Protein AF-C6WDE1-F1 (afdb_monomer)

Foldseek 3Di:
DDDDDDDDPDDPAEFEAEALVLPPLLCVLLVHAAALLLLLLLLVLPLLQYLYAYEYALCSVVLRPRDDPLNLLVLLLCVVLRSYAHEDQDPDLVRVLVVCCVQCVVPCVSVVCSVDPVVVSSVSHDHPHHDNDDLQVQLLVQLLVCLPPDQDPDLSNLLSVLSVVLSVVPVPHGPGLVSSVVSCVVSVHDPSNSSNNSNSSSLSSLQVVCVVSVHAHAAQSPSNLQNCQVTGDDPPSRHSLLSQLLCVLLPCNVVSNDDCVVVVQLVSVCSNCRPPPLSVLSNSVSNVLRVVLLVVDDDQHHSVSSVVSSVSSSVVSNVVSVVQVVCVVPDRPSNVSSCVSCVVSCVSDPDPPPPPDDDDDDDDDDDDDDDDDDDDDDDDDDDDDDDDDDDDDDDDDDDDDDDD

Organism: Actinosynnema mirum (strain ATCC 29888 / DSM 43827 / JCM 3225 / NBRC 14064 / NCIMB 13271 / NRRL B-12336 / IMRU 3971 / 101) (NCBI:txid446462)

pLDDT: mean 78.43, std 22.94, range [23.52, 98.56]

Radius of gyration: 26.73 Å; Cα contacts (8 Å, |Δi|>4): 440; chains: 1; bounding box: 87×64×72 Å

Mean predicted aligned error: 11.78 Å

Structure (mmCIF, N/CA/C/O backbone):
data_AF-C6WDE1-F1
#
_entry.id   AF-C6WDE1-F1
#
loop_
_atom_site.group_PDB
_atom_site.id
_atom_site.type_symbol
_atom_site.label_atom_id
_atom_site.label_alt_id
_atom_site.label_comp_id
_atom_site.label_asym_id
_atom_site.label_entity_id
_atom_site.label_seq_id
_atom_site.pdbx_PDB_ins_code
_atom_site.Cartn_x
_atom_site.Cartn_y
_atom_site.Cartn_z
_atom_site.occupancy
_atom_site.B_iso_or_equiv
_atom_site.auth_seq_id
_atom_site.auth_comp_id
_atom_site.auth_asym_id
_atom_site.auth_atom_id
_atom_site.pdbx_PDB_model_num
ATOM 1 N N . MET A 1 1 ? -9.872 -22.812 -6.408 1.00 36.72 1 MET A N 1
ATOM 2 C CA . MET A 1 1 ? -8.648 -23.135 -7.173 1.00 36.72 1 MET A CA 1
ATOM 3 C C . MET A 1 1 ? -7.469 -22.922 -6.241 1.00 36.72 1 MET A C 1
ATOM 5 O O . MET A 1 1 ? -7.390 -21.851 -5.659 1.00 36.72 1 MET A O 1
ATOM 9 N N . GLY A 1 2 ? -6.649 -23.945 -5.997 1.00 30.12 2 GLY A N 1
ATOM 10 C CA . GLY A 1 2 ? -5.527 -23.850 -5.059 1.00 30.12 2 GLY A CA 1
ATOM 11 C C . GLY A 1 2 ? -4.344 -23.109 -5.678 1.00 30.12 2 GLY A C 1
ATOM 12 O O . GLY A 1 2 ? -3.950 -23.423 -6.799 1.00 30.12 2 GLY A O 1
ATOM 13 N N . LEU A 1 3 ? -3.788 -22.137 -4.955 1.00 30.38 3 LEU A N 1
ATOM 14 C CA . LEU A 1 3 ? -2.497 -21.540 -5.293 1.00 30.38 3 LEU A CA 1
ATOM 15 C C . LEU A 1 3 ? -1.385 -22.576 -5.025 1.00 30.38 3 LEU A C 1
ATOM 17 O O . LEU A 1 3 ? -1.418 -23.229 -3.977 1.00 30.38 3 LEU A O 1
ATOM 21 N N . PRO A 1 4 ? -0.424 -22.771 -5.944 1.00 34.06 4 PRO A N 1
ATOM 22 C CA . PRO A 1 4 ? 0.644 -23.748 -5.766 1.00 34.06 4 PRO A CA 1
ATOM 23 C C . PRO A 1 4 ? 1.614 -23.339 -4.644 1.00 34.06 4 PRO A C 1
ATOM 25 O O . PRO A 1 4 ? 1.956 -22.171 -4.477 1.00 34.06 4 PRO A O 1
ATOM 28 N N . SER A 1 5 ? 2.044 -24.340 -3.872 1.00 32.00 5 SER A N 1
ATOM 29 C CA . SER A 1 5 ? 2.955 -24.227 -2.729 1.00 32.00 5 SER A CA 1
ATOM 30 C C . SER A 1 5 ? 4.409 -24.013 -3.174 1.00 32.00 5 SER A C 1
ATOM 32 O O . SER A 1 5 ? 4.895 -24.699 -4.074 1.00 32.00 5 SER A O 1
ATOM 34 N N . ALA A 1 6 ? 5.100 -23.072 -2.524 1.00 36.12 6 ALA A N 1
ATOM 35 C CA . ALA A 1 6 ? 6.483 -22.698 -2.797 1.00 36.12 6 ALA A CA 1
ATOM 36 C C . ALA A 1 6 ? 7.471 -23.477 -1.911 1.00 36.12 6 ALA A C 1
ATOM 38 O O . ALA A 1 6 ? 7.561 -23.246 -0.707 1.00 36.12 6 ALA A O 1
ATOM 39 N N . ALA A 1 7 ? 8.267 -24.350 -2.528 1.00 34.44 7 ALA A N 1
ATOM 40 C CA . ALA A 1 7 ? 9.503 -24.874 -1.955 1.00 34.44 7 ALA A CA 1
ATOM 41 C C . ALA A 1 7 ? 10.567 -24.951 -3.060 1.00 34.44 7 ALA A C 1
ATOM 43 O O . ALA A 1 7 ? 10.706 -25.947 -3.763 1.00 34.44 7 ALA A O 1
ATOM 44 N N . GLY A 1 8 ? 11.281 -23.843 -3.232 1.00 33.75 8 GLY A N 1
ATOM 45 C CA . GLY A 1 8 ? 12.387 -23.684 -4.168 1.00 33.75 8 GLY A CA 1
ATOM 46 C C . GLY A 1 8 ? 12.631 -22.198 -4.377 1.00 33.75 8 GLY A C 1
ATOM 47 O O . GLY A 1 8 ? 11.740 -21.502 -4.853 1.00 33.75 8 GLY A O 1
ATOM 48 N N . ALA A 1 9 ? 13.801 -21.699 -3.980 1.00 40.91 9 ALA A N 1
ATOM 49 C CA . ALA A 1 9 ? 14.216 -20.315 -4.195 1.00 40.91 9 ALA A CA 1
ATOM 50 C C . ALA A 1 9 ? 14.471 -20.069 -5.696 1.00 40.91 9 ALA A C 1
ATOM 52 O O . ALA A 1 9 ? 15.605 -20.021 -6.161 1.00 40.91 9 ALA A O 1
ATOM 53 N N . GLY A 1 10 ? 13.380 -20.002 -6.455 1.00 39.38 10 GLY A N 1
ATOM 54 C CA . GLY A 1 10 ? 13.288 -19.397 -7.773 1.00 39.38 10 GLY A CA 1
ATOM 55 C C . GLY A 1 10 ? 12.718 -17.973 -7.671 1.00 39.38 10 GLY A C 1
ATOM 56 O O . GLY A 1 10 ? 12.512 -17.469 -6.567 1.00 39.38 10 GLY A O 1
ATOM 57 N N . PRO A 1 11 ? 12.473 -17.307 -8.810 1.00 45.22 11 PRO A N 1
ATOM 58 C CA . PRO A 1 11 ? 12.033 -15.912 -8.879 1.00 45.22 11 PRO A CA 1
ATOM 59 C C . PRO A 1 11 ? 10.829 -15.632 -8.001 1.00 45.22 11 PRO A C 1
ATOM 61 O O . PRO A 1 11 ? 9.890 -16.425 -7.968 1.00 45.22 11 PRO A O 1
ATOM 64 N N . VAL A 1 12 ? 10.837 -14.441 -7.403 1.00 53.31 12 VAL A N 1
ATOM 65 C CA . VAL A 1 12 ? 9.764 -13.758 -6.662 1.00 53.31 12 VAL A CA 1
ATOM 66 C C . VAL A 1 12 ? 8.558 -13.480 -7.577 1.00 53.31 12 VAL A C 1
ATOM 68 O O . VAL A 1 12 ? 8.155 -12.343 -7.805 1.00 53.31 12 VAL A O 1
ATOM 71 N N . SER A 1 13 ? 8.014 -14.520 -8.199 1.00 56.62 13 SER A N 1
ATOM 72 C CA . SER A 1 13 ? 6.969 -14.409 -9.206 1.00 56.62 13 SER A CA 1
ATOM 73 C C . SER A 1 13 ? 5.610 -14.697 -8.575 1.00 56.62 13 SER A C 1
ATOM 75 O O . SER A 1 13 ? 5.328 -15.801 -8.121 1.00 56.62 13 SER A O 1
ATOM 77 N N . GLY A 1 14 ? 4.765 -13.665 -8.533 1.00 71.69 14 GLY A N 1
ATOM 78 C CA . GLY A 1 14 ? 3.313 -13.819 -8.417 1.00 71.69 14 GLY A CA 1
ATOM 79 C C . GLY A 1 14 ? 2.684 -13.648 -7.034 1.00 71.69 14 GLY A C 1
ATOM 80 O O . GLY A 1 14 ? 1.458 -13.670 -6.961 1.00 71.69 14 GLY A O 1
ATOM 81 N N . ARG A 1 15 ? 3.442 -13.431 -5.947 1.00 90.06 15 ARG A N 1
ATOM 82 C CA . ARG A 1 15 ? 2.812 -13.117 -4.646 1.00 90.06 15 ARG A CA 1
ATOM 83 C C . ARG A 1 15 ? 2.112 -11.756 -4.721 1.00 90.06 15 ARG A C 1
ATOM 85 O O . ARG A 1 15 ? 2.774 -10.791 -5.105 1.00 90.06 15 ARG A O 1
ATOM 92 N N . PRO A 1 16 ? 0.823 -11.642 -4.361 1.00 96.12 16 PRO A N 1
ATOM 93 C CA . PRO A 1 16 ? 0.126 -10.364 -4.418 1.00 96.12 16 PRO A CA 1
ATOM 94 C C . PRO A 1 16 ? 0.725 -9.317 -3.473 1.00 96.12 16 PRO A C 1
ATOM 96 O O . PRO A 1 16 ? 1.131 -9.644 -2.358 1.00 96.12 16 PRO A O 1
ATOM 99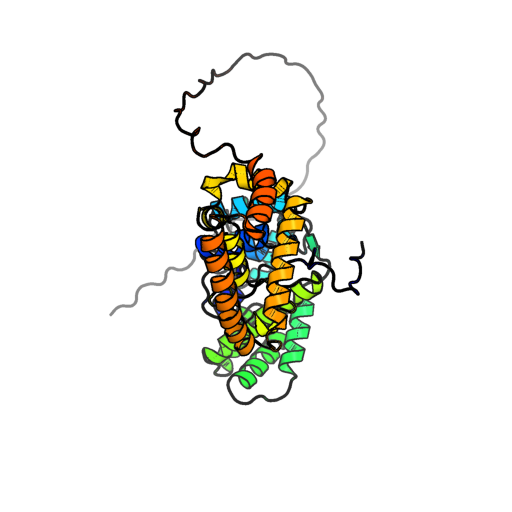 N N . LEU A 1 17 ? 0.740 -8.054 -3.901 1.00 97.75 17 LEU A N 1
ATOM 100 C CA . LEU A 1 17 ? 1.210 -6.925 -3.098 1.00 97.75 17 LEU A CA 1
ATOM 101 C C . LEU A 1 17 ? 0.035 -6.106 -2.583 1.00 97.75 17 LEU A C 1
ATOM 103 O O . LEU A 1 17 ? -0.640 -5.402 -3.336 1.00 97.75 17 LEU A O 1
ATOM 107 N N . TYR A 1 18 ? -0.188 -6.166 -1.276 1.00 98.06 18 TYR A N 1
ATOM 108 C CA . TYR A 1 18 ? -1.225 -5.400 -0.614 1.00 98.06 18 TYR A CA 1
ATOM 109 C C . TYR A 1 18 ? -0.814 -3.929 -0.472 1.00 98.06 18 TYR A C 1
ATOM 111 O O . TYR A 1 18 ? 0.121 -3.577 0.255 1.00 98.06 18 TYR A O 1
ATOM 119 N N . LEU A 1 19 ? -1.546 -3.045 -1.149 1.00 98.19 19 LEU A N 1
ATOM 120 C CA . LEU A 1 19 ? -1.327 -1.600 -1.178 1.00 98.19 19 LEU A CA 1
ATOM 121 C C . LEU A 1 19 ? -1.799 -0.934 0.123 1.00 98.19 19 LEU A C 1
ATOM 123 O O . LEU A 1 19 ? -2.734 -0.133 0.141 1.00 98.19 19 LEU A O 1
ATOM 127 N N . HIS A 1 20 ? -1.113 -1.226 1.227 1.00 97.50 20 HIS A N 1
ATOM 128 C CA . HIS A 1 20 ? -1.435 -0.686 2.550 1.00 97.50 20 HIS A CA 1
ATOM 129 C C . HIS A 1 20 ? -1.333 0.852 2.633 1.00 97.50 20 HIS A C 1
ATOM 131 O O . HIS A 1 20 ? -1.960 1.453 3.500 1.00 97.50 20 HIS A O 1
ATOM 137 N N . LEU A 1 21 ? -0.620 1.512 1.707 1.00 97.62 21 LEU A N 1
ATOM 138 C CA . LEU A 1 21 ? -0.598 2.978 1.590 1.00 97.62 21 LEU A CA 1
ATOM 139 C C . LEU A 1 21 ? -1.973 3.601 1.276 1.00 97.62 21 LEU A C 1
ATOM 141 O O . LEU A 1 21 ? -2.157 4.801 1.479 1.00 97.62 21 LEU A O 1
ATOM 145 N N . LEU A 1 22 ? -2.924 2.803 0.775 1.00 97.56 22 LEU A N 1
ATOM 146 C CA . LEU A 1 22 ? -4.302 3.231 0.533 1.00 97.56 22 LEU A CA 1
ATOM 147 C C . LEU A 1 22 ? -5.162 3.203 1.806 1.00 97.56 22 LEU A C 1
ATOM 149 O O . LEU A 1 22 ? -6.239 3.798 1.829 1.00 97.56 22 LEU A O 1
ATOM 153 N N . ASP A 1 23 ? -4.696 2.561 2.879 1.00 95.88 23 ASP A N 1
ATOM 154 C CA . ASP A 1 23 ? -5.426 2.482 4.139 1.00 95.88 23 ASP A CA 1
ATOM 155 C C . ASP A 1 23 ? -5.330 3.803 4.917 1.00 95.88 23 ASP A C 1
ATOM 157 O O . ASP A 1 23 ? -4.314 4.139 5.529 1.00 95.88 23 ASP A O 1
ATOM 161 N N . ARG A 1 24 ? -6.428 4.566 4.912 1.00 93.94 24 ARG A N 1
ATOM 162 C CA . ARG A 1 24 ? -6.517 5.859 5.602 1.00 93.94 24 ARG A CA 1
ATOM 163 C C . ARG A 1 24 ? -6.463 5.746 7.129 1.00 93.94 24 ARG A C 1
ATOM 165 O O . ARG A 1 24 ? -6.022 6.689 7.786 1.00 93.94 24 ARG A O 1
ATOM 172 N N . GLU A 1 25 ? -6.926 4.636 7.710 1.00 92.62 25 GLU A N 1
ATOM 173 C CA . GLU A 1 25 ? -6.887 4.427 9.163 1.00 92.62 25 GLU A CA 1
ATOM 174 C C . GLU A 1 25 ? -5.453 4.130 9.601 1.00 92.62 25 GLU A C 1
ATOM 176 O O . GLU A 1 25 ? -4.963 4.711 10.576 1.00 92.62 25 GLU A O 1
ATOM 181 N N . LEU A 1 26 ? -4.758 3.305 8.812 1.00 95.00 26 LEU A N 1
ATOM 182 C CA . LEU A 1 26 ? -3.329 3.055 8.944 1.00 95.00 26 LEU A CA 1
ATOM 183 C C . LEU A 1 26 ? -2.544 4.357 8.805 1.00 95.00 26 LEU A C 1
ATOM 185 O O . LEU A 1 26 ? -1.781 4.706 9.709 1.00 95.00 26 LEU A O 1
ATOM 189 N N . ALA A 1 27 ? -2.793 5.117 7.737 1.00 94.56 27 ALA A N 1
ATOM 190 C CA . ALA A 1 27 ? -2.157 6.403 7.484 1.00 94.56 27 ALA A CA 1
ATOM 191 C C . ALA A 1 27 ? -2.348 7.377 8.658 1.00 94.56 27 ALA A C 1
ATOM 193 O O . ALA A 1 27 ? -1.383 7.922 9.201 1.00 94.56 27 ALA A O 1
ATOM 194 N N . GLY A 1 28 ? -3.590 7.524 9.128 1.00 92.94 28 GLY A N 1
ATOM 195 C CA . GLY A 1 28 ? -3.942 8.382 10.257 1.00 92.94 28 GLY A CA 1
ATOM 196 C C . GLY A 1 28 ? -3.323 7.950 11.591 1.00 92.94 28 GLY A C 1
ATOM 197 O O . GLY A 1 28 ? -3.173 8.778 12.489 1.00 92.94 28 GLY A O 1
ATOM 198 N N . SER A 1 29 ? -2.929 6.682 11.738 1.00 94.12 29 SER A N 1
ATOM 199 C CA . SER A 1 29 ? -2.274 6.172 12.951 1.00 94.12 29 SER A CA 1
ATOM 200 C C . SER A 1 29 ? -0.798 6.579 13.086 1.00 94.12 29 SER A C 1
ATOM 202 O O . SER A 1 29 ? -0.243 6.523 14.189 1.00 94.12 29 SER A O 1
ATOM 204 N N . VAL A 1 30 ? -0.181 7.004 11.977 1.00 93.81 30 VAL A N 1
ATOM 205 C CA . VAL A 1 30 ? 1.224 7.447 11.888 1.00 93.81 30 VAL A CA 1
ATOM 206 C C . VAL A 1 30 ? 1.377 8.846 11.276 1.00 93.81 30 VAL A C 1
ATOM 208 O O . VAL A 1 30 ? 2.492 9.303 11.056 1.00 93.81 30 VAL A O 1
ATOM 211 N N . GLY A 1 31 ? 0.269 9.546 11.013 1.00 94.19 31 GLY A N 1
ATOM 212 C CA . GLY A 1 31 ? 0.285 10.883 10.411 1.00 94.19 31 GLY A CA 1
ATOM 213 C C . GLY A 1 31 ? 0.712 10.906 8.938 1.00 94.19 31 GLY A C 1
ATOM 214 O O . GLY A 1 31 ? 1.035 11.974 8.420 1.00 94.19 31 GLY A O 1
ATOM 215 N N . PHE A 1 32 ? 0.709 9.757 8.258 1.00 95.81 32 PHE A N 1
ATOM 216 C CA . PHE A 1 32 ? 0.978 9.677 6.826 1.00 95.81 32 PHE A CA 1
ATOM 217 C C . PHE A 1 32 ? -0.167 10.317 6.034 1.00 95.81 32 PHE A C 1
ATOM 219 O O . PHE A 1 32 ? -1.341 10.203 6.395 1.00 95.81 32 PHE A O 1
ATOM 226 N N . ARG A 1 33 ? 0.178 10.994 4.939 1.00 96.25 33 ARG A N 1
ATOM 227 C CA . ARG A 1 33 ? -0.782 11.562 3.991 1.00 96.25 33 ARG A CA 1
ATOM 228 C C . ARG A 1 33 ? -0.421 11.093 2.596 1.00 96.25 33 ARG A C 1
ATOM 230 O O . ARG A 1 33 ? 0.650 11.426 2.089 1.00 96.25 33 ARG A O 1
ATOM 237 N N . LEU A 1 34 ? -1.328 10.342 1.983 1.00 97.25 34 LEU A N 1
ATOM 238 C CA . LEU A 1 34 ? -1.173 9.951 0.594 1.00 97.25 34 LEU A CA 1
ATOM 239 C C . LEU A 1 34 ? -1.351 11.180 -0.301 1.00 97.25 34 LEU A C 1
ATOM 241 O O . LEU A 1 34 ? -2.279 11.965 -0.116 1.00 97.25 34 LEU A O 1
ATOM 245 N N . THR A 1 35 ? -0.450 11.334 -1.264 1.00 97.19 35 THR A N 1
ATOM 246 C CA . THR A 1 35 ? -0.563 12.334 -2.330 1.00 97.19 35 THR A CA 1
ATOM 247 C C . THR A 1 35 ? -0.576 11.619 -3.677 1.00 97.19 35 THR A C 1
ATOM 249 O O . THR A 1 35 ? 0.018 10.538 -3.768 1.00 97.19 35 THR A O 1
ATOM 252 N N . PRO A 1 36 ? -1.152 12.225 -4.731 1.00 96.88 36 PRO A N 1
ATOM 253 C CA . PRO A 1 36 ? -1.104 11.679 -6.088 1.00 96.88 36 PRO A CA 1
ATOM 254 C C . PRO A 1 36 ? 0.307 11.277 -6.526 1.00 96.88 36 PRO A C 1
ATOM 256 O O . PRO A 1 36 ? 0.529 10.168 -6.999 1.00 96.88 36 PRO A O 1
ATOM 259 N N . ARG A 1 37 ? 1.299 12.134 -6.249 1.00 97.00 37 ARG A N 1
ATOM 260 C CA . ARG A 1 37 ? 2.706 11.879 -6.587 1.00 97.00 37 ARG A CA 1
ATOM 261 C C . ARG A 1 37 ? 3.269 10.643 -5.884 1.00 97.00 37 ARG A C 1
ATOM 263 O O . ARG A 1 37 ? 3.953 9.847 -6.517 1.00 97.00 37 ARG A O 1
ATOM 270 N N . VAL A 1 38 ? 3.013 10.491 -4.582 1.00 97.75 38 VAL A N 1
ATOM 271 C CA . VAL A 1 38 ? 3.484 9.321 -3.818 1.00 97.75 38 VAL A CA 1
ATOM 272 C C . VAL A 1 38 ? 2.791 8.054 -4.309 1.00 97.75 38 VAL A C 1
ATOM 274 O O . VAL A 1 38 ? 3.461 7.048 -4.522 1.00 97.75 38 VAL A O 1
ATOM 277 N N . PHE A 1 39 ? 1.474 8.115 -4.514 1.00 98.38 39 PHE A N 1
ATOM 278 C CA . PHE A 1 39 ? 0.688 6.998 -5.024 1.00 98.38 39 PHE A CA 1
ATOM 279 C C . PHE A 1 39 ? 1.202 6.524 -6.389 1.00 98.38 39 PHE A C 1
ATOM 281 O O . PHE A 1 39 ? 1.578 5.360 -6.523 1.00 98.38 39 PHE A O 1
ATOM 288 N N . GLU A 1 40 ? 1.287 7.428 -7.370 1.00 98.06 40 GLU A N 1
ATOM 289 C CA . GLU A 1 40 ? 1.767 7.099 -8.712 1.00 98.06 40 GLU A CA 1
ATOM 290 C C . GLU A 1 40 ? 3.190 6.545 -8.681 1.00 98.06 40 GLU A C 1
ATOM 292 O O . GLU A 1 40 ? 3.456 5.533 -9.320 1.00 98.06 40 GLU A O 1
ATOM 297 N N . HIS A 1 41 ? 4.102 7.173 -7.932 1.00 98.38 41 HIS A N 1
ATOM 298 C CA . HIS A 1 41 ? 5.485 6.710 -7.857 1.00 98.38 41 HIS A CA 1
ATOM 299 C C . HIS A 1 41 ? 5.572 5.275 -7.329 1.00 98.38 41 HIS A C 1
ATOM 301 O O . HIS A 1 41 ? 6.208 4.429 -7.952 1.00 98.38 41 HIS A O 1
ATOM 307 N N . VAL A 1 42 ? 4.892 4.982 -6.213 1.00 98.56 42 VAL A N 1
ATOM 308 C CA . VAL A 1 42 ? 4.868 3.634 -5.632 1.00 98.56 42 VAL A CA 1
ATOM 309 C C . VAL A 1 42 ? 4.283 2.638 -6.629 1.00 98.56 42 VAL A C 1
ATOM 311 O O . VAL A 1 42 ? 4.922 1.634 -6.923 1.00 98.56 42 VAL A O 1
ATOM 314 N N . VAL A 1 43 ? 3.108 2.925 -7.195 1.00 98.56 43 VAL A N 1
ATOM 315 C CA . VAL A 1 43 ? 2.436 2.017 -8.134 1.00 98.56 43 VAL A CA 1
ATOM 316 C C . VAL A 1 43 ? 3.300 1.748 -9.365 1.00 98.56 43 VAL A C 1
ATOM 318 O O . VAL A 1 43 ? 3.501 0.588 -9.711 1.00 98.56 43 VAL A O 1
ATOM 321 N N . LYS A 1 44 ? 3.888 2.775 -9.987 1.00 98.38 44 LYS A N 1
ATOM 322 C CA . LYS A 1 44 ? 4.765 2.607 -11.158 1.00 98.38 44 LYS A CA 1
ATOM 323 C C . LYS A 1 44 ? 6.008 1.786 -10.837 1.00 98.38 44 LYS A C 1
ATOM 325 O O . LYS A 1 44 ? 6.351 0.891 -11.606 1.00 98.38 44 LYS A O 1
ATOM 330 N N . CYS A 1 45 ? 6.655 2.045 -9.698 1.00 98.19 45 CYS A N 1
ATOM 331 C CA . CYS A 1 45 ? 7.809 1.260 -9.265 1.00 98.19 45 CYS A CA 1
ATOM 332 C C . CYS A 1 45 ? 7.456 -0.218 -9.097 1.00 98.19 45 CYS A C 1
ATOM 334 O O . CYS A 1 45 ? 8.212 -1.076 -9.543 1.00 98.19 45 CYS A O 1
ATOM 336 N N . LEU A 1 46 ? 6.302 -0.529 -8.503 1.00 98.25 46 LEU A N 1
ATOM 337 C CA . LEU A 1 46 ? 5.866 -1.914 -8.331 1.00 98.25 46 LEU A CA 1
ATOM 338 C C . LEU A 1 46 ? 5.462 -2.564 -9.658 1.00 98.25 46 LEU A C 1
ATOM 340 O O . LEU A 1 46 ? 5.779 -3.729 -9.879 1.00 98.25 46 LEU A O 1
ATOM 344 N N . LEU A 1 47 ? 4.801 -1.829 -10.554 1.00 97.88 47 LEU A N 1
ATOM 345 C CA . LEU A 1 47 ? 4.377 -2.350 -11.855 1.00 97.88 47 LEU A CA 1
ATOM 346 C C . LEU A 1 47 ? 5.556 -2.713 -12.756 1.00 97.88 47 LEU A C 1
ATOM 348 O O . LEU A 1 47 ? 5.477 -3.745 -13.415 1.00 97.88 47 LEU A O 1
ATOM 352 N N . LEU A 1 48 ? 6.606 -1.883 -12.768 1.00 96.81 48 LEU A N 1
ATOM 353 C CA . LEU A 1 48 ? 7.822 -2.075 -13.571 1.00 96.81 48 LEU A CA 1
ATOM 354 C C . LEU A 1 48 ? 8.843 -3.000 -12.899 1.00 96.81 48 LEU A C 1
ATOM 356 O O . LEU A 1 48 ? 9.602 -3.690 -13.572 1.00 96.81 48 LEU A O 1
ATOM 360 N N . GLY A 1 49 ? 8.917 -2.952 -11.568 1.00 96.44 49 GLY A N 1
ATOM 361 C CA . GLY A 1 49 ? 9.908 -3.677 -10.778 1.00 96.44 49 GLY A CA 1
ATOM 362 C C . GLY A 1 49 ? 9.464 -5.071 -10.348 1.00 96.44 49 GLY A C 1
ATOM 363 O O . GLY A 1 49 ? 10.273 -5.814 -9.802 1.00 96.44 49 GLY A O 1
ATOM 364 N N . THR A 1 50 ? 8.195 -5.435 -10.563 1.00 96.50 50 THR A N 1
ATOM 365 C CA . THR A 1 50 ? 7.633 -6.718 -10.122 1.00 96.50 50 THR A CA 1
ATOM 366 C C . THR A 1 50 ? 6.596 -7.247 -11.111 1.00 96.50 50 THR A C 1
ATOM 368 O O . THR A 1 50 ? 5.892 -6.481 -11.770 1.00 96.50 50 THR A O 1
ATOM 371 N N . THR A 1 51 ? 6.406 -8.568 -11.144 1.00 95.69 51 THR A N 1
ATOM 372 C CA . THR A 1 51 ? 5.266 -9.205 -11.831 1.00 95.69 51 THR A CA 1
ATOM 373 C C . THR A 1 51 ? 4.080 -9.464 -10.896 1.00 95.69 51 THR A C 1
ATOM 375 O O . THR A 1 51 ? 3.085 -10.051 -11.312 1.00 95.69 51 THR A O 1
ATOM 378 N N . SER A 1 52 ? 4.164 -9.048 -9.632 1.00 95.88 52 SER A N 1
ATOM 379 C CA . SER A 1 52 ? 3.135 -9.293 -8.621 1.00 95.88 52 SER A CA 1
ATOM 380 C C . SER A 1 52 ? 1.847 -8.516 -8.905 1.00 95.88 52 SER A C 1
ATOM 382 O O . SER A 1 52 ? 1.927 -7.324 -9.212 1.00 95.88 52 SER A O 1
ATOM 384 N N . PRO A 1 53 ? 0.653 -9.120 -8.792 1.00 95.75 53 PRO A N 1
ATOM 385 C CA . PRO A 1 53 ? -0.584 -8.351 -8.854 1.00 95.75 53 PRO A CA 1
ATOM 386 C C . PRO A 1 53 ? -0.668 -7.419 -7.640 1.00 95.75 53 PRO A C 1
ATOM 388 O O . PRO A 1 53 ? -0.296 -7.791 -6.526 1.00 95.75 53 PRO A O 1
ATOM 391 N N . LEU A 1 54 ? -1.142 -6.195 -7.849 1.00 98.06 54 LEU A N 1
ATOM 392 C CA . LEU A 1 54 ? -1.404 -5.255 -6.764 1.00 98.06 54 LEU A CA 1
ATOM 393 C C . LEU A 1 54 ? -2.794 -5.530 -6.195 1.00 98.06 54 LEU A C 1
ATOM 395 O O . LEU A 1 54 ? -3.712 -5.834 -6.948 1.00 98.06 54 LEU A O 1
ATOM 399 N N . CYS A 1 55 ? -2.999 -5.400 -4.891 1.00 97.38 55 CYS A N 1
ATOM 400 C CA . CYS A 1 55 ? -4.300 -5.670 -4.279 1.00 97.38 55 CYS A CA 1
ATOM 401 C C . CYS A 1 55 ? -4.623 -4.673 -3.174 1.00 97.38 55 CYS A C 1
ATOM 403 O O . CYS A 1 55 ? -3.735 -4.204 -2.467 1.00 97.38 55 CYS A O 1
ATOM 405 N N . CYS A 1 56 ? -5.905 -4.396 -2.952 1.00 96.06 56 CYS A N 1
ATOM 406 C CA . CYS A 1 56 ? -6.369 -3.770 -1.715 1.00 96.06 56 CYS A CA 1
ATOM 407 C C . CYS A 1 56 ? -7.864 -4.020 -1.508 1.00 96.06 56 CYS A C 1
ATOM 409 O O . CYS A 1 56 ? -8.574 -4.384 -2.442 1.00 96.06 56 CYS A O 1
ATOM 411 N N . GLY A 1 57 ? -8.373 -3.787 -0.297 1.00 93.94 57 GLY A N 1
ATOM 412 C CA . GLY A 1 57 ? -9.821 -3.711 -0.096 1.00 93.94 57 GLY A CA 1
ATOM 413 C C . GLY A 1 57 ? -10.414 -2.573 -0.929 1.00 93.94 57 GLY A C 1
ATOM 414 O O . GLY A 1 57 ? -9.855 -1.477 -0.948 1.00 93.94 57 GLY A O 1
ATOM 415 N N . ILE A 1 58 ? -11.547 -2.802 -1.595 1.00 92.38 58 ILE A N 1
ATOM 416 C CA . ILE A 1 58 ? -12.169 -1.791 -2.464 1.00 92.38 58 ILE A CA 1
ATOM 417 C C . ILE A 1 58 ? -12.541 -0.507 -1.699 1.00 92.38 58 ILE A C 1
ATOM 419 O O . ILE A 1 58 ? -12.379 0.598 -2.212 1.00 92.38 58 ILE A O 1
ATOM 423 N N . SER A 1 59 ? -12.914 -0.632 -0.418 1.00 91.69 59 SER A N 1
ATOM 424 C CA . SER A 1 59 ? -13.135 0.514 0.475 1.00 91.69 59 SER A CA 1
ATOM 425 C C . SER A 1 59 ? -11.922 1.437 0.564 1.00 91.69 59 SER A C 1
ATOM 427 O O . SER A 1 59 ? -12.088 2.637 0.733 1.00 91.69 59 SER A O 1
ATOM 429 N N . LEU A 1 60 ? -10.702 0.901 0.460 1.00 94.62 60 LEU A N 1
ATOM 430 C CA . LEU A 1 60 ? -9.479 1.694 0.584 1.00 94.62 60 LEU A CA 1
ATOM 431 C C . LEU A 1 60 ? -9.228 2.570 -0.638 1.00 94.62 60 LEU A C 1
ATOM 433 O O . LEU A 1 60 ? -8.611 3.616 -0.504 1.00 94.62 60 LEU A O 1
ATOM 437 N N . VAL A 1 61 ? -9.717 2.169 -1.811 1.00 93.31 61 VAL A N 1
ATOM 438 C CA . VAL A 1 61 ? -9.685 3.029 -2.997 1.00 93.31 61 VAL A CA 1
ATOM 439 C C . VAL A 1 61 ? -10.641 4.194 -2.781 1.00 93.31 61 VAL A C 1
ATOM 441 O O . VAL A 1 61 ? -10.247 5.353 -2.839 1.00 93.31 61 VAL A O 1
ATOM 444 N N . TRP A 1 62 ? -11.895 3.884 -2.458 1.00 90.25 62 TRP A N 1
ATOM 445 C CA . TRP A 1 62 ? -12.956 4.884 -2.459 1.00 90.25 62 TRP A CA 1
ATOM 446 C C . TRP A 1 62 ? -12.941 5.831 -1.257 1.00 90.25 62 TRP A C 1
ATOM 448 O O . TRP A 1 62 ? -13.345 6.986 -1.365 1.00 90.25 62 TRP A O 1
ATOM 458 N N . GLU A 1 63 ? -12.488 5.368 -0.093 1.00 91.56 63 GLU A N 1
ATOM 459 C CA . GLU A 1 63 ? -12.453 6.184 1.125 1.00 91.56 63 GLU A CA 1
ATOM 460 C C . GLU A 1 63 ? -11.199 7.065 1.229 1.00 91.56 63 GLU A C 1
ATOM 462 O O . GLU A 1 63 ? -11.077 7.852 2.180 1.00 91.56 63 GLU A O 1
ATOM 467 N N . ASN A 1 64 ? -10.257 6.933 0.289 1.00 92.81 64 ASN A N 1
ATOM 468 C CA . ASN A 1 64 ? -8.986 7.640 0.318 1.00 92.81 64 ASN A CA 1
ATOM 469 C C . ASN A 1 64 ? -9.080 8.994 -0.393 1.00 92.81 64 ASN A C 1
ATOM 471 O O . ASN A 1 64 ? -8.963 9.101 -1.609 1.00 92.81 64 ASN A O 1
ATOM 475 N N . GLY A 1 65 ? -9.217 10.058 0.399 1.00 91.38 65 GLY A N 1
ATOM 476 C CA . GLY A 1 65 ? -9.268 11.433 -0.111 1.00 91.38 65 GLY A CA 1
ATOM 477 C C . GLY A 1 65 ? -7.962 11.952 -0.731 1.00 91.38 65 GLY A C 1
ATOM 478 O O . GLY A 1 65 ? -7.939 13.083 -1.204 1.00 91.38 65 GLY A O 1
ATOM 479 N N . GLY A 1 66 ? -6.875 11.171 -0.707 1.00 92.94 66 GLY A N 1
ATOM 480 C CA . GLY A 1 66 ? -5.625 11.486 -1.403 1.00 92.94 66 GLY A CA 1
ATOM 481 C C . GLY A 1 66 ? -5.632 11.105 -2.887 1.00 92.94 66 GLY A C 1
ATOM 482 O O . GLY A 1 66 ? -4.701 11.483 -3.598 1.00 92.94 66 GLY A O 1
ATOM 483 N N . LEU A 1 67 ? -6.654 10.374 -3.350 1.00 93.81 67 LEU A N 1
ATOM 484 C CA . LEU A 1 67 ? -6.830 9.985 -4.748 1.00 93.81 67 LEU A CA 1
ATOM 485 C C . LEU A 1 67 ? -7.823 10.919 -5.451 1.00 93.81 67 LEU A C 1
ATOM 487 O O . LEU A 1 67 ? -8.966 11.076 -5.020 1.00 93.81 67 LEU A O 1
ATOM 491 N N . GLY A 1 68 ? -7.398 11.516 -6.559 1.00 92.44 68 GLY A N 1
ATOM 492 C CA . GLY A 1 68 ? -8.246 12.258 -7.483 1.00 92.44 68 GLY A CA 1
ATOM 493 C C . GLY A 1 68 ? -8.740 11.385 -8.637 1.00 92.44 68 GLY A C 1
ATOM 494 O O . GLY A 1 68 ? -8.510 10.179 -8.701 1.00 92.44 68 GLY A O 1
ATOM 495 N N . GLU A 1 69 ? -9.450 11.997 -9.581 1.00 91.62 69 GLU A N 1
ATOM 496 C CA . GLU A 1 69 ? -10.036 11.292 -10.730 1.00 91.62 69 GLU A CA 1
ATOM 497 C C . GLU A 1 69 ? -8.981 10.588 -11.605 1.00 91.62 69 GLU A C 1
ATOM 499 O O . GLU A 1 69 ? -9.224 9.505 -12.133 1.00 91.62 69 GLU A O 1
ATOM 504 N N . ARG A 1 70 ? -7.790 11.183 -11.736 1.00 94.00 70 ARG A N 1
ATOM 505 C CA . ARG A 1 70 ? -6.688 10.623 -12.532 1.00 94.00 70 ARG A CA 1
ATOM 506 C C . ARG A 1 70 ? -6.146 9.339 -11.920 1.00 94.00 70 ARG A C 1
ATOM 508 O O . ARG A 1 70 ? -5.873 8.392 -12.648 1.00 94.00 70 ARG A O 1
ATOM 515 N N . GLU A 1 71 ? -6.015 9.289 -10.601 1.00 95.81 71 GLU A N 1
ATOM 516 C CA . GLU A 1 71 ? -5.529 8.101 -9.901 1.00 95.81 71 GLU A CA 1
ATOM 517 C C . GLU A 1 71 ? -6.577 6.982 -9.931 1.00 95.81 71 GLU A C 1
ATOM 519 O O . GLU A 1 71 ? -6.224 5.815 -10.086 1.00 95.81 71 GLU A O 1
ATOM 524 N N . HIS A 1 72 ? -7.869 7.328 -9.872 1.00 94.25 72 HIS A N 1
ATOM 525 C CA . HIS A 1 72 ? -8.950 6.360 -10.074 1.00 94.25 72 HIS A CA 1
ATOM 526 C C . HIS A 1 72 ? -8.951 5.786 -11.496 1.00 94.25 72 HIS A C 1
ATOM 528 O O . HIS A 1 72 ? -9.127 4.581 -11.652 1.00 94.25 72 HIS A O 1
ATOM 534 N N . ARG A 1 73 ? -8.706 6.611 -12.525 1.00 94.12 73 ARG A N 1
ATOM 535 C CA . ARG A 1 73 ? -8.541 6.136 -13.910 1.00 94.12 73 ARG A CA 1
ATOM 536 C C . ARG A 1 73 ? -7.345 5.200 -14.065 1.00 94.12 73 ARG A C 1
ATOM 538 O O . ARG A 1 73 ? -7.486 4.166 -14.707 1.00 94.12 73 ARG A O 1
ATOM 545 N N . LEU A 1 74 ? -6.215 5.511 -13.424 1.00 96.38 74 LEU A N 1
ATOM 546 C CA . LEU A 1 74 ? -5.074 4.597 -13.385 1.00 96.38 74 LEU A CA 1
ATOM 547 C C . LEU A 1 74 ? -5.477 3.255 -12.759 1.00 96.38 74 LEU A C 1
ATOM 549 O O . LEU A 1 74 ? -5.293 2.222 -13.385 1.00 96.38 74 LEU A O 1
ATOM 553 N N . LEU A 1 75 ? -6.069 3.251 -11.559 1.00 96.88 75 LEU A N 1
ATOM 554 C CA . LEU A 1 75 ? -6.507 2.013 -10.896 1.00 96.88 75 LEU A CA 1
ATOM 555 C C . LEU A 1 75 ? -7.525 1.216 -11.723 1.00 96.88 75 LEU A C 1
ATOM 557 O O . LEU A 1 75 ? -7.468 -0.010 -11.718 1.00 96.88 75 LEU A O 1
ATOM 561 N N . SER A 1 76 ? -8.424 1.904 -12.428 1.00 94.75 76 SER A N 1
ATOM 562 C CA . SER A 1 76 ? -9.387 1.296 -13.349 1.00 94.75 76 SER A CA 1
ATOM 563 C C . SER A 1 76 ? -8.672 0.558 -14.483 1.00 94.75 76 SER A C 1
ATOM 565 O O . SER A 1 76 ? -8.841 -0.651 -14.618 1.00 94.75 76 SER A O 1
ATOM 567 N N . ALA A 1 77 ? -7.756 1.232 -15.188 1.00 95.62 77 ALA A N 1
ATOM 568 C CA . ALA A 1 77 ? -6.945 0.615 -16.237 1.00 95.62 77 ALA A CA 1
ATOM 569 C C . ALA A 1 77 ? -6.104 -0.563 -15.708 1.00 95.62 77 ALA A C 1
ATOM 571 O O . ALA A 1 77 ? -5.994 -1.602 -16.352 1.00 95.62 77 ALA A O 1
ATOM 572 N N . LEU A 1 78 ? -5.533 -0.449 -14.504 1.00 96.94 78 LEU A N 1
ATOM 573 C CA . LEU A 1 78 ? -4.801 -1.560 -13.888 1.00 96.94 78 LEU A CA 1
ATOM 574 C C . LEU A 1 78 ? -5.701 -2.765 -13.593 1.00 96.94 78 LEU A C 1
ATOM 576 O O . LEU A 1 78 ? -5.234 -3.898 -13.713 1.00 96.94 78 LEU A O 1
ATOM 580 N N . ALA A 1 79 ? -6.952 -2.534 -13.194 1.00 94.88 79 ALA A N 1
ATOM 581 C CA . ALA A 1 79 ? -7.919 -3.596 -12.941 1.00 94.88 79 ALA A CA 1
ATOM 582 C C . ALA A 1 79 ? -8.400 -4.264 -14.237 1.00 94.88 79 ALA A C 1
ATOM 584 O O . ALA A 1 79 ? -8.507 -5.484 -14.274 1.00 94.88 79 ALA A O 1
ATOM 585 N N . GLU A 1 80 ? -8.618 -3.494 -15.308 1.00 94.44 80 GLU A N 1
ATOM 586 C CA . GLU A 1 80 ? -8.974 -4.014 -16.641 1.00 94.44 80 GLU A CA 1
ATOM 587 C C . GLU A 1 80 ? -7.890 -4.926 -17.242 1.00 94.44 80 GLU A C 1
ATOM 589 O O . GLU A 1 80 ? -8.192 -5.787 -18.065 1.00 94.44 80 GLU A O 1
ATOM 594 N N . HIS A 1 81 ? -6.638 -4.760 -16.807 1.00 94.94 81 HIS A N 1
ATOM 595 C CA . HIS A 1 81 ? -5.480 -5.545 -17.239 1.00 94.94 81 HIS A CA 1
ATOM 596 C C . HIS A 1 81 ? -4.942 -6.499 -16.151 1.00 94.94 81 HIS A C 1
ATOM 598 O O . HIS A 1 81 ? -3.747 -6.806 -16.141 1.00 94.94 81 HIS A O 1
ATOM 604 N N . ASP A 1 82 ? -5.776 -6.911 -15.187 1.00 93.69 82 ASP A N 1
ATOM 605 C CA . ASP A 1 82 ? -5.451 -7.880 -14.117 1.00 93.69 82 ASP A CA 1
ATOM 606 C C . ASP A 1 82 ? -4.195 -7.554 -13.278 1.00 93.69 82 ASP A C 1
ATOM 608 O O . ASP A 1 82 ? -3.661 -8.384 -12.536 1.00 93.69 82 ASP A O 1
ATOM 612 N N . SER A 1 83 ? -3.715 -6.314 -13.354 1.00 95.69 83 SER A N 1
ATOM 613 C CA . SER A 1 83 ? -2.528 -5.834 -12.643 1.00 95.69 83 SER A CA 1
ATOM 614 C C . SER A 1 83 ? -2.875 -5.257 -11.273 1.00 95.69 83 SER A C 1
ATOM 616 O O . SER A 1 83 ? -1.999 -5.134 -10.415 1.00 95.69 83 SER A O 1
ATOM 618 N N . PHE A 1 84 ? -4.151 -4.940 -11.052 1.00 96.75 84 PHE A N 1
ATOM 619 C CA . PHE A 1 84 ? -4.709 -4.537 -9.773 1.00 96.75 84 PHE A CA 1
ATOM 620 C C . PHE A 1 84 ? -5.994 -5.317 -9.477 1.00 96.75 84 PHE A C 1
ATOM 622 O O . PHE A 1 84 ? -6.878 -5.422 -10.318 1.00 96.75 84 PHE A O 1
ATOM 629 N N . GLN A 1 85 ? -6.106 -5.853 -8.265 1.00 95.31 85 GLN A N 1
ATOM 630 C CA . GLN A 1 85 ? -7.230 -6.666 -7.821 1.00 95.31 85 GLN A CA 1
ATOM 631 C C . GLN A 1 85 ? -7.895 -6.026 -6.598 1.00 95.31 85 GLN A C 1
ATOM 633 O O . GLN A 1 85 ? -7.443 -6.221 -5.461 1.00 95.31 85 GLN A O 1
ATOM 638 N N . PRO A 1 86 ? -8.961 -5.233 -6.801 1.00 93.56 86 PRO A N 1
ATOM 639 C CA . PRO A 1 86 ? -9.769 -4.726 -5.708 1.00 93.56 86 PRO A CA 1
ATOM 640 C C . PRO A 1 86 ? -10.569 -5.862 -5.067 1.00 93.56 86 PRO A C 1
ATOM 642 O O . PRO A 1 86 ? -11.262 -6.626 -5.742 1.00 93.56 86 PRO A O 1
ATOM 645 N N . ILE A 1 87 ? -10.495 -5.952 -3.744 1.00 92.56 87 ILE A N 1
ATOM 646 C CA . ILE A 1 87 ? -11.066 -7.048 -2.960 1.00 92.56 87 ILE A CA 1
ATOM 647 C C . ILE A 1 87 ? -12.376 -6.599 -2.320 1.00 92.56 87 ILE A C 1
ATOM 649 O O . ILE A 1 87 ? -12.435 -5.546 -1.674 1.00 92.56 87 ILE A O 1
ATOM 653 N N . SER A 1 88 ? -13.412 -7.428 -2.435 1.00 88.69 88 SER A N 1
ATOM 654 C CA . SER A 1 88 ? -14.701 -7.238 -1.767 1.00 88.69 88 SER A CA 1
ATOM 655 C C . SER A 1 88 ? -15.230 -8.546 -1.182 1.00 88.69 88 SER A C 1
ATOM 657 O O . SER A 1 88 ? -14.926 -9.632 -1.657 1.00 88.69 88 SER A O 1
ATOM 659 N N . TYR A 1 89 ? -16.071 -8.418 -0.160 1.00 82.44 89 TYR A N 1
ATOM 660 C CA . TYR A 1 89 ? -16.847 -9.515 0.440 1.00 82.44 89 TYR A CA 1
ATOM 661 C C . TYR A 1 89 ? -18.264 -9.596 -0.134 1.00 82.44 89 TYR A C 1
ATOM 663 O O . TYR A 1 89 ? -19.090 -10.365 0.333 1.00 82.44 89 TYR A O 1
ATOM 671 N N . GLN A 1 90 ? -18.590 -8.713 -1.074 1.00 81.69 90 GLN A N 1
ATOM 672 C CA . GLN A 1 90 ? -19.914 -8.578 -1.671 1.00 81.69 90 GLN A CA 1
ATOM 673 C C . GLN A 1 90 ? -19.778 -8.759 -3.178 1.00 81.69 90 GLN A C 1
ATOM 675 O O . GLN A 1 90 ? -18.773 -8.318 -3.750 1.00 81.69 90 GLN A O 1
ATOM 680 N N . GLY A 1 91 ? -20.750 -9.437 -3.787 1.00 74.62 91 GLY A N 1
ATOM 681 C CA . GLY A 1 91 ? -20.724 -9.787 -5.206 1.00 74.62 91 GLY A CA 1
ATOM 682 C C . GLY A 1 91 ? -21.070 -8.603 -6.103 1.00 74.62 91 GLY A C 1
ATOM 683 O O . GLY A 1 91 ? -20.585 -8.520 -7.228 1.00 74.62 91 GLY A O 1
ATOM 684 N N . THR A 1 92 ? -21.857 -7.653 -5.591 1.00 83.81 92 THR A N 1
ATOM 685 C CA . THR A 1 92 ? -22.260 -6.449 -6.330 1.00 83.81 92 THR A CA 1
ATOM 686 C C . THR A 1 92 ? -21.890 -5.153 -5.607 1.00 83.81 92 THR A C 1
ATOM 688 O O . THR A 1 92 ? -21.656 -5.115 -4.393 1.00 83.81 92 THR A O 1
ATOM 691 N N . LEU A 1 93 ? -21.850 -4.056 -6.370 1.00 84.19 93 LEU A N 1
ATOM 692 C CA . LEU A 1 93 ? -21.647 -2.714 -5.825 1.00 84.19 93 LEU A CA 1
ATOM 693 C C . LEU A 1 93 ? -22.782 -2.318 -4.864 1.00 84.19 93 LEU A C 1
ATOM 695 O O . LEU A 1 93 ? -22.513 -1.784 -3.789 1.00 84.19 93 LEU A O 1
ATOM 699 N N . ASP A 1 94 ? -24.032 -2.631 -5.207 1.00 86.00 94 ASP A N 1
ATOM 700 C CA . ASP A 1 94 ? -25.201 -2.287 -4.389 1.00 86.00 94 ASP A CA 1
ATOM 701 C C . ASP A 1 94 ? -25.202 -3.018 -3.044 1.00 86.00 94 ASP A C 1
ATOM 703 O O . ASP A 1 94 ? -25.463 -2.414 -1.997 1.00 86.00 94 ASP A O 1
ATOM 707 N N . GLU A 1 95 ? -24.846 -4.305 -3.044 1.00 87.31 95 GLU A N 1
ATOM 708 C CA . GLU A 1 95 ? -24.647 -5.085 -1.820 1.00 87.31 95 GLU A CA 1
ATOM 709 C C . GLU A 1 95 ? -23.540 -4.480 -0.955 1.00 87.31 95 GLU A C 1
ATOM 711 O O . GLU A 1 95 ? -23.704 -4.325 0.262 1.00 87.31 95 GLU A O 1
ATOM 716 N N . PHE A 1 96 ? -22.426 -4.085 -1.581 1.00 88.12 96 PHE A N 1
ATOM 717 C CA . PHE A 1 96 ? -21.328 -3.429 -0.886 1.00 88.12 96 PHE A CA 1
ATOM 718 C C . PHE A 1 96 ? -21.773 -2.125 -0.222 1.00 88.12 96 PHE A C 1
ATOM 720 O O . PHE A 1 96 ? -21.577 -1.958 0.987 1.00 88.12 96 PHE A O 1
ATOM 727 N N . VAL A 1 97 ? -22.391 -1.215 -0.978 1.00 88.69 97 VAL A N 1
ATOM 728 C CA . VAL A 1 97 ? -22.842 0.088 -0.469 1.00 88.69 97 VAL A CA 1
ATOM 729 C C . VAL A 1 97 ? -23.858 -0.109 0.649 1.00 88.69 97 VAL A C 1
ATOM 731 O O . VAL A 1 97 ? -23.692 0.455 1.732 1.00 88.69 97 VAL A O 1
ATOM 734 N N . SER A 1 98 ? -24.846 -0.982 0.445 1.00 89.69 98 SER A N 1
ATOM 735 C CA . SER A 1 98 ? -25.857 -1.312 1.454 1.00 89.69 98 SER A CA 1
ATOM 736 C C . SER A 1 98 ? -25.225 -1.852 2.738 1.00 89.69 98 SER A C 1
ATOM 738 O O . SER A 1 98 ? -25.612 -1.471 3.846 1.00 89.69 98 SER A O 1
ATOM 740 N N . SER A 1 99 ? -24.211 -2.715 2.618 1.00 88.50 99 SER A N 1
ATOM 741 C CA . SER A 1 99 ? -23.465 -3.231 3.766 1.00 88.50 99 SER A CA 1
ATOM 742 C C . SER A 1 99 ? -22.720 -2.120 4.513 1.00 88.50 99 SER A C 1
ATOM 744 O O . SER A 1 99 ? -22.804 -2.036 5.742 1.00 88.50 99 SER A O 1
ATOM 746 N N . ARG A 1 100 ? -22.027 -1.223 3.800 1.00 89.25 100 ARG A N 1
ATOM 747 C CA . ARG A 1 100 ? -21.308 -0.093 4.416 1.00 89.25 100 ARG A CA 1
ATOM 748 C C . ARG A 1 100 ? -22.261 0.891 5.085 1.00 89.25 100 ARG A C 1
ATOM 750 O O . ARG A 1 100 ? -21.986 1.321 6.203 1.00 89.25 100 ARG A O 1
ATOM 757 N N . GLN A 1 101 ? -23.408 1.179 4.475 1.00 90.50 101 GLN A N 1
ATOM 758 C CA . GLN A 1 101 ? -24.441 2.027 5.067 1.00 90.50 101 GLN A CA 1
ATOM 759 C C . GLN A 1 101 ? -24.960 1.464 6.394 1.00 90.50 101 GLN A C 1
ATOM 761 O O . GLN A 1 101 ? -25.112 2.215 7.358 1.00 90.50 101 GLN A O 1
ATOM 766 N N . ARG A 1 102 ? -25.199 0.146 6.484 1.00 90.12 102 ARG A N 1
ATOM 767 C CA . ARG A 1 102 ? -25.590 -0.501 7.750 1.00 90.12 102 ARG A CA 1
ATOM 768 C C . ARG A 1 102 ? -24.484 -0.397 8.802 1.00 90.12 102 ARG A C 1
ATOM 770 O O . ARG A 1 102 ? -24.751 0.036 9.922 1.00 90.12 102 ARG A O 1
ATOM 777 N N . LEU A 1 103 ? -23.247 -0.741 8.437 1.00 85.69 103 LEU A N 1
ATOM 778 C CA . LEU A 1 103 ? -22.099 -0.760 9.352 1.00 85.69 103 LEU A CA 1
ATOM 779 C C . LEU A 1 103 ? -21.729 0.634 9.882 1.00 85.69 103 LEU A C 1
ATOM 781 O O . LEU A 1 103 ? -21.444 0.790 11.073 1.00 85.69 103 LEU A O 1
ATOM 785 N N . TYR A 1 104 ? -21.753 1.649 9.017 1.00 88.06 104 TYR A N 1
ATOM 786 C CA . TYR A 1 104 ? -21.314 3.010 9.328 1.00 88.06 104 TYR A CA 1
ATOM 787 C C . TYR A 1 104 ? -22.449 3.966 9.682 1.00 88.06 104 TYR A C 1
ATOM 789 O O . TYR A 1 104 ? -22.186 5.142 9.910 1.00 88.06 104 TYR A O 1
ATOM 797 N N . ARG A 1 105 ? -23.699 3.496 9.805 1.00 89.25 105 ARG A N 1
ATOM 798 C CA . ARG A 1 105 ? -24.851 4.349 10.158 1.00 89.25 105 ARG A CA 1
ATOM 799 C C . ARG A 1 105 ? -24.606 5.210 11.402 1.00 89.25 105 ARG A C 1
ATOM 801 O O . ARG A 1 105 ? -25.048 6.350 11.461 1.00 89.25 105 ARG A O 1
ATOM 808 N N . HIS A 1 106 ? -23.885 4.674 12.383 1.00 84.50 106 HIS A N 1
ATOM 809 C CA . HIS A 1 106 ? -23.552 5.367 13.629 1.00 84.50 106 HIS A CA 1
ATOM 810 C C . HIS A 1 106 ? -22.501 6.487 13.473 1.00 84.50 106 HIS A C 1
ATOM 812 O O . HIS A 1 106 ? -22.304 7.258 14.406 1.00 84.50 106 HIS A O 1
ATOM 818 N N . ASP A 1 107 ? -21.820 6.560 12.326 1.00 86.62 107 ASP A N 1
ATOM 819 C CA . ASP A 1 107 ? -20.697 7.461 12.035 1.00 86.62 107 ASP A CA 1
ATOM 820 C C . ASP A 1 107 ? -20.778 7.992 10.584 1.00 86.62 107 ASP A C 1
ATOM 822 O O . ASP A 1 107 ? -19.770 8.185 9.909 1.00 86.62 107 ASP A O 1
ATOM 826 N N . ALA A 1 108 ? -21.996 8.201 10.065 1.00 88.69 108 ALA A N 1
ATOM 827 C CA . ALA A 1 108 ? -22.237 8.463 8.640 1.00 88.69 108 ALA A CA 1
ATOM 828 C C . ALA A 1 108 ? -21.494 9.701 8.101 1.00 88.69 108 ALA A C 1
ATOM 830 O O . ALA A 1 108 ? -20.993 9.685 6.979 1.00 88.69 108 ALA A O 1
ATOM 831 N N . HIS A 1 109 ? -21.354 10.747 8.922 1.00 89.19 109 HIS A N 1
ATOM 832 C CA . HIS A 1 109 ? -20.640 11.981 8.569 1.00 89.19 109 HIS A CA 1
ATOM 833 C C . HIS A 1 109 ? -19.162 11.757 8.197 1.00 89.19 109 HIS A C 1
ATOM 835 O O . HIS A 1 109 ? -18.595 12.540 7.440 1.00 89.19 109 HIS A O 1
ATOM 841 N N . ARG A 1 110 ? -18.538 10.683 8.697 1.00 86.38 110 ARG A N 1
ATOM 842 C CA . ARG A 1 110 ? -17.153 10.303 8.388 1.00 86.38 110 ARG A CA 1
ATOM 843 C C . ARG A 1 110 ? -17.017 9.523 7.072 1.00 86.38 110 ARG A C 1
ATOM 845 O O . ARG A 1 110 ? -15.912 9.385 6.540 1.00 86.38 110 ARG A O 1
ATOM 852 N N . TYR A 1 111 ? -18.124 9.005 6.544 1.00 88.56 111 TYR A N 1
ATOM 853 C CA . TYR A 1 111 ? -18.162 8.201 5.322 1.00 88.56 111 TYR A CA 1
ATOM 854 C C . TYR A 1 111 ? -19.197 8.744 4.324 1.00 88.56 111 TYR A C 1
ATOM 856 O O . TYR A 1 111 ? -20.084 8.001 3.898 1.00 88.56 111 TYR A O 1
ATOM 864 N N . PRO A 1 112 ? -19.107 10.029 3.931 1.00 87.56 112 PRO A N 1
ATOM 865 C CA . PRO A 1 112 ? -20.146 10.682 3.138 1.00 87.56 112 PRO A CA 1
ATOM 866 C C . PRO A 1 112 ? -20.409 9.987 1.796 1.00 87.56 112 PRO A C 1
ATOM 868 O O . PRO A 1 112 ? -21.550 9.996 1.337 1.00 87.56 112 PRO A O 1
ATOM 871 N N . LEU A 1 113 ? -19.411 9.313 1.205 1.00 88.06 113 LEU A N 1
ATOM 872 C CA . LEU A 1 113 ? -19.581 8.666 -0.098 1.00 88.06 113 LEU A CA 1
ATOM 873 C C . LEU A 1 113 ? -20.643 7.560 -0.111 1.00 88.06 113 LEU A C 1
ATOM 875 O O . LEU A 1 113 ? -21.238 7.304 -1.151 1.00 88.06 113 LEU A O 1
ATOM 879 N N . TYR A 1 114 ? -20.890 6.903 1.027 1.00 89.50 114 TYR A N 1
ATOM 880 C CA . TYR A 1 114 ? -21.882 5.828 1.102 1.00 89.50 114 TYR A CA 1
ATOM 881 C C . TYR A 1 114 ? -23.297 6.344 1.355 1.00 89.50 114 TYR A C 1
ATOM 883 O O . TYR A 1 114 ? -24.249 5.592 1.186 1.00 89.50 114 TYR A O 1
ATOM 891 N N . PHE A 1 115 ? -23.452 7.597 1.784 1.00 89.81 115 PHE A N 1
ATOM 892 C CA . PHE A 1 115 ? -24.745 8.179 2.161 1.00 89.81 115 PHE A CA 1
ATOM 893 C C . PHE A 1 115 ? -25.163 9.348 1.253 1.00 89.81 115 PHE A C 1
ATOM 895 O O . PHE A 1 115 ? -26.253 9.890 1.424 1.00 89.81 115 PHE A O 1
ATOM 902 N N . GLY A 1 116 ? -24.309 9.749 0.306 1.00 82.75 116 GLY A N 1
ATOM 903 C CA . GLY A 1 116 ? -24.529 10.866 -0.614 1.00 82.75 116 GLY A CA 1
ATOM 904 C C . GLY A 1 116 ? -24.747 10.449 -2.072 1.00 82.75 116 GLY A C 1
ATOM 905 O O . GLY 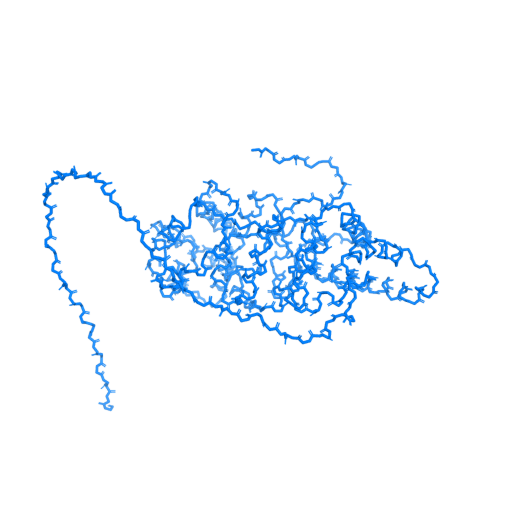A 1 116 ? -24.790 9.271 -2.410 1.00 82.75 116 GLY A O 1
ATOM 906 N N . ARG A 1 117 ? -24.850 11.450 -2.958 1.00 72.44 117 ARG A N 1
ATOM 907 C CA . ARG A 1 117 ? -25.006 11.273 -4.420 1.00 72.44 117 ARG A CA 1
ATOM 908 C C . ARG A 1 117 ? -23.697 10.946 -5.154 1.00 72.44 117 ARG A C 1
ATOM 910 O O . ARG A 1 117 ? -23.689 10.836 -6.373 1.00 72.44 117 ARG A O 1
ATOM 917 N N . GLU A 1 118 ? -22.589 10.806 -4.431 1.00 70.06 118 GLU A N 1
ATOM 918 C CA . GLU A 1 118 ? -21.257 10.554 -5.001 1.00 70.06 118 GLU A CA 1
ATOM 919 C C . GLU A 1 118 ? -21.017 9.079 -5.374 1.00 70.06 118 GLU A C 1
ATOM 921 O O . GLU A 1 118 ? -19.908 8.714 -5.763 1.00 70.06 118 GLU A O 1
ATOM 926 N N . SER A 1 119 ? -22.048 8.231 -5.301 1.00 69.25 119 SER A N 1
ATOM 927 C CA . SER A 1 119 ? -21.959 6.797 -5.595 1.00 69.25 119 SER A CA 1
ATOM 928 C C . SER A 1 119 ? -21.502 6.487 -7.023 1.00 69.25 119 SER A C 1
ATOM 930 O O . SER A 1 119 ? -20.886 5.451 -7.233 1.00 69.25 119 SER A O 1
ATOM 932 N N . ALA A 1 120 ? -21.703 7.390 -7.990 1.00 71.75 120 ALA A N 1
ATOM 933 C CA . ALA A 1 120 ? -21.229 7.207 -9.366 1.00 71.75 120 ALA A CA 1
ATOM 934 C C . ALA A 1 120 ? -19.698 7.029 -9.461 1.00 71.75 120 ALA A C 1
ATOM 936 O O . ALA A 1 120 ? -19.204 6.333 -10.342 1.00 71.75 120 ALA A O 1
ATOM 937 N N . ARG A 1 121 ? -18.922 7.594 -8.520 1.00 72.19 121 ARG A N 1
ATOM 938 C CA . ARG A 1 121 ? -17.460 7.388 -8.461 1.00 72.19 121 ARG A CA 1
ATOM 939 C C . ARG A 1 121 ? -17.072 5.947 -8.139 1.00 72.19 121 ARG A C 1
ATOM 941 O O . ARG A 1 121 ? -15.965 5.527 -8.464 1.00 72.19 121 ARG A O 1
ATOM 948 N N . LEU A 1 122 ? -17.975 5.198 -7.508 1.00 76.94 122 LEU A N 1
ATOM 949 C CA . LEU A 1 122 ? -17.752 3.805 -7.141 1.00 76.94 122 LEU A CA 1
ATOM 950 C C . LEU A 1 122 ? -17.715 2.891 -8.373 1.00 76.94 122 LEU A C 1
ATOM 952 O O . LEU A 1 122 ? -17.13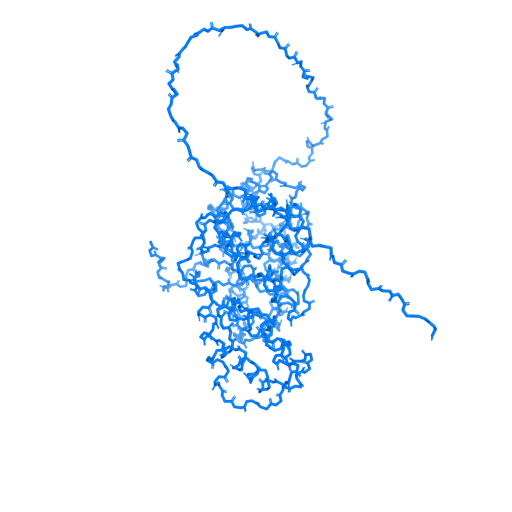5 1.815 -8.317 1.00 76.94 122 LEU A O 1
ATOM 956 N N . GLU A 1 123 ? -18.289 3.312 -9.501 1.00 80.25 123 GLU A N 1
ATOM 957 C CA . GLU A 1 123 ? -18.345 2.484 -10.709 1.00 80.25 123 GLU A CA 1
ATOM 958 C C . GLU A 1 123 ? -17.003 2.378 -11.442 1.00 80.25 123 GLU A C 1
ATOM 960 O O . GLU A 1 123 ? -16.808 1.423 -12.194 1.00 80.25 123 GLU A O 1
ATOM 965 N N . LEU A 1 124 ? -16.075 3.315 -11.197 1.00 80.06 124 LEU A N 1
ATOM 966 C CA . LEU A 1 124 ? -14.774 3.380 -11.875 1.00 80.06 124 LEU A CA 1
ATOM 967 C C . LEU A 1 124 ? -13.872 2.184 -11.558 1.00 80.06 124 LEU A C 1
ATOM 969 O O . LEU A 1 124 ? -13.055 1.791 -12.384 1.00 80.06 124 LEU A O 1
ATOM 973 N N . VAL A 1 125 ? -13.991 1.619 -10.358 1.00 81.25 125 VAL A N 1
ATOM 974 C CA . VAL A 1 125 ? -13.163 0.496 -9.911 1.00 81.25 125 VAL A CA 1
ATOM 975 C C . VAL A 1 125 ? -14.086 -0.535 -9.293 1.00 81.25 125 VAL A C 1
ATOM 977 O O . VAL A 1 125 ? -14.683 -0.285 -8.251 1.00 81.25 125 VAL A O 1
ATOM 980 N N . ARG A 1 126 ? -14.210 -1.697 -9.931 1.00 83.75 126 ARG A N 1
ATOM 981 C CA . ARG A 1 126 ? -15.084 -2.776 -9.462 1.00 83.75 126 ARG A CA 1
ATOM 982 C C . ARG A 1 126 ? -14.275 -3.844 -8.732 1.00 83.75 126 ARG A C 1
ATOM 984 O O . ARG A 1 126 ? -13.125 -4.075 -9.097 1.00 83.75 126 ARG A O 1
ATOM 991 N N . PRO A 1 127 ? -14.847 -4.511 -7.717 1.00 84.56 127 PRO A N 1
ATOM 992 C CA . PRO A 1 127 ? -14.209 -5.676 -7.128 1.00 84.56 127 PRO A CA 1
ATOM 993 C C . PRO A 1 127 ? -13.935 -6.746 -8.183 1.00 84.56 127 PRO A C 1
ATOM 995 O O . PRO A 1 127 ? -14.830 -7.087 -8.952 1.00 84.56 127 PRO A O 1
ATOM 998 N N . THR A 1 128 ? -12.720 -7.284 -8.190 1.00 84.31 128 THR A N 1
ATOM 999 C CA . THR A 1 128 ? -12.339 -8.410 -9.058 1.00 84.31 128 THR A CA 1
ATOM 1000 C C . THR A 1 128 ? -12.042 -9.672 -8.257 1.00 84.31 128 THR A C 1
ATOM 1002 O O . THR A 1 128 ? -12.167 -10.773 -8.786 1.00 84.31 128 THR A O 1
ATOM 1005 N N . LEU A 1 129 ? -11.720 -9.534 -6.963 1.00 85.00 129 LEU A N 1
ATOM 1006 C CA . LEU A 1 129 ? -11.487 -10.659 -6.064 1.00 85.00 129 LEU A CA 1
ATOM 1007 C C . LEU A 1 129 ? -12.540 -10.698 -4.953 1.00 85.00 129 LEU A C 1
ATOM 1009 O O . LEU A 1 129 ? -12.721 -9.728 -4.209 1.00 85.00 129 LEU A O 1
ATOM 1013 N N . HIS A 1 130 ? -13.214 -11.841 -4.833 1.00 84.06 130 HIS A N 1
ATOM 1014 C CA . HIS A 1 130 ? -14.172 -12.099 -3.765 1.00 84.06 130 HIS A CA 1
ATOM 1015 C C . HIS A 1 130 ? -13.503 -12.818 -2.594 1.00 84.06 130 HIS A C 1
ATOM 1017 O O . HIS A 1 130 ? -12.669 -13.704 -2.789 1.00 84.06 130 HIS A O 1
ATOM 1023 N N . LYS A 1 131 ? -13.875 -12.438 -1.373 1.00 81.12 131 LYS A N 1
ATOM 1024 C CA . LYS A 1 131 ? -13.403 -13.072 -0.146 1.00 81.12 131 LYS A CA 1
ATOM 1025 C C . LYS A 1 131 ? -14.584 -13.534 0.696 1.00 81.12 131 LYS A C 1
ATOM 1027 O O . LYS A 1 131 ? -15.405 -12.716 1.091 1.00 81.12 131 LYS A O 1
ATOM 1032 N N . ASP A 1 132 ? -14.597 -14.820 1.035 1.00 72.25 132 ASP A N 1
ATOM 1033 C CA . ASP A 1 132 ? -15.734 -15.461 1.712 1.00 72.25 132 ASP A CA 1
ATOM 1034 C C . ASP A 1 132 ? -15.838 -15.126 3.214 1.00 72.25 132 ASP A C 1
ATOM 1036 O O . ASP A 1 132 ? -16.904 -15.238 3.815 1.00 72.25 132 ASP A O 1
ATOM 1040 N N . ALA A 1 133 ? -14.734 -14.725 3.853 1.00 70.94 133 ALA A N 1
ATOM 1041 C CA . ALA A 1 133 ? -14.658 -14.579 5.310 1.00 70.94 133 ALA A CA 1
ATOM 1042 C C . ALA A 1 133 ? -14.849 -13.131 5.774 1.00 70.94 133 ALA A C 1
ATOM 1044 O O . ALA A 1 133 ? -14.074 -12.268 5.377 1.00 70.94 133 ALA A O 1
ATOM 1045 N N . ASP A 1 134 ? -15.781 -12.854 6.691 1.00 70.19 134 ASP A N 1
ATOM 1046 C CA . ASP A 1 134 ? -15.923 -11.514 7.280 1.00 70.19 134 ASP A CA 1
ATOM 1047 C C . ASP A 1 134 ? -14.623 -11.080 7.989 1.00 70.19 134 ASP A C 1
ATOM 1049 O O . ASP A 1 134 ? -14.158 -11.710 8.944 1.00 70.19 134 ASP A O 1
ATOM 1053 N N . THR A 1 135 ? -14.052 -9.947 7.559 1.00 74.56 135 THR A N 1
ATOM 1054 C CA . THR A 1 135 ? -12.885 -9.316 8.205 1.00 74.56 135 THR A CA 1
ATOM 1055 C C . THR A 1 135 ? -13.084 -9.112 9.695 1.00 74.56 135 THR A C 1
ATOM 1057 O O . THR A 1 135 ? -12.129 -9.076 10.470 1.00 74.56 135 THR A O 1
ATOM 1060 N N . THR A 1 136 ? -14.327 -8.906 10.100 1.00 78.56 136 THR A N 1
ATOM 1061 C CA . THR A 1 136 ? -14.647 -8.360 11.400 1.00 78.56 136 THR A CA 1
ATOM 1062 C C . THR A 1 136 ? -14.454 -9.375 12.523 1.00 78.56 136 THR A C 1
ATOM 1064 O O . THR A 1 136 ? -13.989 -9.005 13.603 1.00 78.56 136 THR A O 1
ATOM 1067 N N . GLU A 1 137 ? -14.748 -10.650 12.275 1.00 82.25 137 GLU A N 1
ATOM 1068 C CA . GLU A 1 137 ? -14.525 -11.726 13.244 1.00 82.25 137 GLU A CA 1
ATOM 1069 C C . GLU A 1 137 ? -13.030 -12.011 13.424 1.00 82.25 137 GLU A C 1
ATOM 1071 O O . GLU A 1 137 ? -12.524 -11.992 14.550 1.00 82.25 137 GLU A O 1
ATOM 1076 N N . ALA A 1 138 ? -12.294 -12.159 12.318 1.00 84.81 138 ALA A N 1
ATOM 1077 C CA . ALA A 1 138 ? -10.846 -12.363 12.346 1.00 84.81 138 ALA A CA 1
ATOM 1078 C C . ALA A 1 138 ? -10.120 -11.200 13.047 1.00 84.81 138 ALA A C 1
ATOM 1080 O O . ALA A 1 138 ? -9.237 -11.404 13.888 1.00 84.81 138 ALA A O 1
ATOM 1081 N N . LEU A 1 139 ? -10.539 -9.965 12.758 1.00 88.94 139 LEU A N 1
ATOM 1082 C CA . LEU A 1 139 ? -10.008 -8.765 13.393 1.00 88.94 139 LEU A CA 1
ATOM 1083 C C . LEU A 1 139 ? -10.313 -8.742 14.897 1.00 88.94 139 LEU A C 1
ATOM 1085 O O . LEU A 1 139 ? -9.425 -8.444 15.696 1.00 88.94 139 LEU A O 1
ATOM 1089 N N . GLN A 1 140 ? -11.535 -9.101 15.303 1.00 91.62 140 GLN A N 1
ATOM 1090 C CA . GLN A 1 140 ? -11.894 -9.224 16.716 1.00 91.62 140 GLN A CA 1
ATOM 1091 C C . GLN A 1 140 ? -11.004 -10.242 17.436 1.00 91.62 140 GLN A C 1
ATOM 1093 O O . GLN A 1 140 ? -10.465 -9.919 18.496 1.00 91.62 140 GLN A O 1
ATOM 1098 N N . GLY A 1 141 ? -10.814 -11.432 16.858 1.00 91.12 141 GLY A N 1
ATOM 1099 C CA . GLY A 1 141 ? -9.946 -12.472 17.415 1.00 91.12 141 GLY A CA 1
ATOM 1100 C C . GLY A 1 141 ? -8.511 -11.978 17.613 1.00 91.12 141 GLY A C 1
ATOM 1101 O O . GLY A 1 141 ? -7.964 -12.070 18.712 1.00 91.12 141 GLY A O 1
ATOM 1102 N N . SER A 1 142 ? -7.934 -11.350 16.585 1.00 91.69 142 SER A N 1
ATOM 1103 C CA . SER A 1 142 ? -6.568 -10.805 16.612 1.00 91.69 142 SER A CA 1
ATOM 1104 C C . SER A 1 142 ? -6.369 -9.698 17.658 1.00 91.69 142 SER A C 1
ATOM 1106 O O . SER A 1 142 ? -5.312 -9.591 18.296 1.00 91.69 142 SER A O 1
ATOM 1108 N N . LEU A 1 143 ? -7.393 -8.866 17.861 1.00 94.12 143 LEU A N 1
ATOM 1109 C CA . LEU A 1 143 ? -7.383 -7.795 18.855 1.00 94.12 143 LEU A CA 1
ATOM 1110 C C . LEU A 1 143 ? -7.575 -8.319 20.282 1.00 94.12 143 LEU A C 1
ATOM 1112 O O . LEU A 1 143 ? -6.884 -7.845 21.185 1.00 94.12 143 LEU A O 1
ATOM 1116 N N . LEU A 1 144 ?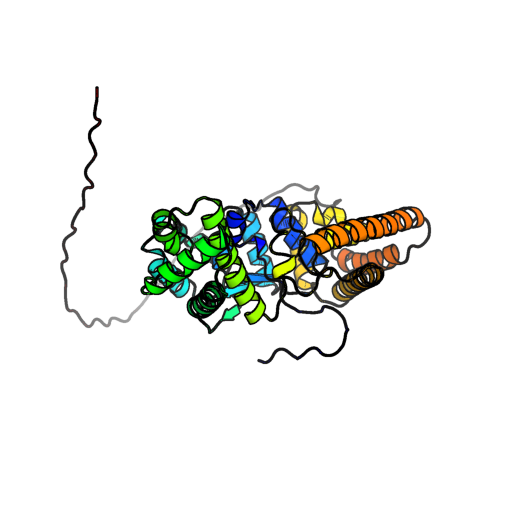 -8.463 -9.297 20.492 1.00 93.94 144 LEU A N 1
ATOM 1117 C CA . LEU A 1 144 ? -8.652 -9.952 21.792 1.00 93.94 144 LEU A CA 1
ATOM 1118 C C . LEU A 1 144 ? -7.399 -10.719 22.213 1.00 93.94 144 LEU A C 1
ATOM 1120 O O . LEU A 1 144 ? -6.939 -10.544 23.340 1.00 93.94 144 LEU A O 1
ATOM 1124 N N . ALA A 1 145 ? -6.802 -11.488 21.297 1.00 93.06 145 ALA A N 1
ATOM 1125 C CA . ALA A 1 145 ? -5.551 -12.197 21.543 1.00 93.06 145 ALA A CA 1
ATOM 1126 C C . ALA A 1 145 ? -4.449 -11.224 21.982 1.00 93.06 145 ALA A C 1
ATOM 1128 O O . ALA A 1 145 ? -3.801 -11.430 23.004 1.00 93.06 145 ALA A O 1
ATOM 1129 N N . TRP A 1 146 ? -4.292 -10.099 21.277 1.00 93.31 146 TRP A N 1
ATOM 1130 C CA . TRP A 1 146 ? -3.344 -9.058 21.678 1.00 93.31 146 TRP A CA 1
ATOM 1131 C C . TRP A 1 146 ? -3.669 -8.434 23.035 1.00 93.31 146 TRP A C 1
ATOM 1133 O O . TRP A 1 146 ? -2.760 -8.236 23.843 1.00 93.31 146 TRP A O 1
ATOM 1143 N N . ALA A 1 147 ? -4.938 -8.131 23.304 1.00 91.69 147 ALA A N 1
ATOM 1144 C CA . ALA A 1 147 ? -5.356 -7.568 24.582 1.00 91.69 147 ALA A CA 1
ATOM 1145 C C . ALA A 1 147 ? -5.093 -8.528 25.757 1.00 91.69 147 ALA A C 1
ATOM 1147 O O . ALA A 1 147 ? -4.822 -8.057 26.857 1.00 91.69 147 ALA A O 1
ATOM 1148 N N . GLY A 1 148 ? -5.102 -9.843 25.509 1.00 88.25 148 GLY A N 1
ATOM 1149 C CA . GLY A 1 148 ? -4.804 -10.888 26.491 1.00 88.25 148 GLY A CA 1
ATOM 1150 C C . GLY A 1 148 ? -3.316 -11.126 26.784 1.00 88.25 148 GLY A C 1
ATOM 1151 O O . GLY A 1 148 ? -3.008 -11.862 27.714 1.00 88.25 148 GLY A O 1
ATOM 1152 N N . THR A 1 149 ? -2.378 -10.509 26.048 1.00 84.00 149 THR A N 1
ATOM 1153 C CA . THR A 1 149 ? -0.918 -10.751 26.201 1.00 84.00 149 THR A CA 1
ATOM 1154 C C . THR A 1 149 ? -0.265 -10.096 27.443 1.00 84.00 149 THR A C 1
ATOM 1156 O O . THR A 1 149 ? 0.825 -9.529 27.354 1.00 84.00 149 THR A O 1
ATOM 1159 N N . GLY A 1 150 ? -0.909 -10.177 28.612 1.00 67.88 150 GLY A N 1
ATOM 1160 C CA . GLY A 1 150 ? -0.391 -9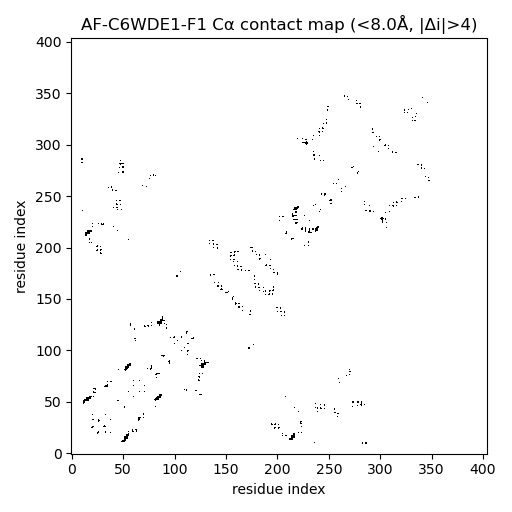.714 29.909 1.00 67.88 150 GLY A CA 1
ATOM 1161 C C . GLY A 1 150 ? -0.312 -8.190 30.086 1.00 67.88 150 GLY A C 1
ATOM 1162 O O . GLY A 1 150 ? -0.544 -7.411 29.154 1.00 67.88 150 GLY A O 1
ATOM 1163 N N . ASP A 1 151 ? 0.025 -7.747 31.298 1.00 63.28 151 ASP A N 1
ATOM 1164 C CA . ASP A 1 151 ? 0.101 -6.329 31.662 1.00 63.28 151 ASP A CA 1
ATOM 1165 C C . ASP A 1 151 ? 1.425 -5.707 31.204 1.00 63.28 151 ASP A C 1
ATOM 1167 O O . ASP A 1 151 ? 2.435 -5.714 31.902 1.00 63.28 151 ASP A O 1
ATOM 1171 N N . GLY A 1 152 ? 1.426 -5.126 30.004 1.00 63.84 152 GLY A N 1
ATOM 1172 C CA . GLY A 1 152 ? 2.435 -4.123 29.674 1.00 63.84 152 GLY A CA 1
ATOM 1173 C C . GLY A 1 152 ? 2.214 -2.883 30.545 1.00 63.84 152 GLY A C 1
ATOM 1174 O O . GLY A 1 152 ? 1.080 -2.431 30.684 1.00 63.84 152 GLY A O 1
ATOM 1175 N N . GLY A 1 153 ? 3.271 -2.309 31.118 1.00 80.00 153 GLY A N 1
ATOM 1176 C CA . GLY A 1 153 ? 3.187 -0.995 31.761 1.00 80.00 153 GLY A CA 1
ATOM 1177 C C . GLY A 1 153 ? 2.844 0.126 30.765 1.00 80.00 153 GLY A C 1
ATOM 1178 O O . GLY A 1 153 ? 2.923 -0.045 29.546 1.00 80.00 153 GLY A O 1
ATOM 1179 N N . GLY A 1 154 ? 2.458 1.291 31.286 1.00 87.56 154 GLY A N 1
ATOM 1180 C CA . GLY A 1 154 ? 2.298 2.518 30.497 1.00 87.56 154 GLY A CA 1
ATOM 1181 C C . GLY A 1 154 ? 1.135 2.522 29.492 1.00 87.56 154 GLY A C 1
ATOM 1182 O O . GLY A 1 154 ? 0.080 1.911 29.700 1.00 87.56 154 GLY A O 1
ATOM 1183 N N . SER A 1 155 ? 1.328 3.255 28.393 1.00 87.50 155 SER A N 1
ATOM 1184 C CA . SER A 1 155 ? 0.329 3.505 27.344 1.00 87.50 155 SER A CA 1
ATOM 1185 C C . SER A 1 155 ? -0.159 2.226 26.659 1.00 87.50 155 SER A C 1
ATOM 1187 O O . SER A 1 155 ? -1.352 2.084 26.384 1.00 87.50 155 SER A O 1
ATOM 1189 N N . ARG A 1 156 ? 0.733 1.251 26.452 1.00 89.56 156 ARG A N 1
ATOM 1190 C CA . ARG A 1 156 ? 0.417 -0.038 25.821 1.00 89.56 156 ARG A C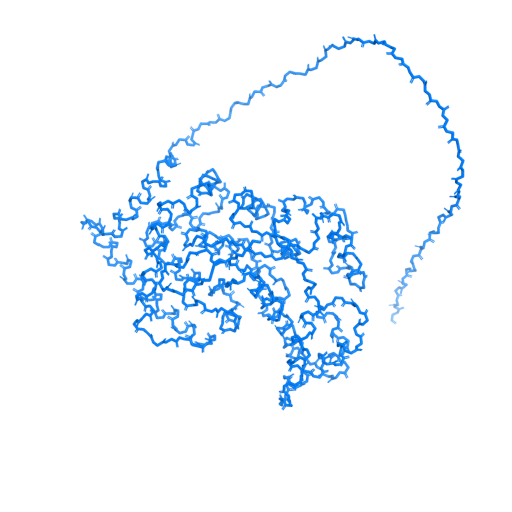A 1
ATOM 1191 C C . ARG A 1 156 ? -0.530 -0.885 26.670 1.00 89.56 156 ARG A C 1
ATOM 1193 O O . ARG A 1 156 ? -1.495 -1.434 26.139 1.00 89.56 156 ARG A O 1
ATOM 1200 N N . GLY A 1 157 ? -0.308 -0.956 27.984 1.00 90.25 157 GLY A N 1
ATOM 1201 C CA . GLY A 1 157 ? -1.235 -1.625 28.904 1.00 90.25 157 GLY A CA 1
ATOM 1202 C C . GLY A 1 157 ? -2.609 -0.974 28.918 1.00 90.25 157 GLY A C 1
ATOM 1203 O O . GLY A 1 157 ? -3.639 -1.651 28.869 1.00 90.25 157 GLY A O 1
ATOM 1204 N N . LEU A 1 158 ? -2.637 0.360 28.923 1.00 91.69 158 LEU A N 1
ATOM 1205 C CA . LEU A 1 158 ? -3.888 1.105 28.867 1.00 91.69 158 LEU A CA 1
ATOM 1206 C C . LEU A 1 158 ? -4.631 0.868 27.541 1.00 91.69 158 LEU A C 1
ATOM 1208 O O . LEU A 1 158 ? -5.832 0.606 27.566 1.00 91.69 158 LEU A O 1
ATOM 1212 N N . ALA A 1 159 ? -3.926 0.850 26.406 1.00 93.75 159 ALA A N 1
ATOM 1213 C CA . ALA A 1 159 ? -4.494 0.542 25.092 1.00 93.75 159 ALA A CA 1
ATOM 1214 C C . ALA A 1 159 ? -5.106 -0.868 25.028 1.00 93.75 159 ALA A C 1
ATOM 1216 O O . ALA A 1 159 ? -6.217 -1.033 24.521 1.00 93.75 159 ALA A O 1
ATOM 1217 N N . ARG A 1 160 ? -4.449 -1.878 25.615 1.00 93.12 160 ARG A N 1
ATOM 1218 C CA . ARG A 1 160 ? -5.004 -3.241 25.734 1.00 93.12 160 ARG A CA 1
ATOM 1219 C C . ARG A 1 160 ? -6.319 -3.256 26.512 1.00 93.12 160 ARG A C 1
ATOM 1221 O O . ARG A 1 160 ? -7.302 -3.833 26.046 1.00 93.12 160 ARG A O 1
ATOM 1228 N N . ARG A 1 161 ? -6.381 -2.550 27.650 1.00 91.31 161 ARG A N 1
ATOM 1229 C CA . ARG A 1 161 ? -7.620 -2.410 28.439 1.00 91.31 161 ARG A CA 1
ATOM 1230 C C . ARG A 1 161 ? -8.730 -1.701 27.663 1.00 91.31 161 ARG A C 1
ATOM 1232 O O . ARG A 1 161 ? -9.889 -2.103 27.773 1.00 91.31 161 ARG A O 1
ATOM 1239 N N . VAL A 1 162 ? -8.393 -0.670 26.882 1.00 93.56 162 VAL A N 1
ATOM 1240 C CA . VAL A 1 162 ? -9.346 0.010 25.987 1.00 93.56 162 VAL A CA 1
ATOM 1241 C C . VAL A 1 162 ? -9.924 -0.974 24.979 1.00 93.56 162 VAL A C 1
ATOM 1243 O O . VAL A 1 162 ? -11.147 -1.049 24.847 1.00 93.56 162 VAL A O 1
ATOM 1246 N N . VAL A 1 163 ? -9.063 -1.743 24.307 1.00 93.69 163 VAL A N 1
ATOM 1247 C CA . VAL A 1 163 ? -9.482 -2.718 23.295 1.00 93.69 163 VAL A CA 1
ATOM 1248 C C . VAL A 1 163 ? -10.399 -3.774 23.897 1.00 93.69 163 VAL A C 1
ATOM 1250 O O . VAL A 1 163 ? -11.516 -3.946 23.409 1.00 93.69 163 VAL A O 1
ATOM 1253 N N . LEU A 1 164 ? -9.991 -4.403 25.001 1.00 93.12 164 LEU A N 1
ATOM 1254 C CA . LEU A 1 164 ? -10.786 -5.433 25.669 1.00 93.12 164 LEU A CA 1
ATOM 1255 C C . LEU A 1 164 ? -12.181 -4.916 26.057 1.00 93.12 164 LEU A C 1
ATOM 1257 O O . LEU A 1 164 ? -13.198 -5.508 25.698 1.00 93.12 164 LEU A O 1
ATOM 1261 N N . ARG A 1 165 ? -12.250 -3.766 26.741 1.00 92.12 165 ARG A N 1
ATOM 1262 C CA . ARG A 1 165 ? -13.521 -3.190 27.213 1.00 92.12 165 ARG A CA 1
ATOM 1263 C C . ARG A 1 165 ? -14.444 -2.753 26.077 1.00 92.12 165 ARG A C 1
ATOM 1265 O O . ARG A 1 165 ? -15.662 -2.838 26.229 1.00 92.12 165 ARG A O 1
ATOM 1272 N N . ALA A 1 166 ? -13.892 -2.242 24.978 1.00 92.56 166 ALA A N 1
ATOM 1273 C CA . ALA A 1 166 ? -14.683 -1.811 23.831 1.00 92.56 166 ALA A CA 1
ATOM 1274 C C . ALA A 1 166 ? -15.245 -3.007 23.048 1.00 92.56 166 ALA A C 1
ATOM 1276 O O . ALA A 1 166 ? -16.427 -2.992 22.698 1.00 92.56 166 ALA A O 1
ATOM 1277 N N . LEU A 1 167 ? -14.442 -4.058 22.837 1.00 92.62 167 LEU A N 1
ATOM 1278 C CA . LEU A 1 167 ? -14.873 -5.258 22.114 1.00 92.62 167 LEU A CA 1
ATOM 1279 C C . LEU A 1 167 ? -15.989 -6.009 22.852 1.00 92.62 167 LEU A C 1
ATOM 1281 O O . LEU A 1 167 ? -16.971 -6.388 22.219 1.00 92.62 167 LEU A O 1
ATOM 1285 N N . LEU A 1 168 ? -15.931 -6.096 24.187 1.00 89.81 168 LEU A N 1
ATOM 1286 C CA . LEU A 1 168 ? -17.014 -6.675 25.004 1.00 89.81 168 LEU A CA 1
ATOM 1287 C C . LEU A 1 168 ? -18.366 -5.946 24.850 1.00 89.81 168 LEU A C 1
ATOM 1289 O O . LEU A 1 168 ? -19.413 -6.505 25.160 1.00 89.81 168 LEU A O 1
ATOM 1293 N N . LYS A 1 169 ? -18.369 -4.692 24.375 1.00 88.56 169 LYS A N 1
ATOM 1294 C CA . LYS A 1 169 ? -19.567 -3.843 24.209 1.00 88.56 169 LYS A CA 1
ATOM 1295 C C . LYS A 1 169 ? -19.923 -3.580 22.743 1.00 88.56 169 LYS A C 1
ATOM 1297 O O . LYS A 1 169 ? -20.699 -2.666 22.446 1.00 88.56 169 LYS A O 1
ATOM 1302 N N . ARG A 1 170 ? -19.322 -4.309 21.802 1.00 86.56 170 ARG A N 1
ATOM 1303 C CA . ARG A 1 170 ? -19.358 -3.970 20.375 1.00 86.56 170 ARG A CA 1
ATOM 1304 C C . ARG A 1 170 ? -20.760 -4.042 19.762 1.00 86.56 170 ARG A C 1
ATOM 1306 O O . ARG A 1 170 ? -21.102 -3.107 19.041 1.00 86.56 170 ARG A O 1
ATOM 1313 N N . ARG A 1 171 ? -21.563 -5.067 20.092 1.00 79.25 171 ARG A N 1
ATOM 1314 C CA . ARG A 1 171 ? -22.911 -5.310 19.524 1.00 79.25 171 ARG A CA 1
ATOM 1315 C C . ARG A 1 171 ? -22.918 -5.124 17.995 1.00 79.25 171 ARG A C 1
ATOM 1317 O O . ARG A 1 171 ? -23.553 -4.209 17.490 1.00 79.25 171 ARG A O 1
ATOM 1324 N N . GLU A 1 172 ? -22.096 -5.911 17.297 1.00 79.69 172 GLU A N 1
ATOM 1325 C CA . GLU A 1 172 ? -22.008 -5.990 15.819 1.00 79.69 172 GLU A CA 1
ATOM 1326 C C . GLU A 1 172 ? -21.480 -4.761 15.053 1.00 79.69 172 GLU A C 1
ATOM 1328 O O . GLU A 1 172 ? -21.207 -4.857 13.860 1.00 79.69 172 GLU A O 1
ATOM 1333 N N . ARG A 1 173 ? -21.219 -3.624 15.707 1.00 80.69 173 ARG A N 1
ATOM 1334 C CA . ARG A 1 173 ? -20.637 -2.432 15.050 1.00 80.69 173 ARG A CA 1
ATOM 1335 C C . ARG A 1 173 ? -19.313 -2.733 14.340 1.00 80.69 173 ARG A C 1
ATOM 1337 O O . ARG A 1 173 ? -18.571 -3.603 14.782 1.00 80.69 173 ARG A O 1
ATOM 1344 N N . ALA A 1 174 ? -18.961 -1.994 13.291 1.00 83.25 174 ALA A N 1
ATOM 1345 C CA . ALA A 1 174 ? -17.647 -2.132 12.656 1.00 83.25 174 ALA A CA 1
ATOM 1346 C C . ALA A 1 174 ? -16.496 -1.872 13.652 1.00 83.25 174 ALA A C 1
ATOM 1348 O O . ALA A 1 174 ? -16.609 -1.037 14.553 1.00 83.25 174 ALA A O 1
ATOM 1349 N N . ILE A 1 175 ? -15.376 -2.580 13.483 1.00 87.50 175 ILE A N 1
ATOM 1350 C CA . ILE A 1 175 ? -14.161 -2.360 14.279 1.00 87.50 175 ILE A CA 1
ATOM 1351 C C . ILE A 1 175 ? -13.356 -1.233 13.629 1.00 87.50 175 ILE A C 1
ATOM 1353 O O . ILE A 1 175 ? -12.442 -1.453 12.844 1.00 87.50 175 ILE A O 1
ATOM 1357 N N . THR A 1 176 ? -13.730 -0.006 13.963 1.00 87.81 176 THR A N 1
ATOM 1358 C CA . THR A 1 176 ? -13.013 1.228 13.619 1.00 87.81 176 THR A CA 1
ATOM 1359 C C . THR A 1 176 ? -12.545 1.902 14.905 1.00 87.81 176 THR A C 1
ATOM 1361 O O . THR A 1 176 ? -13.030 1.580 15.990 1.00 87.81 176 THR A O 1
ATOM 1364 N N . PHE A 1 177 ? -11.648 2.891 14.831 1.00 89.69 177 PHE A N 1
ATOM 1365 C CA . PHE A 1 177 ? -11.233 3.609 16.042 1.00 89.69 177 PHE A CA 1
ATOM 1366 C C . PHE A 1 177 ? -12.402 4.290 16.789 1.00 89.69 177 PHE A C 1
ATOM 1368 O O . PHE A 1 177 ? -12.371 4.380 18.018 1.00 89.69 177 PHE A O 1
ATOM 1375 N N . SER A 1 178 ? -13.465 4.709 16.088 1.00 88.25 178 SER A N 1
ATOM 1376 C CA . SER A 1 178 ? -14.640 5.332 16.721 1.00 88.25 178 SER A CA 1
ATOM 1377 C C . SER A 1 178 ? -15.344 4.396 17.714 1.00 88.25 178 SER A C 1
ATOM 1379 O O . SER A 1 178 ? -15.869 4.867 18.725 1.00 88.25 178 SER A O 1
ATOM 1381 N N . LEU A 1 179 ? -15.244 3.073 17.532 1.00 87.56 179 LEU A N 1
ATOM 1382 C CA . LEU A 1 179 ? -15.711 2.081 18.508 1.00 87.56 179 LEU A CA 1
ATOM 1383 C C . LEU A 1 179 ? -14.991 2.196 19.866 1.00 87.56 179 LEU A C 1
ATOM 1385 O O . LEU A 1 179 ? -15.594 1.970 20.919 1.00 87.56 179 LEU A O 1
ATOM 1389 N N . PHE A 1 180 ? -13.703 2.542 19.849 1.00 92.31 180 PHE A N 1
ATOM 1390 C CA . PHE A 1 180 ? -12.823 2.548 21.020 1.00 92.31 180 PHE A CA 1
ATOM 1391 C C . PHE A 1 180 ? -12.737 3.917 21.695 1.00 92.31 180 PHE A C 1
ATOM 1393 O O . PHE A 1 180 ? -12.432 3.984 22.885 1.00 92.31 180 PHE A O 1
ATOM 1400 N N . GLN A 1 181 ? -13.035 5.000 20.972 1.00 90.69 181 GLN A N 1
ATOM 1401 C CA . GLN A 1 181 ? -12.811 6.379 21.415 1.00 90.69 181 GLN A CA 1
ATOM 1402 C C . GLN A 1 181 ? -13.485 6.708 22.757 1.00 90.69 181 GLN A C 1
ATOM 1404 O O . GLN A 1 181 ? -12.850 7.250 23.661 1.00 90.69 181 GLN A O 1
ATOM 1409 N N . ALA A 1 182 ? -14.757 6.335 22.931 1.00 90.06 182 ALA A N 1
ATOM 1410 C CA . ALA A 1 182 ? -15.472 6.574 24.187 1.00 90.06 182 ALA A CA 1
ATOM 1411 C C . ALA A 1 182 ? -14.823 5.835 25.371 1.00 90.06 182 ALA A C 1
ATOM 1413 O O . ALA A 1 182 ? -14.759 6.359 26.483 1.00 90.06 182 ALA A O 1
ATOM 1414 N N . THR A 1 183 ? -14.318 4.624 25.133 1.00 91.12 183 THR A N 1
ATOM 1415 C CA . THR A 1 183 ? -13.616 3.832 26.147 1.00 91.12 183 THR A CA 1
ATOM 1416 C C . THR A 1 183 ? -12.242 4.422 26.449 1.00 91.12 183 THR A C 1
ATOM 1418 O 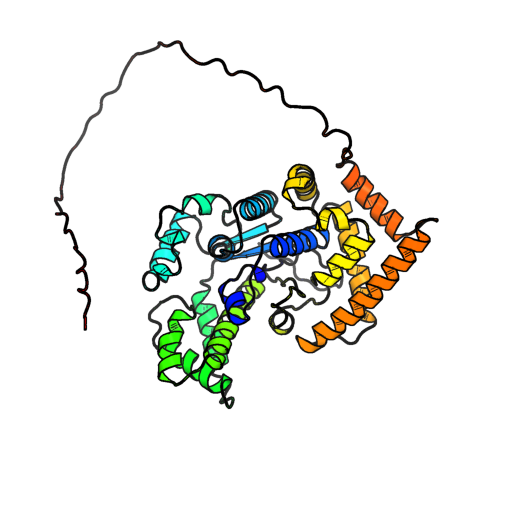O . THR A 1 183 ? -11.906 4.537 27.623 1.00 91.12 183 THR A O 1
ATOM 1421 N N . ALA A 1 184 ? -11.489 4.845 25.426 1.00 91.12 184 ALA A N 1
ATOM 1422 C CA . ALA A 1 184 ? -10.186 5.494 25.572 1.00 91.12 184 ALA A CA 1
ATOM 1423 C C . ALA A 1 184 ? -10.270 6.732 26.474 1.00 91.12 184 ALA A C 1
ATOM 1425 O O . ALA A 1 184 ? -9.542 6.820 27.460 1.00 91.12 184 ALA A O 1
ATOM 1426 N N . ARG A 1 185 ? -11.243 7.616 26.221 1.00 90.25 185 ARG A N 1
ATOM 1427 C CA . ARG A 1 185 ? -11.481 8.812 27.046 1.00 90.25 185 ARG A CA 1
ATOM 1428 C C . ARG A 1 185 ? -11.818 8.468 28.498 1.00 90.25 185 ARG A C 1
ATOM 1430 O O . ARG A 1 185 ? -11.258 9.055 29.414 1.00 90.25 185 ARG A O 1
ATOM 1437 N N . ARG A 1 186 ? -12.696 7.482 28.724 1.00 89.38 186 ARG A N 1
ATOM 1438 C CA . ARG A 1 186 ? -13.118 7.072 30.080 1.00 89.38 186 ARG A CA 1
ATOM 1439 C C . ARG A 1 186 ? -11.993 6.496 30.931 1.00 89.38 186 ARG A C 1
ATOM 1441 O O . ARG A 1 186 ? -12.068 6.583 32.148 1.00 89.38 186 ARG A O 1
ATOM 1448 N N . VAL A 1 187 ? -10.991 5.871 30.317 1.00 84.62 187 VAL A N 1
ATOM 1449 C CA . VAL A 1 187 ? -9.847 5.308 31.050 1.00 84.62 187 VAL A CA 1
ATOM 1450 C C . VAL A 1 187 ? -8.671 6.283 31.163 1.00 84.62 187 VAL A C 1
ATOM 1452 O O . VAL A 1 187 ? -7.589 5.865 31.562 1.00 84.62 187 VAL A O 1
ATOM 1455 N N . GLY A 1 188 ? -8.862 7.557 30.796 1.00 82.62 188 GLY A N 1
ATOM 1456 C CA . GLY A 1 188 ? -7.805 8.571 30.822 1.00 82.62 188 GLY A CA 1
ATOM 1457 C C . GLY A 1 188 ? -6.742 8.379 29.736 1.00 82.62 188 GLY A C 1
ATOM 1458 O O . GLY A 1 188 ? -5.598 8.784 29.916 1.00 82.62 188 GLY A O 1
ATOM 1459 N N . GLY A 1 189 ? -7.081 7.724 28.622 1.00 82.12 189 GLY A N 1
ATOM 1460 C CA . GLY A 1 189 ? -6.160 7.533 27.506 1.00 82.12 189 GLY A CA 1
ATOM 1461 C C . GLY A 1 189 ? -5.899 8.840 26.758 1.00 82.12 189 GLY A C 1
ATOM 1462 O O . GLY A 1 189 ? -6.831 9.447 26.236 1.00 82.12 189 GLY A O 1
ATOM 1463 N N . GLY A 1 190 ? -4.631 9.252 26.691 1.00 89.44 190 GLY A N 1
ATOM 1464 C CA . GLY A 1 190 ? -4.176 10.360 25.848 1.00 89.44 190 GLY A CA 1
ATOM 1465 C C . GLY A 1 190 ? -3.896 9.940 24.399 1.00 89.44 190 GLY A C 1
ATOM 1466 O O . GLY A 1 190 ? -4.108 8.787 24.013 1.00 89.44 190 GLY A O 1
ATOM 1467 N N . ALA A 1 191 ? -3.352 10.867 23.605 1.00 90.56 191 ALA A N 1
ATOM 1468 C CA . ALA A 1 191 ? -3.043 10.662 22.184 1.00 90.56 191 ALA A CA 1
ATOM 1469 C C . ALA A 1 191 ? -2.161 9.428 21.911 1.00 90.56 191 ALA A C 1
ATOM 1471 O O . ALA A 1 191 ? -2.327 8.754 20.896 1.00 90.56 191 ALA A O 1
ATOM 1472 N N . GLU A 1 192 ? -1.258 9.091 22.834 1.00 91.19 192 GLU A N 1
ATOM 1473 C CA . GLU A 1 192 ? -0.391 7.917 22.723 1.00 91.19 192 GLU A CA 1
ATOM 1474 C C . GLU A 1 192 ? -1.184 6.598 22.751 1.00 91.19 192 GLU A C 1
ATOM 1476 O O . GLU A 1 192 ? -0.957 5.715 21.922 1.00 91.19 192 GLU A O 1
ATOM 1481 N N . VAL A 1 193 ? -2.161 6.493 23.659 1.00 93.19 193 VAL A N 1
ATOM 1482 C CA . VAL A 1 193 ? -3.055 5.330 23.782 1.00 93.19 193 VAL A CA 1
ATOM 1483 C C . VAL A 1 193 ? -3.940 5.218 22.550 1.00 93.19 193 VAL A C 1
ATOM 1485 O O . VAL A 1 193 ? -4.087 4.129 21.998 1.00 93.19 193 VAL A O 1
ATOM 1488 N N . GLU A 1 194 ? -4.506 6.336 22.088 1.00 93.62 194 GLU A N 1
ATOM 1489 C CA . GLU A 1 194 ? -5.305 6.358 20.861 1.00 93.62 194 GLU A CA 1
ATOM 1490 C C . GLU A 1 194 ? -4.486 5.901 19.650 1.00 93.62 194 GLU A C 1
ATOM 1492 O O . GLU A 1 194 ? -4.945 5.064 18.871 1.00 93.62 194 GLU A O 1
ATOM 1497 N N . GLY A 1 195 ? -3.260 6.414 19.516 1.00 92.62 195 GLY A N 1
ATOM 1498 C CA . GLY A 1 195 ? -2.32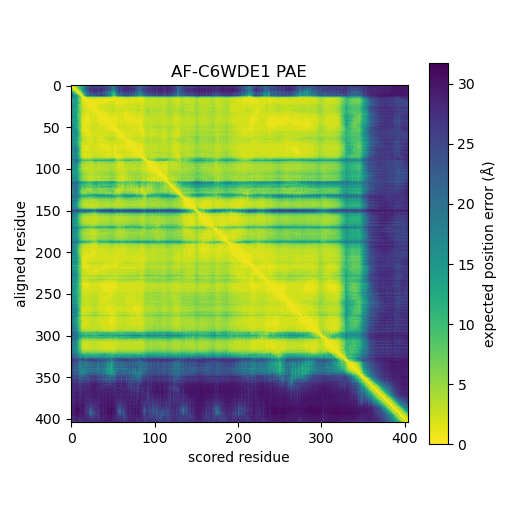4 6.011 18.475 1.00 92.62 195 GLY A CA 1
ATOM 1499 C C . GLY A 1 195 ? -2.024 4.516 18.528 1.00 92.62 195 GLY A C 1
ATOM 1500 O O . GLY A 1 195 ? -2.051 3.854 17.495 1.00 92.62 195 GLY A O 1
ATOM 1501 N N . GLU A 1 196 ? -1.803 3.955 19.717 1.00 93.56 196 GLU A N 1
ATOM 1502 C CA . GLU A 1 196 ? -1.524 2.525 19.870 1.00 93.56 196 GLU A CA 1
ATOM 1503 C C . GLU A 1 196 ? -2.715 1.648 19.472 1.00 93.56 196 GLU A C 1
ATOM 1505 O O . GLU A 1 196 ? -2.543 0.669 18.745 1.00 93.56 196 GLU A O 1
ATOM 1510 N N . VAL A 1 197 ? -3.933 2.034 19.862 1.00 94.75 197 VAL A N 1
ATOM 1511 C CA . VAL A 1 197 ? -5.154 1.335 19.440 1.00 94.75 197 VAL A CA 1
ATOM 1512 C C . VAL A 1 197 ? -5.320 1.397 17.919 1.00 94.75 197 VAL A C 1
ATOM 1514 O O . VAL A 1 197 ? -5.534 0.360 17.291 1.00 94.75 197 VAL A O 1
ATOM 1517 N N . LYS A 1 198 ? -5.179 2.582 17.305 1.00 94.62 198 LYS A N 1
ATOM 1518 C CA . LYS A 1 198 ? -5.288 2.758 15.842 1.00 94.62 198 LYS A CA 1
ATOM 1519 C C . LYS A 1 198 ? -4.281 1.896 15.089 1.00 94.62 198 LYS A C 1
ATOM 1521 O O . LYS A 1 198 ? -4.653 1.191 14.151 1.00 94.62 198 LYS A O 1
ATOM 1526 N N . ARG A 1 199 ? -3.019 1.916 15.523 1.00 94.56 199 ARG A N 1
ATOM 1527 C CA . ARG A 1 199 ? -1.958 1.102 14.923 1.00 94.56 199 ARG A CA 1
ATOM 1528 C C . ARG A 1 199 ? -2.277 -0.377 15.031 1.00 94.56 199 ARG A C 1
ATOM 1530 O O . ARG A 1 199 ? -2.174 -1.081 14.037 1.00 94.56 199 ARG A O 1
ATOM 1537 N N . ARG A 1 200 ? -2.738 -0.844 16.194 1.00 94.75 200 ARG A N 1
ATOM 1538 C CA . ARG A 1 200 ? -3.061 -2.261 16.372 1.00 94.75 200 ARG A CA 1
ATOM 1539 C C . ARG A 1 200 ? -4.230 -2.720 15.498 1.00 94.75 200 ARG A C 1
ATOM 1541 O O . ARG A 1 200 ? -4.148 -3.812 14.940 1.00 94.75 200 ARG A O 1
ATOM 1548 N N . ILE A 1 201 ? -5.276 -1.902 15.356 1.00 93.94 201 ILE A N 1
ATOM 1549 C CA . ILE A 1 201 ? -6.383 -2.169 14.422 1.00 93.94 201 ILE A CA 1
ATOM 1550 C C . ILE A 1 201 ? -5.838 -2.285 12.995 1.00 93.94 201 ILE A C 1
ATOM 1552 O O . ILE A 1 201 ? -6.105 -3.276 12.325 1.00 93.94 201 ILE A O 1
ATOM 1556 N N . SER A 1 202 ? -5.018 -1.322 12.571 1.00 95.06 202 SER A N 1
ATOM 1557 C CA . SER A 1 202 ? -4.453 -1.260 11.216 1.00 95.06 202 SER A CA 1
ATOM 1558 C C . SER A 1 202 ? -3.522 -2.438 10.911 1.00 95.06 202 SER A C 1
ATOM 1560 O O . SER A 1 202 ? -3.610 -3.041 9.843 1.00 95.06 202 SER A O 1
ATOM 1562 N N . THR A 1 203 ? -2.673 -2.830 11.868 1.00 95.38 203 THR A N 1
ATOM 1563 C CA . THR A 1 203 ? -1.810 -4.016 11.764 1.00 95.38 203 THR A CA 1
ATOM 1564 C C . THR A 1 203 ? -2.638 -5.287 11.618 1.00 95.38 203 THR A C 1
ATOM 1566 O O . THR A 1 203 ? -2.342 -6.111 10.760 1.00 95.38 203 THR A O 1
ATOM 1569 N N . ALA A 1 204 ? -3.672 -5.463 12.445 1.00 94.31 204 ALA A N 1
ATOM 1570 C CA . ALA A 1 204 ? -4.506 -6.658 12.393 1.00 94.31 204 ALA A CA 1
ATOM 1571 C C . ALA A 1 204 ? -5.354 -6.713 11.109 1.00 94.31 204 ALA A C 1
ATOM 1573 O O . ALA A 1 204 ? -5.484 -7.782 10.518 1.00 94.31 204 ALA A O 1
ATOM 1574 N N . TYR A 1 205 ? -5.862 -5.568 10.642 1.00 93.88 205 TYR A N 1
ATOM 1575 C CA . TYR A 1 205 ? -6.568 -5.455 9.366 1.00 93.88 205 TYR A CA 1
ATOM 1576 C C . TYR A 1 205 ? -5.649 -5.795 8.188 1.00 93.88 205 TYR A C 1
ATOM 1578 O O . TYR A 1 205 ? -5.974 -6.668 7.390 1.00 93.88 205 TYR A O 1
ATOM 1586 N N . THR A 1 206 ? -4.469 -5.173 8.121 1.00 95.44 206 THR A N 1
ATOM 1587 C CA . THR A 1 206 ? -3.492 -5.420 7.050 1.00 95.44 206 THR A CA 1
ATOM 1588 C C . THR A 1 206 ? -3.038 -6.875 7.038 1.00 95.44 206 THR A C 1
ATOM 1590 O O . THR A 1 206 ? -3.082 -7.515 5.993 1.00 95.44 206 THR A O 1
ATOM 1593 N N . ARG A 1 207 ? -2.689 -7.439 8.203 1.00 94.94 207 ARG A N 1
ATOM 1594 C CA . ARG A 1 207 ? -2.297 -8.850 8.312 1.00 94.94 207 ARG A CA 1
ATOM 1595 C C . ARG A 1 207 ? -3.392 -9.787 7.812 1.00 94.94 207 ARG A C 1
ATOM 1597 O O . ARG A 1 207 ? -3.100 -10.691 7.052 1.00 94.94 207 ARG A O 1
ATOM 1604 N N . HIS A 1 208 ? -4.653 -9.512 8.130 1.00 92.62 208 HIS A N 1
ATOM 1605 C CA . HIS A 1 208 ? -5.766 -10.320 7.637 1.00 92.62 208 HIS A CA 1
ATOM 1606 C C . HIS A 1 208 ? -5.915 -10.311 6.100 1.00 92.62 208 HIS A C 1
ATOM 1608 O O . HIS A 1 208 ? -6.409 -11.282 5.522 1.00 92.62 208 HIS A O 1
ATOM 1614 N N . TYR A 1 209 ? -5.516 -9.233 5.419 1.00 93.44 209 TYR A N 1
ATOM 1615 C CA . TYR A 1 209 ? -5.451 -9.215 3.954 1.00 93.44 209 TYR A CA 1
ATOM 1616 C C . TYR A 1 209 ? -4.222 -9.941 3.418 1.00 93.44 209 TYR A C 1
ATOM 1618 O O . TYR A 1 209 ? -4.357 -10.692 2.458 1.00 93.44 209 TYR A O 1
ATOM 1626 N N . LEU A 1 210 ? -3.060 -9.759 4.046 1.00 94.62 210 LEU A N 1
ATOM 1627 C CA . LEU A 1 210 ? -1.842 -10.482 3.679 1.00 94.62 210 LEU A CA 1
ATOM 1628 C C . LEU A 1 210 ? -2.034 -11.997 3.806 1.00 94.62 210 LEU A C 1
ATOM 1630 O O . LEU A 1 210 ? -1.735 -12.721 2.861 1.00 94.62 210 LEU A O 1
ATOM 1634 N N . ASP A 1 211 ? -2.625 -12.454 4.913 1.00 92.88 211 ASP A N 1
ATOM 1635 C CA . ASP A 1 211 ? -2.935 -13.864 5.169 1.00 92.88 211 ASP A CA 1
ATOM 1636 C C . ASP A 1 211 ? -3.910 -14.420 4.121 1.00 92.88 211 ASP A C 1
ATOM 1638 O O . ASP A 1 211 ? -3.708 -15.514 3.602 1.00 92.88 211 ASP A O 1
ATOM 1642 N N . PHE A 1 212 ? -4.950 -13.655 3.769 1.00 92.06 212 PHE A N 1
ATOM 1643 C CA . PHE A 1 212 ? -5.907 -14.050 2.731 1.00 92.06 212 PHE A CA 1
ATOM 1644 C C . PHE A 1 212 ? -5.261 -14.169 1.346 1.00 92.06 212 PHE A C 1
ATOM 1646 O O . PHE A 1 212 ? -5.563 -15.100 0.607 1.00 92.06 212 PHE A O 1
ATOM 1653 N N . LEU A 1 213 ? -4.389 -13.225 0.993 1.00 92.38 213 LEU A N 1
ATOM 1654 C CA . LEU A 1 213 ? -3.737 -13.186 -0.314 1.00 92.38 213 LEU A CA 1
ATOM 1655 C C . LEU A 1 213 ? -2.546 -14.147 -0.417 1.00 92.38 213 LEU A C 1
ATOM 1657 O O . LEU A 1 213 ? -2.045 -14.368 -1.518 1.00 92.38 213 LEU A O 1
ATOM 1661 N N . GLY A 1 214 ? -2.024 -14.641 0.712 1.00 93.75 214 GLY A N 1
ATOM 1662 C CA . GLY A 1 214 ? -0.661 -15.178 0.766 1.00 93.75 214 GLY A CA 1
ATOM 1663 C C . GLY A 1 214 ? 0.381 -14.143 0.315 1.00 93.75 214 GLY A C 1
ATOM 1664 O O . GLY A 1 214 ? 1.431 -14.500 -0.226 1.00 93.75 214 GLY A O 1
ATOM 1665 N N . GLY A 1 215 ? 0.068 -12.856 0.478 1.00 94.88 215 GLY A N 1
ATOM 1666 C CA . GLY A 1 215 ? 0.783 -11.738 -0.132 1.00 94.88 215 GLY A CA 1
ATOM 1667 C C . GLY A 1 215 ? 1.875 -11.132 0.746 1.00 94.88 215 GLY A C 1
ATOM 1668 O O . GLY A 1 215 ? 2.163 -11.618 1.840 1.00 94.88 215 GLY A O 1
ATOM 1669 N N . ASP A 1 216 ? 2.449 -10.041 0.250 1.00 96.25 216 ASP A N 1
ATOM 1670 C CA . ASP A 1 216 ? 3.344 -9.139 0.983 1.00 96.25 216 ASP A CA 1
ATOM 1671 C C . ASP A 1 216 ? 2.874 -7.684 0.783 1.00 96.25 216 ASP A C 1
ATOM 1673 O O . ASP A 1 216 ? 1.816 -7.433 0.200 1.00 96.25 216 ASP A O 1
ATOM 1677 N N . LEU A 1 217 ? 3.626 -6.706 1.272 1.00 96.69 217 LEU A N 1
ATOM 1678 C CA . LEU A 1 217 ? 3.384 -5.285 1.081 1.00 96.69 217 LEU A CA 1
ATOM 1679 C C . LEU A 1 217 ? 4.629 -4.581 0.522 1.00 96.69 217 LEU A C 1
ATOM 1681 O O . LEU A 1 217 ? 5.751 -5.050 0.711 1.00 96.69 217 LEU A O 1
ATOM 1685 N N . PRO A 1 218 ? 4.462 -3.436 -0.158 1.00 97.38 218 PRO A N 1
ATOM 1686 C CA . PRO A 1 218 ? 5.597 -2.611 -0.549 1.00 97.38 218 PRO A CA 1
ATOM 1687 C C . PRO A 1 218 ? 6.228 -1.938 0.674 1.00 97.38 218 PRO A C 1
ATOM 1689 O O . PRO A 1 218 ? 5.517 -1.309 1.453 1.00 97.38 218 PRO A O 1
ATOM 1692 N N . THR A 1 219 ? 7.549 -2.002 0.828 1.00 97.00 219 THR A N 1
ATOM 1693 C CA . THR A 1 219 ? 8.266 -1.352 1.942 1.00 97.00 219 THR A CA 1
ATOM 1694 C C . THR A 1 219 ? 8.935 -0.047 1.509 1.00 97.00 219 THR A C 1
ATOM 1696 O O . THR A 1 219 ? 9.063 0.262 0.322 1.00 97.00 219 THR A O 1
ATOM 1699 N N . GLY A 1 220 ? 9.370 0.758 2.480 1.00 96.00 220 GLY A N 1
ATOM 1700 C CA . GLY A 1 220 ? 10.162 1.962 2.221 1.00 96.00 220 GLY A CA 1
ATOM 1701 C C . GLY A 1 220 ? 9.352 3.174 1.772 1.00 96.00 220 GLY A C 1
ATOM 1702 O O . GLY A 1 220 ? 9.937 4.187 1.384 1.00 96.00 220 GLY A O 1
ATOM 1703 N N . VAL A 1 221 ? 8.021 3.113 1.870 1.00 96.94 221 VAL A N 1
ATOM 1704 C CA . VAL A 1 221 ? 7.150 4.276 1.669 1.00 96.94 221 VAL A CA 1
ATOM 1705 C C . VAL A 1 221 ? 7.351 5.257 2.838 1.00 96.94 221 VAL A C 1
ATOM 1707 O O . VAL A 1 221 ? 7.135 4.884 3.998 1.00 96.94 221 VAL A O 1
ATOM 1710 N N . PRO A 1 222 ? 7.770 6.515 2.583 1.00 93.62 222 PRO A N 1
ATOM 1711 C CA . PRO A 1 222 ? 8.035 7.479 3.649 1.00 93.62 222 PRO A CA 1
ATOM 1712 C C . PRO A 1 222 ? 6.821 7.693 4.561 1.00 93.62 222 PRO A C 1
ATOM 1714 O O . PRO A 1 222 ? 5.716 7.944 4.090 1.00 93.62 222 PRO A O 1
ATOM 1717 N N . GLY A 1 223 ? 7.034 7.604 5.876 1.00 93.44 223 GLY A N 1
ATOM 1718 C CA . GLY A 1 223 ? 5.976 7.724 6.887 1.00 93.44 223 GLY A CA 1
ATOM 1719 C C . GLY A 1 223 ? 5.266 6.411 7.238 1.00 93.44 223 GLY A C 1
ATOM 1720 O O . GLY A 1 223 ? 4.555 6.374 8.238 1.00 93.44 223 GLY A O 1
ATOM 1721 N N . LEU A 1 224 ? 5.500 5.326 6.489 1.00 95.44 224 LEU A N 1
ATOM 1722 C CA . LEU A 1 224 ? 4.908 4.005 6.751 1.00 95.44 224 LEU A CA 1
ATOM 1723 C C . LEU A 1 224 ? 5.896 2.977 7.319 1.00 95.44 224 LEU A C 1
ATOM 1725 O O . LEU A 1 224 ? 5.483 1.882 7.681 1.00 95.44 224 LEU A O 1
ATOM 1729 N N . SER A 1 225 ? 7.164 3.349 7.532 1.00 91.94 225 SER A N 1
ATOM 1730 C CA . SER A 1 225 ? 8.247 2.443 7.967 1.00 91.94 225 SER A CA 1
ATOM 1731 C C . SER A 1 225 ? 7.979 1.655 9.249 1.00 91.94 225 SER A C 1
ATOM 1733 O O . SER A 1 225 ? 8.610 0.631 9.494 1.00 91.94 225 SER A O 1
ATOM 1735 N N . ARG A 1 226 ? 7.048 2.121 10.088 1.00 91.69 226 ARG A N 1
ATOM 1736 C CA . ARG A 1 226 ? 6.608 1.370 11.265 1.00 91.69 226 ARG A CA 1
ATOM 1737 C C . ARG A 1 226 ? 5.970 0.026 10.894 1.00 91.69 226 ARG A C 1
ATOM 1739 O O . ARG A 1 226 ? 6.079 -0.917 11.666 1.00 91.69 226 ARG A O 1
ATOM 1746 N N . PHE A 1 227 ? 5.278 -0.034 9.764 1.00 94.25 227 PHE A N 1
ATOM 1747 C CA . PHE A 1 227 ? 4.548 -1.212 9.316 1.00 94.25 227 PHE A CA 1
ATOM 1748 C C . PHE A 1 227 ? 5.440 -2.181 8.539 1.00 94.25 227 PHE A C 1
ATOM 1750 O O . PHE A 1 227 ? 5.225 -3.383 8.659 1.00 94.25 227 PHE A O 1
ATOM 1757 N N . ASP A 1 228 ? 6.467 -1.681 7.840 1.00 92.38 228 ASP A N 1
ATOM 1758 C CA . ASP A 1 228 ? 7.418 -2.486 7.058 1.00 92.38 228 ASP A CA 1
ATOM 1759 C C . ASP A 1 228 ? 7.943 -3.695 7.853 1.00 92.38 228 ASP A C 1
ATOM 1761 O O . ASP A 1 228 ? 7.789 -4.839 7.432 1.00 92.38 228 ASP A O 1
ATOM 1765 N N . GLY A 1 229 ? 8.500 -3.454 9.045 1.00 85.56 229 GLY A N 1
ATOM 1766 C CA . GLY A 1 229 ? 9.166 -4.496 9.831 1.00 85.56 229 GLY A CA 1
ATOM 1767 C C . GLY A 1 229 ? 8.238 -5.512 10.499 1.00 85.56 229 GLY A C 1
ATOM 1768 O O . GLY A 1 229 ? 8.687 -6.603 10.838 1.00 85.56 229 GLY A O 1
ATOM 1769 N N . ASP A 1 230 ? 6.968 -5.157 10.702 1.00 87.31 230 ASP A N 1
ATOM 1770 C CA . ASP A 1 230 ? 5.987 -5.997 11.403 1.00 87.31 230 ASP A CA 1
ATOM 1771 C C . ASP A 1 230 ? 5.124 -6.830 10.443 1.00 87.31 230 ASP A C 1
ATOM 1773 O O . ASP A 1 230 ? 4.469 -7.795 10.863 1.00 87.31 230 ASP A O 1
ATOM 1777 N N . LEU A 1 231 ? 5.032 -6.401 9.184 1.00 93.62 231 LEU A N 1
ATOM 1778 C CA . LEU A 1 231 ? 4.060 -6.913 8.222 1.00 93.62 231 LEU A CA 1
ATOM 1779 C C . LEU A 1 231 ? 4.686 -7.394 6.914 1.00 93.62 231 LEU A C 1
ATOM 1781 O O . LEU A 1 231 ? 4.064 -8.236 6.274 1.00 93.62 231 LEU A O 1
ATOM 1785 N N . SER A 1 232 ? 5.871 -6.913 6.527 1.00 93.50 232 SER A N 1
ATOM 1786 C CA . SER A 1 232 ? 6.560 -7.445 5.350 1.00 93.50 232 SER A CA 1
ATOM 1787 C C . SER A 1 232 ? 7.361 -8.697 5.692 1.00 93.50 232 SER A C 1
ATOM 1789 O O . SER A 1 232 ? 8.025 -8.748 6.732 1.00 93.50 232 SER A O 1
ATOM 1791 N N . ALA A 1 233 ? 7.306 -9.702 4.819 1.00 90.69 233 ALA A N 1
ATOM 1792 C CA . ALA A 1 233 ? 8.061 -10.945 4.956 1.00 90.69 233 ALA A CA 1
ATOM 1793 C C . ALA A 1 233 ? 9.302 -10.970 4.048 1.00 90.69 233 ALA A C 1
ATOM 1795 O O . ALA A 1 233 ? 10.321 -11.547 4.424 1.00 90.69 233 ALA A O 1
ATOM 1796 N N . ASP A 1 234 ? 9.231 -10.297 2.899 1.00 87.88 234 ASP A N 1
ATOM 1797 C CA . ASP A 1 234 ? 10.159 -10.450 1.779 1.00 87.88 234 ASP A CA 1
ATOM 1798 C C . ASP A 1 234 ? 11.021 -9.193 1.536 1.00 87.88 234 ASP A C 1
ATOM 1800 O O . ASP A 1 234 ? 11.494 -8.952 0.422 1.00 87.88 234 ASP A O 1
ATOM 1804 N N . PHE A 1 235 ? 11.274 -8.366 2.560 1.00 91.25 235 PHE A N 1
ATOM 1805 C CA . PHE A 1 235 ? 12.285 -7.304 2.448 1.00 91.25 235 PHE A CA 1
ATOM 1806 C C . PHE A 1 235 ? 13.640 -7.922 2.044 1.00 91.25 235 PHE A C 1
ATOM 1808 O O . PHE A 1 235 ? 14.091 -8.857 2.713 1.00 91.25 235 PHE A O 1
ATOM 1815 N N . PRO A 1 236 ? 14.325 -7.416 0.995 1.00 93.25 236 PRO A N 1
ATOM 1816 C CA . PRO A 1 236 ? 14.160 -6.103 0.349 1.00 93.25 236 PRO A CA 1
ATOM 1817 C C . PRO A 1 236 ? 13.449 -6.106 -1.018 1.00 93.25 236 PRO A C 1
ATOM 1819 O O . PRO A 1 236 ? 13.524 -5.119 -1.749 1.00 93.25 236 PRO A O 1
ATOM 1822 N N . LEU A 1 237 ? 12.794 -7.201 -1.401 1.00 92.75 237 LEU A N 1
ATOM 1823 C CA . LEU A 1 237 ? 12.351 -7.454 -2.778 1.00 92.75 237 LEU A CA 1
ATOM 1824 C C . LEU A 1 237 ? 11.303 -6.457 -3.287 1.00 92.75 237 LEU A C 1
ATOM 1826 O O . LEU A 1 237 ? 11.311 -6.102 -4.463 1.00 92.75 237 LEU A O 1
ATOM 1830 N N . PHE A 1 238 ? 10.437 -5.968 -2.399 1.00 95.56 238 PHE A N 1
ATOM 1831 C CA . PHE A 1 238 ? 9.374 -5.009 -2.721 1.00 95.56 238 PHE A CA 1
ATOM 1832 C C . PHE A 1 238 ? 9.639 -3.614 -2.139 1.00 95.56 238 PHE A C 1
ATOM 1834 O O . PHE A 1 238 ? 8.712 -2.828 -1.927 1.00 95.56 238 PHE A O 1
ATOM 1841 N N . ASP A 1 239 ? 10.905 -3.300 -1.851 1.00 97.69 239 ASP A N 1
ATOM 1842 C CA . ASP A 1 239 ? 11.281 -2.008 -1.290 1.00 97.69 239 ASP A CA 1
ATOM 1843 C C . ASP A 1 239 ? 11.308 -0.924 -2.369 1.00 97.69 239 ASP A C 1
ATOM 1845 O O . ASP A 1 239 ? 12.170 -0.917 -3.252 1.00 97.69 239 ASP A O 1
ATOM 1849 N N . VAL A 1 240 ? 10.367 0.018 -2.284 1.00 98.19 240 VAL A N 1
ATOM 1850 C CA . VAL A 1 240 ? 10.159 1.041 -3.317 1.00 98.19 240 VAL A CA 1
ATOM 1851 C C . VAL A 1 240 ? 11.431 1.863 -3.568 1.00 98.19 240 VAL A C 1
ATOM 1853 O O . VAL A 1 240 ? 11.823 1.974 -4.726 1.00 98.19 240 VAL A O 1
ATOM 1856 N N . PRO A 1 241 ? 12.143 2.392 -2.550 1.00 98.00 241 PRO A N 1
ATOM 1857 C CA . PRO A 1 241 ? 13.404 3.100 -2.771 1.00 98.00 241 PRO A CA 1
ATOM 1858 C C . PRO A 1 241 ? 14.482 2.296 -3.507 1.00 98.00 241 PRO A C 1
ATOM 1860 O O . PRO A 1 241 ? 15.198 2.874 -4.325 1.00 98.00 241 PRO A O 1
ATOM 1863 N N . LEU A 1 242 ? 14.625 0.998 -3.224 1.00 97.56 242 LEU A N 1
ATOM 1864 C CA . LEU A 1 242 ? 15.636 0.157 -3.873 1.00 97.56 242 LEU A CA 1
ATOM 1865 C C . LEU A 1 242 ? 15.247 -0.169 -5.318 1.00 97.56 242 LEU A C 1
ATOM 1867 O O . LEU A 1 242 ? 16.080 -0.027 -6.215 1.00 97.56 242 LEU A O 1
ATOM 1871 N N . LEU A 1 243 ? 13.974 -0.506 -5.555 1.00 97.56 243 LEU A N 1
ATOM 1872 C CA . LEU A 1 243 ? 13.434 -0.682 -6.905 1.00 97.56 243 LEU A CA 1
ATOM 1873 C C . LEU A 1 243 ? 13.595 0.596 -7.735 1.00 97.56 243 LEU A C 1
ATOM 1875 O O . LEU A 1 243 ? 14.041 0.525 -8.875 1.00 97.56 243 LEU A O 1
ATOM 1879 N N . THR A 1 244 ? 13.326 1.772 -7.162 1.00 97.69 244 THR A N 1
ATOM 1880 C CA . THR A 1 244 ? 13.514 3.061 -7.844 1.00 97.69 244 THR A CA 1
ATOM 1881 C C . THR A 1 244 ? 14.954 3.262 -8.314 1.00 97.69 244 THR A C 1
ATOM 1883 O O . THR A 1 244 ? 15.162 3.740 -9.428 1.00 97.69 244 THR A O 1
ATOM 1886 N N . VAL A 1 245 ? 15.957 2.918 -7.497 1.00 97.00 245 VAL A N 1
ATOM 1887 C CA . VAL A 1 245 ? 17.371 3.052 -7.893 1.00 97.00 245 VAL A CA 1
ATOM 1888 C C . VAL A 1 245 ? 17.688 2.147 -9.074 1.00 97.00 245 VAL A C 1
ATOM 1890 O O . VAL A 1 245 ? 18.250 2.616 -10.059 1.00 97.00 245 VAL A O 1
ATOM 1893 N N . LEU A 1 246 ? 17.280 0.881 -9.007 1.00 95.62 246 LEU A N 1
ATOM 1894 C CA . LEU A 1 246 ? 17.545 -0.071 -10.080 1.00 95.62 246 LEU A CA 1
ATOM 1895 C C . LEU A 1 246 ? 16.819 0.293 -11.378 1.00 95.62 246 LEU A C 1
ATOM 1897 O O . LEU A 1 246 ? 17.429 0.290 -12.442 1.00 95.62 246 LEU A O 1
ATOM 1901 N N . LEU A 1 247 ? 15.539 0.664 -11.291 1.00 95.31 247 LEU A N 1
ATOM 1902 C CA . LEU A 1 247 ? 14.744 1.099 -12.439 1.00 95.31 247 LEU A CA 1
ATOM 1903 C C . LEU A 1 247 ? 15.356 2.341 -13.104 1.00 95.31 247 LEU A C 1
ATOM 1905 O O . LEU A 1 247 ? 15.403 2.431 -14.329 1.00 95.31 247 LEU A O 1
ATOM 1909 N N . ARG A 1 248 ? 15.888 3.285 -12.318 1.00 94.44 248 ARG A N 1
ATOM 1910 C CA . ARG A 1 248 ? 16.655 4.417 -12.860 1.00 94.44 248 ARG A CA 1
ATOM 1911 C C . ARG A 1 248 ? 17.960 3.971 -13.514 1.00 94.44 248 ARG A C 1
ATOM 1913 O O . ARG A 1 248 ? 18.270 4.477 -14.586 1.00 94.44 248 ARG A O 1
ATOM 1920 N N . GLY A 1 249 ? 18.680 3.031 -12.902 1.00 90.31 249 GLY A N 1
ATOM 1921 C CA . GLY A 1 249 ? 19.915 2.461 -13.447 1.00 90.31 249 GLY A CA 1
ATOM 1922 C C . GLY A 1 249 ? 19.729 1.812 -14.821 1.00 90.31 249 GLY A C 1
ATOM 1923 O O . GLY A 1 249 ? 20.602 1.928 -15.671 1.00 90.31 249 GLY A O 1
ATOM 1924 N N . VAL A 1 250 ? 18.558 1.220 -15.080 1.00 89.62 250 VAL A N 1
ATOM 1925 C CA . VAL A 1 250 ? 18.189 0.662 -16.397 1.00 89.62 250 VAL A CA 1
ATOM 1926 C C . VAL A 1 250 ? 17.499 1.670 -17.331 1.00 89.62 250 VAL A C 1
ATOM 1928 O O . VAL A 1 250 ? 16.925 1.280 -18.343 1.00 89.62 250 VAL A O 1
ATOM 1931 N N . GLY A 1 251 ? 17.512 2.967 -17.003 1.00 87.25 251 GLY A N 1
ATOM 1932 C CA . GLY A 1 251 ? 17.002 4.032 -17.875 1.00 87.25 251 GLY A CA 1
ATOM 1933 C C . GLY A 1 251 ? 15.499 4.329 -17.776 1.00 87.25 251 GLY A C 1
ATOM 1934 O O . GLY A 1 251 ? 15.003 5.191 -18.497 1.00 87.25 251 GLY A O 1
ATOM 1935 N N . LEU A 1 252 ? 14.757 3.707 -16.853 1.00 90.56 252 LEU A N 1
ATOM 1936 C CA . LEU A 1 252 ? 13.311 3.939 -16.673 1.00 90.56 252 LEU A CA 1
ATOM 1937 C C . LEU A 1 252 ? 12.984 5.156 -15.787 1.00 90.56 252 LEU A C 1
ATOM 1939 O O . LEU A 1 252 ? 11.829 5.377 -15.420 1.00 90.56 252 LEU A O 1
ATOM 1943 N N . GLY A 1 253 ? 13.983 5.975 -15.444 1.00 91.12 253 GLY A N 1
ATOM 1944 C CA . GLY A 1 253 ? 13.813 7.131 -14.559 1.00 91.12 253 GLY A CA 1
ATOM 1945 C C . GLY A 1 253 ? 12.797 8.157 -15.065 1.00 91.12 253 GLY A C 1
ATOM 1946 O O . GLY A 1 253 ? 11.953 8.597 -14.291 1.00 91.12 253 GLY A O 1
ATOM 1947 N N . ALA A 1 254 ? 12.825 8.482 -16.362 1.00 89.12 254 ALA A N 1
ATOM 1948 C CA . ALA A 1 254 ? 11.884 9.436 -16.953 1.00 89.12 254 ALA A CA 1
ATOM 1949 C C . ALA A 1 254 ? 10.428 8.951 -16.836 1.00 89.12 254 ALA A C 1
ATOM 1951 O O . ALA A 1 254 ? 9.554 9.705 -16.424 1.00 89.12 254 ALA A O 1
ATOM 1952 N N . VAL A 1 255 ? 10.180 7.665 -17.103 1.00 90.06 255 VAL A N 1
ATOM 1953 C CA . VAL A 1 255 ? 8.846 7.047 -16.990 1.00 90.06 255 VAL A CA 1
ATOM 1954 C C . VAL A 1 255 ? 8.336 7.050 -15.542 1.00 90.06 255 VAL A C 1
ATOM 1956 O O . VAL A 1 255 ? 7.139 7.223 -15.306 1.00 90.06 255 VAL A O 1
ATOM 1959 N N . LEU A 1 256 ? 9.231 6.872 -14.564 1.00 93.19 256 LEU A N 1
ATOM 1960 C CA . LEU A 1 256 ? 8.888 6.941 -13.140 1.00 93.19 256 LEU A CA 1
ATOM 1961 C C . LEU A 1 256 ? 8.535 8.359 -12.673 1.00 93.19 256 LEU A C 1
ATOM 1963 O O . LEU A 1 256 ? 7.682 8.508 -11.793 1.00 93.19 256 LEU A O 1
ATOM 1967 N N . ASP A 1 257 ? 9.208 9.372 -13.218 1.00 92.88 257 ASP A N 1
ATOM 1968 C CA . ASP A 1 257 ? 9.082 10.768 -12.790 1.00 92.88 257 ASP A CA 1
ATOM 1969 C C . ASP A 1 257 ? 7.921 11.503 -13.464 1.00 92.88 257 ASP A C 1
ATOM 1971 O O . ASP A 1 257 ? 7.278 12.342 -12.825 1.00 92.88 257 ASP A O 1
ATOM 1975 N N . SER A 1 258 ? 7.618 11.170 -14.719 1.00 92.94 258 SER A N 1
ATOM 1976 C CA . SER A 1 258 ? 6.511 11.771 -15.460 1.00 92.94 258 SER A CA 1
ATOM 1977 C C . SER A 1 258 ? 5.155 11.275 -14.950 1.00 92.94 258 SER A C 1
ATOM 1979 O O . SER A 1 258 ? 4.998 10.073 -14.708 1.00 92.94 258 SER A O 1
ATOM 1981 N N . PRO A 1 259 ? 4.134 12.139 -14.816 1.00 96.19 259 PRO A N 1
ATOM 1982 C CA . PRO A 1 259 ? 2.761 11.728 -14.527 1.00 96.19 259 PRO A CA 1
ATOM 1983 C C . PRO A 1 259 ? 2.238 10.663 -15.504 1.00 96.19 259 PRO A C 1
ATOM 1985 O O . PRO A 1 259 ? 2.525 10.707 -16.697 1.00 96.19 259 PRO A O 1
ATOM 1988 N N . TRP A 1 260 ? 1.449 9.696 -15.022 1.00 94.56 260 TRP A N 1
ATOM 1989 C CA . TRP A 1 260 ? 1.066 8.532 -15.843 1.00 94.56 260 TRP A CA 1
ATOM 1990 C C . TRP A 1 260 ? 0.287 8.928 -17.107 1.00 94.56 260 TRP A C 1
ATOM 1992 O O . TRP A 1 260 ? 0.517 8.370 -18.177 1.00 94.56 260 TRP A O 1
ATOM 2002 N N . HIS A 1 261 ? -0.586 9.930 -16.981 1.00 94.88 261 HIS A N 1
ATOM 2003 C CA . HIS A 1 261 ? -1.454 10.417 -18.049 1.00 94.88 261 HIS A CA 1
ATOM 2004 C C . HIS A 1 261 ? -0.688 11.074 -19.208 1.00 94.88 261 HIS A C 1
ATOM 2006 O O . HIS A 1 261 ? -1.179 11.076 -20.332 1.00 94.88 261 HIS A O 1
ATOM 2012 N N . GLU A 1 262 ? 0.529 11.579 -18.978 1.00 93.62 262 GLU A N 1
ATOM 2013 C CA . GLU A 1 262 ? 1.393 12.093 -20.055 1.00 93.62 262 GLU A CA 1
ATOM 2014 C C . GLU A 1 262 ? 1.904 10.964 -20.966 1.00 93.62 262 GLU A C 1
ATOM 2016 O O . GLU A 1 262 ? 2.238 11.189 -22.129 1.00 93.62 262 GLU A O 1
ATOM 2021 N N . HIS A 1 263 ? 1.901 9.727 -20.462 1.00 92.19 263 HIS A N 1
ATOM 2022 C CA . HIS A 1 263 ? 2.333 8.526 -21.172 1.00 92.19 263 HIS A CA 1
ATOM 2023 C C . HIS A 1 263 ? 1.255 7.431 -21.162 1.00 92.19 263 HIS A C 1
ATOM 2025 O O . HIS A 1 263 ? 1.575 6.245 -21.207 1.00 92.19 263 HIS A O 1
ATOM 2031 N N . GLU A 1 264 ? -0.027 7.808 -21.119 1.00 93.38 264 GLU A N 1
ATOM 2032 C CA . GLU A 1 264 ? -1.154 6.876 -20.949 1.00 93.38 264 GLU A CA 1
ATOM 2033 C C . GLU A 1 264 ? -1.134 5.737 -21.977 1.00 93.38 264 GLU A C 1
ATOM 2035 O O . GLU A 1 264 ? -1.183 4.565 -21.615 1.00 93.38 264 GLU A O 1
ATOM 2040 N N . ARG A 1 265 ? -0.952 6.059 -23.265 1.00 92.12 265 ARG A N 1
ATOM 2041 C CA . ARG A 1 265 ? -0.878 5.051 -24.341 1.00 92.12 265 ARG A CA 1
ATOM 2042 C C . ARG A 1 265 ? 0.260 4.051 -24.147 1.00 92.12 265 ARG A C 1
ATOM 2044 O O . ARG A 1 265 ? 0.108 2.880 -24.486 1.00 92.12 265 ARG A O 1
ATOM 2051 N N . TRP A 1 266 ? 1.402 4.517 -23.644 1.00 92.75 266 TRP A N 1
ATOM 2052 C CA . TRP A 1 266 ? 2.542 3.651 -23.364 1.00 92.75 266 TRP A CA 1
ATOM 2053 C C . TRP A 1 266 ? 2.231 2.730 -22.184 1.00 92.75 266 TRP A C 1
ATOM 2055 O O . TRP A 1 266 ? 2.440 1.527 -22.296 1.00 92.75 266 TRP A O 1
ATOM 2065 N N . TRP A 1 267 ? 1.652 3.270 -21.105 1.00 95.56 267 TRP A N 1
ATOM 2066 C CA . TRP A 1 267 ? 1.247 2.487 -19.938 1.00 95.56 267 TRP A CA 1
ATOM 2067 C C . TRP A 1 267 ? 0.220 1.415 -20.293 1.00 95.56 267 TRP A C 1
ATOM 2069 O O . TRP A 1 267 ? 0.416 0.265 -19.925 1.00 95.56 267 TRP A O 1
ATOM 2079 N N . LEU A 1 268 ? -0.817 1.743 -21.065 1.00 95.44 268 LEU A N 1
ATOM 2080 C CA . LEU A 1 268 ? -1.821 0.762 -21.496 1.00 95.44 268 LEU A CA 1
ATOM 2081 C C . LEU A 1 268 ? -1.198 -0.381 -22.310 1.00 95.44 268 LEU A C 1
ATOM 2083 O O . LEU A 1 268 ? -1.505 -1.547 -22.080 1.00 95.44 268 LEU A O 1
ATOM 2087 N N . ARG A 1 269 ? -0.261 -0.075 -23.216 1.00 93.50 269 ARG A N 1
ATOM 2088 C CA . ARG A 1 269 ? 0.491 -1.111 -23.944 1.00 93.50 269 ARG A CA 1
ATOM 2089 C C . ARG A 1 269 ? 1.389 -1.928 -23.019 1.00 93.50 269 ARG A C 1
ATOM 2091 O O . ARG A 1 269 ? 1.425 -3.147 -23.138 1.00 93.50 269 ARG A O 1
ATOM 2098 N N . PHE A 1 270 ? 2.086 -1.275 -22.091 1.00 95.44 270 PHE A N 1
ATOM 2099 C CA . PHE A 1 270 ? 2.903 -1.960 -21.094 1.00 95.44 270 PHE A CA 1
ATOM 2100 C C . PHE A 1 270 ? 2.069 -2.930 -20.252 1.00 95.44 270 PHE A C 1
ATOM 2102 O O . PHE A 1 270 ? 2.529 -4.035 -20.000 1.00 95.44 270 PHE A O 1
ATOM 2109 N N . LEU A 1 271 ? 0.848 -2.561 -19.852 1.00 95.38 271 LEU A N 1
ATOM 2110 C CA . LEU A 1 271 ? -0.025 -3.426 -19.054 1.00 95.38 271 LEU A CA 1
ATOM 2111 C C . LEU A 1 271 ? -0.423 -4.712 -19.786 1.00 95.38 271 LEU A C 1
ATOM 2113 O O . LEU A 1 271 ? -0.494 -5.756 -19.148 1.00 95.38 271 LEU A O 1
ATOM 2117 N N . VAL A 1 272 ? -0.599 -4.668 -21.110 1.00 93.75 272 VAL A N 1
ATOM 2118 C CA . VAL A 1 272 ? -0.818 -5.872 -21.936 1.00 93.75 272 VAL A CA 1
ATOM 2119 C C . VAL A 1 272 ? 0.423 -6.770 -21.962 1.00 93.75 272 VAL A C 1
ATOM 2121 O O . VAL A 1 272 ? 0.313 -7.990 -21.893 1.00 93.75 272 VAL A O 1
ATOM 2124 N N . GLU A 1 273 ? 1.611 -6.169 -22.025 1.00 91.31 273 GLU A N 1
ATOM 2125 C CA . GLU A 1 273 ? 2.898 -6.879 -22.035 1.00 91.31 273 GLU A CA 1
ATOM 2126 C C . GLU A 1 273 ? 3.404 -7.234 -20.627 1.00 91.31 273 GLU A C 1
ATOM 2128 O O . GLU A 1 273 ? 4.458 -7.857 -20.449 1.00 91.31 273 GLU A O 1
ATOM 2133 N N . ARG A 1 274 ? 2.683 -6.829 -19.581 1.00 93.31 274 ARG A N 1
ATOM 2134 C CA . ARG A 1 274 ? 3.153 -6.983 -18.215 1.00 93.31 274 ARG A CA 1
ATOM 2135 C C . ARG A 1 274 ? 3.165 -8.458 -17.839 1.00 93.31 274 ARG A C 1
ATOM 2137 O O . ARG A 1 274 ? 2.141 -9.115 -17.726 1.00 93.31 274 ARG A O 1
ATOM 2144 N N . GLY A 1 275 ? 4.365 -8.954 -17.561 1.00 90.19 275 GLY A N 1
ATOM 2145 C CA . GLY A 1 275 ? 4.584 -10.342 -17.154 1.00 90.19 275 GLY A CA 1
ATOM 2146 C C . GLY A 1 275 ? 4.909 -11.264 -18.326 1.00 90.19 275 GLY A C 1
ATOM 2147 O O . GLY A 1 275 ? 5.160 -12.444 -18.100 1.00 90.19 275 GLY A O 1
ATOM 2148 N N . THR A 1 276 ? 4.984 -10.735 -19.554 1.00 91.75 276 THR A N 1
ATOM 2149 C CA . THR A 1 276 ? 5.560 -11.455 -20.695 1.00 91.75 276 THR A CA 1
ATOM 2150 C C . THR A 1 276 ? 7.083 -11.571 -20.553 1.00 91.75 276 THR A C 1
ATOM 2152 O O . THR A 1 276 ? 7.690 -11.008 -19.636 1.00 91.75 276 THR A O 1
ATOM 2155 N N . GLY A 1 277 ? 7.730 -12.319 -21.453 1.00 89.81 277 GLY A N 1
ATOM 2156 C CA . GLY A 1 277 ? 9.136 -12.718 -21.314 1.00 89.81 277 GLY A CA 1
ATOM 2157 C C . GLY A 1 277 ? 10.121 -11.564 -21.093 1.00 89.81 277 GLY A C 1
ATOM 2158 O O . GLY A 1 277 ? 11.029 -11.697 -20.277 1.00 89.81 277 GLY A O 1
ATOM 2159 N N . ALA A 1 278 ? 9.932 -10.417 -21.756 1.00 88.94 278 ALA A N 1
ATOM 2160 C CA . ALA A 1 278 ? 10.826 -9.270 -21.584 1.00 88.94 278 ALA A CA 1
ATOM 2161 C C . ALA A 1 278 ? 10.669 -8.610 -20.207 1.00 88.94 278 ALA A C 1
ATOM 2163 O O . ALA A 1 278 ? 11.665 -8.375 -19.522 1.00 88.94 278 ALA A O 1
ATOM 2164 N N . HIS A 1 279 ? 9.430 -8.363 -19.770 1.00 93.00 279 HIS A N 1
ATOM 2165 C CA . HIS A 1 279 ? 9.182 -7.822 -18.434 1.00 93.00 279 HIS A CA 1
ATOM 2166 C C . HIS A 1 279 ? 9.654 -8.794 -17.348 1.00 93.00 279 HIS A C 1
ATOM 2168 O O . HIS A 1 279 ? 10.301 -8.389 -16.387 1.00 93.00 279 HIS A O 1
ATOM 2174 N N . TRP A 1 280 ? 9.394 -10.088 -17.525 1.00 92.25 280 TRP A N 1
ATOM 2175 C CA . TRP A 1 280 ? 9.828 -11.115 -16.588 1.00 92.25 280 TRP A CA 1
ATOM 2176 C C . TRP A 1 280 ? 11.355 -11.182 -16.475 1.00 92.25 280 TRP A C 1
ATOM 2178 O O . TRP A 1 280 ? 11.883 -11.231 -15.367 1.00 92.25 280 TRP A O 1
ATOM 2188 N N . ALA A 1 281 ? 12.077 -11.109 -17.600 1.00 91.19 281 ALA A N 1
ATOM 2189 C CA . ALA A 1 281 ? 13.537 -11.061 -17.607 1.00 91.19 281 ALA A CA 1
ATOM 2190 C C . ALA A 1 281 ? 14.080 -9.816 -16.887 1.00 91.19 281 ALA A C 1
ATOM 2192 O O . ALA A 1 281 ? 15.036 -9.927 -16.119 1.00 91.19 281 ALA A O 1
ATOM 2193 N N . LEU A 1 282 ? 13.457 -8.647 -17.088 1.00 92.12 282 LEU A N 1
ATOM 2194 C CA . LEU A 1 282 ? 13.794 -7.433 -16.343 1.00 92.12 282 LEU A CA 1
ATOM 2195 C C . LEU A 1 282 ? 13.617 -7.660 -14.835 1.00 92.12 282 LEU A C 1
ATOM 2197 O O . LEU A 1 282 ? 14.584 -7.533 -14.089 1.00 92.12 282 LEU A O 1
ATOM 2201 N N . VAL A 1 283 ? 12.420 -8.051 -14.393 1.00 94.25 283 VAL A N 1
ATOM 2202 C CA . VAL A 1 283 ? 12.100 -8.268 -12.970 1.00 94.25 283 VAL A CA 1
ATOM 2203 C C . VAL A 1 283 ? 13.016 -9.313 -12.332 1.00 94.25 283 VAL A C 1
ATOM 2205 O O . VAL A 1 283 ? 13.497 -9.112 -11.219 1.00 94.25 283 VAL A O 1
ATOM 2208 N N . TRP A 1 284 ? 13.310 -10.404 -13.041 1.00 92.38 284 TRP A N 1
ATOM 2209 C CA . TRP A 1 284 ? 14.244 -11.433 -12.588 1.00 92.38 284 TRP A CA 1
ATOM 2210 C C . TRP A 1 284 ? 15.641 -10.866 -12.334 1.00 92.38 284 TRP A C 1
ATOM 2212 O O . TRP A 1 284 ? 16.213 -11.105 -11.272 1.00 92.38 284 TRP A O 1
ATOM 2222 N N . ASN A 1 285 ? 16.166 -10.067 -13.265 1.00 92.81 285 ASN A N 1
ATOM 2223 C CA . ASN A 1 285 ? 17.473 -9.433 -13.107 1.00 92.81 285 ASN A CA 1
ATOM 2224 C C . ASN A 1 285 ? 17.480 -8.425 -11.949 1.00 92.81 285 ASN A C 1
ATOM 2226 O O . ASN A 1 285 ? 18.416 -8.429 -11.151 1.00 92.81 285 ASN A O 1
ATOM 2230 N N . LEU A 1 286 ? 16.429 -7.607 -11.805 1.00 94.25 286 LEU A N 1
ATOM 2231 C CA . LEU A 1 286 ? 16.286 -6.685 -10.670 1.00 94.25 286 LEU A CA 1
ATOM 2232 C C . LEU A 1 286 ? 16.294 -7.450 -9.337 1.00 94.25 286 LEU A C 1
ATOM 2234 O O . LEU A 1 286 ? 17.041 -7.101 -8.422 1.00 94.25 286 LEU A O 1
ATOM 2238 N N . GLY A 1 287 ? 15.516 -8.533 -9.248 1.00 93.12 287 GLY A N 1
ATOM 2239 C CA . GLY A 1 287 ? 15.455 -9.402 -8.074 1.00 93.12 287 GLY A CA 1
ATOM 2240 C C . GLY A 1 287 ? 16.787 -10.087 -7.764 1.00 93.12 287 GLY A C 1
ATOM 2241 O O . GLY A 1 287 ? 17.189 -10.136 -6.603 1.00 93.12 287 GLY A O 1
ATOM 2242 N N . ALA A 1 288 ? 17.511 -10.557 -8.783 1.00 92.50 288 ALA A N 1
ATOM 2243 C CA . ALA A 1 288 ? 18.833 -11.159 -8.621 1.00 92.50 288 ALA A CA 1
ATOM 2244 C C . ALA A 1 288 ? 19.855 -10.152 -8.071 1.00 92.50 288 ALA A C 1
ATOM 2246 O O . ALA A 1 288 ? 20.601 -10.478 -7.146 1.00 92.50 288 ALA A O 1
ATOM 2247 N N . VAL A 1 289 ? 19.853 -8.913 -8.577 1.00 93.00 289 VAL A N 1
ATOM 2248 C CA . VAL A 1 289 ? 20.720 -7.842 -8.064 1.00 93.00 289 VAL A CA 1
ATOM 2249 C C . VAL A 1 289 ? 20.360 -7.495 -6.617 1.00 93.00 289 VAL A C 1
ATOM 2251 O O . VAL A 1 289 ? 21.254 -7.420 -5.772 1.00 93.00 289 VAL A O 1
ATOM 2254 N N . LEU A 1 290 ? 19.070 -7.344 -6.289 1.00 93.56 290 LEU A N 1
ATOM 2255 C CA . LEU A 1 290 ? 18.634 -7.105 -4.906 1.00 93.56 290 LEU A CA 1
ATOM 2256 C C . LEU A 1 290 ? 19.045 -8.242 -3.971 1.00 93.56 290 LEU A C 1
ATOM 2258 O O . LEU A 1 290 ? 19.574 -7.974 -2.895 1.00 93.56 290 LEU A O 1
ATOM 2262 N N . GLY A 1 291 ? 18.842 -9.493 -4.388 1.00 91.81 291 GLY A N 1
ATOM 2263 C CA . GLY A 1 291 ? 19.229 -10.677 -3.625 1.00 91.81 291 GLY A CA 1
ATOM 2264 C C . GLY A 1 291 ? 20.735 -10.741 -3.379 1.00 91.81 291 GLY A C 1
ATOM 2265 O O . GLY A 1 291 ? 21.161 -10.975 -2.250 1.00 91.81 291 GLY A O 1
ATOM 2266 N N . ALA A 1 292 ? 21.548 -10.451 -4.398 1.00 92.12 292 ALA A N 1
ATOM 2267 C CA . ALA A 1 292 ? 23.002 -10.410 -4.271 1.00 92.12 292 ALA A CA 1
ATOM 2268 C C . ALA A 1 292 ? 23.463 -9.315 -3.297 1.00 92.12 292 ALA A C 1
ATOM 2270 O O . ALA A 1 292 ? 24.269 -9.579 -2.408 1.00 92.12 292 ALA A O 1
ATOM 2271 N N . VAL A 1 293 ? 22.919 -8.098 -3.410 1.00 91.88 293 VAL A N 1
ATOM 2272 C CA . VAL A 1 293 ? 23.261 -6.989 -2.502 1.00 91.88 293 VAL A CA 1
ATOM 2273 C C . VAL A 1 293 ? 22.786 -7.268 -1.072 1.00 91.88 293 VAL A C 1
ATOM 2275 O O . VAL A 1 293 ? 23.488 -6.930 -0.117 1.00 91.88 293 VAL A O 1
ATOM 2278 N N . ALA A 1 294 ? 21.629 -7.912 -0.909 1.00 90.62 294 ALA A N 1
ATOM 2279 C CA . ALA A 1 294 ? 21.103 -8.314 0.392 1.00 90.62 294 ALA A CA 1
ATOM 2280 C C . ALA A 1 294 ? 21.971 -9.393 1.057 1.00 90.62 294 ALA A C 1
ATOM 2282 O O . ALA A 1 294 ? 22.227 -9.306 2.254 1.00 90.62 294 ALA A O 1
ATOM 2283 N N . ALA A 1 295 ? 22.477 -10.364 0.289 1.00 89.69 295 ALA A N 1
ATOM 2284 C CA . ALA A 1 295 ? 23.320 -11.451 0.794 1.00 89.69 295 ALA A CA 1
ATOM 2285 C C . ALA A 1 295 ? 24.666 -10.973 1.369 1.00 89.69 295 ALA A C 1
ATOM 2287 O O . ALA A 1 295 ? 25.271 -11.659 2.189 1.00 89.69 295 ALA A O 1
ATOM 2288 N N . LEU A 1 296 ? 25.125 -9.776 0.990 1.00 86.88 296 LEU A N 1
ATOM 2289 C CA . LEU A 1 296 ? 26.320 -9.145 1.559 1.00 86.88 296 LEU A CA 1
ATOM 2290 C C . LEU A 1 296 ? 26.078 -8.540 2.954 1.00 86.88 296 LEU A C 1
ATOM 2292 O O . LEU A 1 296 ? 26.980 -7.920 3.523 1.00 86.88 296 LEU A O 1
ATOM 2296 N N . ARG A 1 297 ? 24.859 -8.650 3.495 1.00 82.75 297 ARG A N 1
ATOM 2297 C CA . ARG A 1 297 ? 24.432 -8.000 4.736 1.00 82.75 297 ARG A CA 1
ATOM 2298 C C . ARG A 1 297 ? 23.743 -8.999 5.674 1.00 82.75 297 ARG A C 1
ATOM 2300 O O . ARG A 1 297 ? 23.145 -9.969 5.215 1.00 82.75 297 ARG A O 1
ATOM 2307 N N . PRO A 1 298 ? 23.800 -8.771 6.999 1.00 75.25 298 PRO A N 1
ATOM 2308 C CA . PRO A 1 298 ? 22.995 -9.549 7.930 1.00 75.25 298 PRO A CA 1
ATOM 2309 C C . PRO A 1 298 ? 21.496 -9.331 7.649 1.00 75.25 298 PRO A C 1
ATOM 2311 O O . PRO A 1 298 ? 21.103 -8.220 7.277 1.00 75.25 298 PRO A O 1
ATOM 2314 N N . PRO A 1 299 ? 20.651 -10.361 7.835 1.00 76.00 299 PRO A N 1
ATOM 2315 C CA . PRO A 1 299 ? 19.214 -10.234 7.636 1.00 76.00 299 PRO A CA 1
ATOM 2316 C C . PRO A 1 299 ? 18.637 -9.222 8.630 1.00 76.00 299 PRO A C 1
ATOM 2318 O O . PRO A 1 299 ? 18.832 -9.357 9.836 1.00 76.00 299 PRO A O 1
ATOM 2321 N N . ALA A 1 300 ? 17.911 -8.229 8.121 1.00 75.56 300 ALA A N 1
ATOM 2322 C CA . ALA A 1 300 ? 17.254 -7.213 8.933 1.00 75.56 300 ALA A CA 1
ATOM 2323 C C . ALA A 1 300 ? 15.909 -7.728 9.463 1.00 75.56 300 ALA A C 1
ATOM 2325 O O . ALA A 1 300 ? 14.988 -7.996 8.689 1.00 75.56 300 ALA A O 1
ATOM 2326 N N . ARG A 1 301 ? 15.776 -7.841 10.785 1.00 71.06 301 ARG A N 1
ATOM 2327 C CA . ARG A 1 301 ? 14.546 -8.219 11.482 1.00 71.06 301 ARG A CA 1
ATOM 2328 C C . ARG A 1 301 ? 13.986 -7.006 12.223 1.00 71.06 301 ARG A C 1
ATOM 2330 O O . ARG A 1 301 ? 14.478 -6.591 13.265 1.00 71.06 301 ARG A O 1
ATOM 2337 N N . GLY A 1 302 ? 12.904 -6.453 11.686 1.00 74.75 302 GLY A N 1
ATOM 2338 C CA . GLY A 1 302 ? 12.191 -5.322 12.278 1.00 74.75 302 GLY A CA 1
ATOM 2339 C C . GLY A 1 302 ? 12.534 -3.969 11.652 1.00 74.75 302 GLY A C 1
ATOM 2340 O O . GLY A 1 302 ? 13.484 -3.813 10.884 1.00 74.75 302 GLY A O 1
ATOM 2341 N N . SER A 1 303 ? 11.719 -2.964 11.976 1.00 73.69 303 SER A N 1
ATOM 2342 C CA . SER A 1 303 ? 11.677 -1.694 11.237 1.00 73.69 303 SER A CA 1
ATOM 2343 C C . SER A 1 303 ? 12.979 -0.886 11.308 1.00 73.69 303 SER A C 1
ATOM 2345 O O . SER A 1 303 ? 13.362 -0.242 10.333 1.00 73.69 303 SER A O 1
ATOM 2347 N N . GLY A 1 304 ? 13.669 -0.904 12.456 1.00 79.06 304 GLY A N 1
ATOM 2348 C CA . GLY A 1 304 ? 14.931 -0.176 12.644 1.00 79.06 304 GLY A CA 1
ATOM 2349 C C . GLY A 1 304 ? 16.087 -0.779 11.844 1.00 79.06 304 GLY A C 1
ATOM 2350 O O . GLY A 1 304 ? 16.850 -0.057 11.203 1.00 79.06 304 GLY A O 1
ATOM 2351 N N . GLU A 1 305 ? 16.179 -2.108 11.822 1.00 83.81 305 GLU A N 1
ATOM 2352 C CA . GLU A 1 305 ? 17.201 -2.825 11.059 1.00 83.81 305 GLU A CA 1
ATOM 2353 C C . GLU A 1 305 ? 16.966 -2.685 9.552 1.00 83.81 305 GLU A C 1
ATOM 2355 O O . GLU A 1 305 ? 17.911 -2.426 8.806 1.00 83.81 305 GLU A O 1
ATOM 2360 N N . GLN A 1 306 ? 15.705 -2.762 9.106 1.00 88.06 306 GLN A N 1
ATOM 2361 C CA . GLN A 1 306 ? 15.347 -2.588 7.695 1.00 88.06 306 GLN A CA 1
ATOM 2362 C C . GLN A 1 306 ? 15.720 -1.198 7.172 1.00 88.06 306 GLN A C 1
ATOM 2364 O O . GLN A 1 306 ? 16.198 -1.077 6.047 1.00 88.06 306 GLN A O 1
ATOM 2369 N N . PHE A 1 307 ? 15.555 -0.142 7.976 1.00 88.62 307 PHE A N 1
ATOM 2370 C CA . PHE A 1 307 ? 15.963 1.206 7.578 1.00 88.62 307 PHE A CA 1
ATOM 2371 C C . PHE A 1 307 ? 17.473 1.296 7.313 1.00 88.62 307 PHE A C 1
ATOM 2373 O O . PHE A 1 307 ? 17.891 1.788 6.263 1.00 88.62 307 PHE A O 1
ATOM 2380 N N . THR A 1 308 ? 18.285 0.780 8.238 1.00 89.00 308 THR A N 1
ATOM 2381 C CA . THR A 1 308 ? 19.749 0.764 8.108 1.00 89.00 308 THR A CA 1
ATOM 2382 C C . THR A 1 308 ? 20.193 -0.095 6.926 1.00 89.00 308 THR A C 1
ATOM 2384 O O . THR A 1 308 ? 21.020 0.340 6.121 1.00 89.00 308 THR A O 1
ATOM 2387 N N . ALA A 1 309 ? 19.605 -1.286 6.772 1.00 91.38 309 ALA A N 1
ATOM 2388 C CA . ALA A 1 309 ? 19.874 -2.170 5.644 1.00 91.38 309 ALA A CA 1
ATOM 2389 C C . ALA A 1 309 ? 19.539 -1.486 4.312 1.00 91.38 309 ALA A C 1
ATOM 2391 O O . ALA A 1 309 ? 20.390 -1.422 3.429 1.00 91.38 309 ALA A O 1
ATOM 2392 N N . ARG A 1 310 ? 18.355 -0.874 4.194 1.00 94.06 310 ARG A N 1
ATOM 2393 C CA . ARG A 1 310 ? 17.933 -0.119 3.007 1.00 94.06 310 ARG A CA 1
ATOM 2394 C C . ARG A 1 310 ? 18.919 0.987 2.648 1.00 94.06 310 ARG A C 1
ATOM 2396 O O . ARG A 1 310 ? 19.282 1.113 1.483 1.00 94.06 310 ARG A O 1
ATOM 2403 N N . ALA A 1 311 ? 19.362 1.785 3.620 1.00 93.62 311 ALA A N 1
ATOM 2404 C CA . ALA A 1 311 ? 20.317 2.864 3.368 1.00 93.62 311 ALA A CA 1
ATOM 2405 C C . ALA A 1 311 ? 21.645 2.328 2.803 1.00 93.62 311 ALA A C 1
ATOM 2407 O O . ALA A 1 311 ? 22.148 2.844 1.804 1.00 93.62 311 ALA A O 1
ATOM 2408 N N . ALA A 1 312 ? 22.171 1.248 3.388 1.00 93.00 312 ALA A N 1
ATOM 2409 C CA . ALA A 1 312 ? 23.398 0.607 2.924 1.00 93.00 312 ALA A CA 1
ATOM 2410 C C . ALA A 1 312 ? 23.245 -0.024 1.529 1.00 93.00 312 ALA A C 1
ATOM 2412 O O . ALA A 1 312 ? 24.126 0.126 0.682 1.00 93.00 312 ALA A O 1
ATOM 2413 N N . MET A 1 313 ? 22.125 -0.706 1.275 1.00 94.62 313 MET A N 1
ATOM 2414 C CA . MET A 1 313 ? 21.814 -1.290 -0.030 1.00 94.62 313 MET A CA 1
ATOM 2415 C C . MET A 1 313 ? 21.665 -0.211 -1.101 1.00 94.62 313 MET A C 1
ATOM 2417 O O . MET A 1 313 ? 22.238 -0.331 -2.177 1.00 94.62 313 MET A O 1
ATOM 2421 N N . ARG A 1 314 ? 20.956 0.878 -0.793 1.00 94.88 314 ARG A N 1
ATOM 2422 C CA . ARG A 1 314 ? 20.779 2.015 -1.698 1.00 94.88 314 ARG A CA 1
ATOM 2423 C C . ARG A 1 314 ? 22.116 2.634 -2.101 1.00 94.88 314 ARG A C 1
ATOM 2425 O O . ARG A 1 314 ? 22.296 2.938 -3.274 1.00 94.88 314 ARG A O 1
ATOM 2432 N N . ALA A 1 315 ? 23.042 2.796 -1.155 1.00 93.06 315 ALA A N 1
ATOM 2433 C CA . ALA A 1 315 ? 24.384 3.295 -1.446 1.00 93.06 315 ALA A CA 1
ATOM 2434 C C . ALA A 1 315 ? 25.166 2.340 -2.366 1.00 93.06 315 ALA A C 1
ATOM 2436 O O . ALA A 1 315 ? 25.760 2.784 -3.345 1.00 93.06 315 ALA A O 1
ATOM 2437 N N . ALA A 1 316 ? 25.115 1.030 -2.098 1.00 92.94 316 ALA A N 1
ATOM 2438 C CA . ALA A 1 316 ? 25.770 0.025 -2.938 1.00 92.94 316 ALA A CA 1
ATOM 2439 C C . ALA A 1 316 ? 25.201 -0.000 -4.368 1.00 92.94 316 ALA A C 1
ATOM 2441 O O . ALA A 1 316 ? 25.957 0.005 -5.336 1.00 92.94 316 ALA A O 1
ATOM 2442 N N . LEU A 1 317 ? 23.873 0.029 -4.504 1.00 93.38 317 LEU A N 1
ATOM 2443 C CA . LEU A 1 317 ? 23.187 0.069 -5.796 1.00 93.38 317 LEU A CA 1
ATOM 2444 C C . LEU A 1 317 ? 23.476 1.357 -6.571 1.00 93.38 317 LEU A C 1
ATOM 2446 O O . LEU A 1 317 ? 23.682 1.298 -7.780 1.00 93.38 317 LEU A O 1
ATOM 2450 N N . GLY A 1 318 ? 23.526 2.501 -5.883 1.00 90.31 318 GLY A N 1
ATOM 2451 C CA . GLY A 1 318 ? 23.909 3.778 -6.486 1.00 90.31 318 GLY A CA 1
ATOM 2452 C C . GLY A 1 318 ? 25.303 3.713 -7.108 1.00 90.31 318 GLY A C 1
ATOM 2453 O O . GLY A 1 318 ? 25.455 4.030 -8.282 1.00 90.31 318 GLY A O 1
ATOM 2454 N N . GLY A 1 319 ? 26.285 3.185 -6.367 1.00 88.81 319 GLY A N 1
ATOM 2455 C CA . GLY A 1 319 ? 27.644 2.996 -6.882 1.00 88.81 319 GLY A CA 1
ATOM 2456 C C . GLY A 1 319 ? 27.715 2.060 -8.094 1.00 88.81 319 GLY A C 1
ATOM 2457 O O . GLY A 1 319 ? 28.452 2.340 -9.035 1.00 88.81 319 GLY A O 1
ATOM 2458 N N . LEU A 1 320 ? 26.920 0.981 -8.120 1.00 86.06 320 LEU A N 1
ATOM 2459 C CA . LEU A 1 320 ? 26.836 0.091 -9.288 1.00 86.06 320 LEU A CA 1
ATOM 2460 C C . LEU A 1 320 ? 26.287 0.823 -10.522 1.00 86.06 320 LEU A C 1
ATOM 2462 O O . LEU A 1 320 ? 26.879 0.733 -11.596 1.00 86.06 320 LEU A O 1
ATOM 2466 N N . CYS A 1 321 ? 25.205 1.589 -10.359 1.00 83.75 321 CYS A N 1
ATOM 2467 C CA . CYS A 1 321 ? 24.575 2.320 -11.461 1.00 83.75 321 CYS A CA 1
ATOM 2468 C C . CYS A 1 321 ? 25.474 3.447 -12.002 1.00 83.75 321 CYS A C 1
ATOM 2470 O O . CYS A 1 321 ? 25.513 3.677 -13.208 1.00 83.75 321 CYS A O 1
ATOM 2472 N N . GLU A 1 322 ? 26.220 4.140 -11.136 1.00 79.75 322 GLU A N 1
ATOM 2473 C CA . GLU A 1 322 ? 27.161 5.196 -11.539 1.00 79.75 322 GLU A CA 1
ATOM 2474 C C . GLU A 1 322 ? 28.360 4.637 -12.318 1.00 79.75 322 GLU A C 1
ATOM 2476 O O . GLU A 1 322 ? 28.735 5.183 -13.358 1.00 79.75 322 GLU A O 1
ATOM 2481 N N . VAL A 1 323 ? 28.935 3.517 -11.860 1.00 68.31 323 VAL A N 1
ATOM 2482 C CA . VAL A 1 323 ? 30.047 2.846 -12.554 1.00 68.31 323 VAL A CA 1
ATOM 2483 C C . VAL A 1 323 ? 29.613 2.350 -13.931 1.00 68.31 323 VAL A C 1
ATOM 2485 O O . VAL A 1 323 ? 30.372 2.461 -14.893 1.00 68.31 323 VAL A O 1
ATOM 2488 N N . GLU A 1 324 ? 28.398 1.822 -14.055 1.00 61.88 324 GLU A N 1
ATOM 2489 C CA . GLU A 1 324 ? 27.870 1.391 -15.348 1.00 61.88 324 GLU A CA 1
ATOM 2490 C C . GLU A 1 324 ? 27.514 2.556 -16.264 1.00 61.88 324 GLU A C 1
ATOM 2492 O O . GLU A 1 324 ? 27.807 2.471 -17.453 1.00 61.88 324 GLU A O 1
ATOM 2497 N N . GLY A 1 325 ? 26.972 3.657 -15.738 1.00 60.97 325 GLY A N 1
ATOM 2498 C CA . GLY A 1 325 ? 26.755 4.883 -16.510 1.00 60.97 325 GLY A CA 1
ATOM 2499 C C . GLY A 1 325 ? 28.061 5.451 -17.075 1.00 60.97 325 GLY A C 1
ATOM 2500 O O . GLY A 1 325 ? 28.102 5.862 -18.232 1.00 60.97 325 GLY A O 1
ATOM 2501 N N . ALA A 1 326 ? 29.151 5.389 -16.303 1.00 56.88 326 ALA A N 1
ATOM 2502 C CA . ALA A 1 326 ? 30.485 5.774 -16.764 1.00 56.88 326 ALA A CA 1
ATOM 2503 C C . ALA A 1 326 ? 31.070 4.799 -17.806 1.00 56.88 326 ALA A C 1
ATOM 2505 O O . ALA A 1 326 ? 31.797 5.219 -18.703 1.00 56.88 326 ALA A O 1
ATOM 2506 N N . ARG A 1 327 ? 30.749 3.500 -17.709 1.00 55.97 327 ARG A N 1
ATOM 2507 C CA . ARG A 1 327 ? 31.200 2.456 -18.650 1.00 55.97 327 ARG A CA 1
ATOM 2508 C C . ARG A 1 327 ? 30.315 2.299 -19.882 1.00 55.97 327 ARG A C 1
ATOM 2510 O O . ARG A 1 327 ? 30.759 1.693 -20.844 1.00 55.97 327 ARG A O 1
ATOM 2517 N N . ALA A 1 328 ? 29.090 2.822 -19.893 1.00 51.50 328 ALA A N 1
ATOM 2518 C CA . ALA A 1 328 ? 28.154 2.699 -21.012 1.00 51.50 328 ALA A CA 1
ATOM 2519 C C . ALA A 1 328 ? 28.598 3.450 -22.285 1.00 51.50 328 ALA A C 1
ATOM 2521 O O . ALA A 1 328 ? 27.970 3.289 -23.328 1.00 51.50 328 ALA A O 1
ATOM 2522 N N . GLY A 1 329 ? 29.719 4.181 -22.241 1.00 47.50 329 GLY A N 1
ATOM 2523 C CA . GLY A 1 329 ? 30.473 4.541 -23.446 1.00 47.50 329 GLY A CA 1
ATOM 2524 C C . GLY A 1 329 ? 31.043 3.328 -24.205 1.00 47.50 329 GLY A C 1
ATOM 2525 O O . GLY A 1 329 ? 31.308 3.438 -25.396 1.00 47.50 329 GLY A O 1
ATOM 2526 N N . GLU A 1 330 ? 31.179 2.165 -23.554 1.00 39.16 330 GLU A N 1
ATOM 2527 C CA . GLU A 1 330 ? 31.762 0.928 -24.091 1.00 39.16 330 GLU A CA 1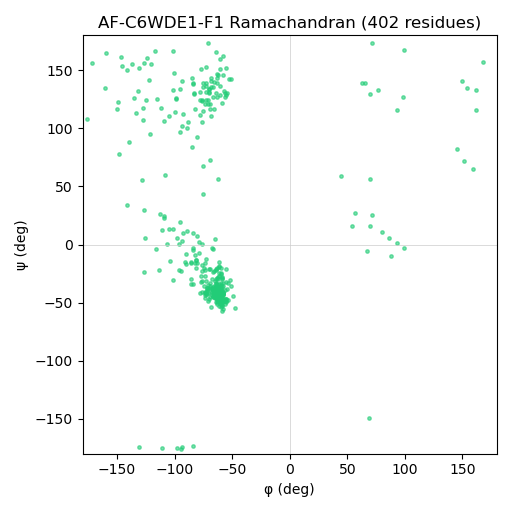
ATOM 2528 C C . GLU A 1 330 ? 31.089 -0.330 -23.473 1.00 39.16 330 GLU A C 1
ATOM 2530 O O . GLU A 1 330 ? 31.627 -0.991 -22.589 1.00 39.16 330 GLU A O 1
ATOM 2535 N N . GLY A 1 331 ? 29.882 -0.695 -23.930 1.00 47.72 331 GLY A N 1
ATOM 2536 C CA . GLY A 1 331 ? 29.358 -2.072 -23.801 1.00 47.72 331 GLY A CA 1
ATOM 2537 C C . GLY A 1 331 ? 28.970 -2.579 -22.396 1.00 47.72 331 GLY A C 1
ATOM 2538 O O . GLY A 1 331 ? 29.425 -3.642 -21.973 1.00 47.72 331 GLY A O 1
ATOM 2539 N N . SER A 1 332 ? 28.076 -1.883 -21.683 1.00 50.47 332 SER A N 1
ATOM 2540 C CA . SER A 1 332 ? 27.531 -2.357 -20.392 1.00 50.47 332 SER A CA 1
ATOM 2541 C C . SER A 1 332 ? 26.524 -3.519 -20.550 1.00 50.47 332 SER A C 1
ATOM 2543 O O . SER A 1 332 ? 25.638 -3.482 -21.402 1.00 50.47 332 SER A O 1
ATOM 2545 N N . LEU A 1 333 ? 26.624 -4.548 -19.694 1.00 50.75 333 LEU A N 1
ATOM 2546 C CA . LEU A 1 333 ? 25.701 -5.699 -19.634 1.00 50.75 333 LEU A CA 1
ATOM 2547 C C . LEU A 1 333 ? 24.289 -5.301 -19.183 1.00 50.75 333 LEU A C 1
ATOM 2549 O O . LEU A 1 333 ? 23.308 -5.821 -19.720 1.00 50.75 333 LEU A O 1
ATOM 2553 N N . VAL A 1 334 ? 24.184 -4.367 -18.235 1.00 49.88 334 VAL A N 1
ATOM 2554 C CA . VAL A 1 334 ? 22.906 -3.799 -17.789 1.00 49.88 334 VAL A CA 1
ATOM 2555 C C . VAL A 1 334 ? 22.336 -2.881 -18.858 1.00 49.88 334 VAL A C 1
ATOM 2557 O O . VAL A 1 334 ? 21.141 -2.960 -19.110 1.00 49.88 334 VAL A O 1
ATOM 2560 N N . ALA A 1 335 ? 23.172 -2.120 -19.573 1.00 50.78 335 ALA A N 1
ATOM 2561 C CA . ALA A 1 335 ? 22.727 -1.355 -20.736 1.00 50.78 335 ALA A CA 1
ATOM 2562 C C . ALA A 1 335 ? 22.257 -2.272 -21.872 1.00 50.78 335 ALA A C 1
ATOM 2564 O O . ALA A 1 335 ? 21.225 -2.006 -22.448 1.00 50.78 335 ALA A O 1
ATOM 2565 N N . ALA A 1 336 ? 22.905 -3.408 -22.145 1.00 52.44 336 ALA A N 1
ATOM 2566 C CA . ALA A 1 336 ? 22.448 -4.354 -23.167 1.00 52.44 336 ALA A CA 1
ATOM 2567 C C . ALA A 1 336 ? 21.183 -5.136 -22.751 1.00 52.44 336 ALA A C 1
ATOM 2569 O O . ALA A 1 336 ? 20.381 -5.542 -23.595 1.00 52.44 336 ALA A O 1
ATOM 2570 N N . ALA A 1 337 ? 20.994 -5.406 -21.455 1.00 49.16 337 ALA A N 1
ATOM 2571 C CA . ALA A 1 337 ? 19.763 -5.993 -20.921 1.00 49.16 337 ALA A CA 1
ATOM 2572 C C . ALA A 1 337 ? 18.618 -4.970 -20.898 1.00 49.16 337 ALA A C 1
ATOM 2574 O O . ALA A 1 337 ? 17.498 -5.313 -21.280 1.00 49.16 337 ALA A O 1
ATOM 2575 N N . ALA A 1 338 ? 18.915 -3.724 -20.525 1.00 51.81 338 ALA A N 1
ATOM 2576 C CA . ALA A 1 338 ? 18.020 -2.584 -20.616 1.00 51.81 338 ALA A CA 1
ATOM 2577 C C . ALA A 1 338 ? 17.676 -2.307 -22.074 1.00 51.81 338 ALA A C 1
ATOM 2579 O O . ALA A 1 338 ? 16.508 -2.316 -22.371 1.00 51.81 338 ALA A O 1
ATOM 2580 N N . ASP A 1 339 ? 18.621 -2.223 -23.005 1.00 51.44 339 ASP A N 1
ATOM 2581 C CA . ASP A 1 339 ? 18.400 -2.007 -24.439 1.00 51.44 339 ASP A CA 1
ATOM 2582 C C . ASP A 1 339 ? 17.634 -3.150 -25.091 1.00 51.44 339 ASP A C 1
ATOM 2584 O O . ASP A 1 339 ? 16.825 -2.901 -25.968 1.00 51.44 339 ASP A O 1
ATOM 2588 N N . ARG A 1 340 ? 17.806 -4.409 -24.672 1.00 52.94 340 ARG A N 1
ATOM 2589 C CA . ARG A 1 340 ? 16.952 -5.509 -25.162 1.00 52.94 340 ARG A CA 1
ATOM 2590 C C . ARG A 1 340 ? 15.547 -5.449 -24.570 1.00 52.94 340 ARG A C 1
ATOM 2592 O O . ARG A 1 340 ? 14.577 -5.630 -25.301 1.00 52.94 340 ARG A O 1
ATOM 2599 N N . SER A 1 341 ? 15.424 -5.143 -23.280 1.00 50.09 341 SER A N 1
ATOM 2600 C CA . SER A 1 341 ? 14.125 -4.972 -22.611 1.00 50.09 341 SER A CA 1
ATOM 2601 C C . SER A 1 341 ? 13.396 -3.729 -23.127 1.00 50.09 341 SER A C 1
ATOM 2603 O O . SER A 1 341 ? 12.202 -3.776 -23.376 1.00 50.09 341 SER A O 1
ATOM 2605 N N . MET A 1 342 ? 14.133 -2.655 -23.388 1.00 53.81 342 MET A N 1
ATOM 2606 C CA . MET A 1 342 ? 13.723 -1.369 -23.940 1.00 53.81 342 MET A CA 1
ATOM 2607 C C . MET A 1 342 ? 13.603 -1.409 -25.452 1.00 53.81 342 MET A C 1
ATOM 2609 O O . MET A 1 342 ? 12.887 -0.588 -25.977 1.00 53.81 342 MET A O 1
ATOM 2613 N N . ALA A 1 343 ? 14.208 -2.342 -26.185 1.00 53.31 343 ALA A N 1
ATOM 2614 C CA . ALA A 1 343 ? 13.899 -2.569 -27.597 1.00 53.31 343 ALA A CA 1
ATOM 2615 C C . ALA A 1 343 ? 12.586 -3.344 -27.738 1.00 53.31 343 ALA A C 1
ATOM 2617 O O . ALA A 1 343 ? 11.829 -3.103 -28.674 1.00 53.31 343 ALA A O 1
ATOM 2618 N N . VAL A 1 344 ? 12.264 -4.230 -26.789 1.00 48.53 344 VAL A N 1
ATOM 2619 C CA . VAL A 1 344 ? 10.946 -4.877 -26.719 1.00 48.53 344 VAL A CA 1
ATOM 2620 C C . VAL A 1 344 ? 9.880 -3.891 -26.220 1.00 48.53 344 VAL A C 1
ATOM 2622 O O . VAL A 1 344 ? 8.852 -3.738 -26.873 1.00 48.53 344 VAL A O 1
ATOM 2625 N N . LEU A 1 345 ? 10.159 -3.125 -25.159 1.00 49.88 345 LEU A N 1
ATOM 2626 C CA . LEU A 1 345 ? 9.294 -2.035 -24.673 1.00 49.88 345 LEU A CA 1
ATOM 2627 C C . LEU A 1 345 ? 9.324 -0.787 -25.579 1.00 49.88 345 LEU A C 1
ATOM 2629 O O . LEU A 1 345 ? 8.454 0.072 -25.480 1.00 49.88 345 LEU A O 1
ATOM 2633 N N . GLY A 1 346 ? 10.308 -0.676 -26.469 1.00 44.53 346 GLY A N 1
ATOM 2634 C CA . GLY A 1 346 ? 10.564 0.464 -27.359 1.00 44.53 346 GLY A CA 1
ATOM 2635 C C . GLY A 1 346 ? 10.145 0.226 -28.801 1.00 44.53 346 GLY A C 1
ATOM 2636 O O . GLY A 1 346 ? 9.898 1.190 -29.508 1.00 44.53 346 GLY A O 1
ATOM 2637 N N . ARG A 1 347 ? 9.875 -1.021 -29.214 1.00 47.47 347 ARG A N 1
ATOM 2638 C CA . ARG A 1 347 ? 8.975 -1.289 -30.357 1.00 47.47 347 ARG A CA 1
ATOM 2639 C C . ARG A 1 347 ? 7.550 -0.774 -30.101 1.00 47.47 347 ARG A C 1
ATOM 2641 O O . ARG A 1 347 ? 6.771 -0.615 -31.035 1.00 47.47 347 ARG A O 1
ATOM 2648 N N . VAL A 1 348 ? 7.232 -0.465 -28.844 1.00 44.44 348 VAL A N 1
ATOM 2649 C CA . VAL A 1 348 ? 6.020 0.232 -28.400 1.00 44.44 348 VAL A CA 1
ATOM 2650 C C . VAL A 1 348 ? 6.200 1.764 -28.338 1.00 44.44 348 VAL A C 1
ATOM 2652 O O . VAL A 1 348 ? 5.198 2.484 -28.330 1.00 44.44 348 VAL A O 1
ATOM 2655 N N . VAL A 1 349 ? 7.435 2.277 -28.380 1.00 41.19 349 VAL A N 1
ATOM 2656 C CA . VAL A 1 349 ? 7.775 3.709 -28.359 1.00 41.19 349 VAL A CA 1
ATOM 2657 C C . VAL A 1 349 ? 7.966 4.207 -29.794 1.00 41.19 349 VAL A C 1
ATOM 2659 O O . VAL A 1 349 ? 9.041 4.099 -30.375 1.00 41.19 349 VAL A O 1
ATOM 2662 N N . VAL A 1 350 ? 6.923 4.812 -30.364 1.00 37.09 350 VAL A N 1
ATOM 2663 C CA . VAL A 1 350 ? 7.151 5.875 -31.355 1.00 37.09 350 VAL A CA 1
ATOM 2664 C C . VAL A 1 350 ? 7.683 7.063 -30.555 1.00 37.09 350 VAL A C 1
ATOM 2666 O O . VAL A 1 350 ? 7.084 7.437 -29.545 1.00 37.09 350 VAL A O 1
ATOM 2669 N N . GLY A 1 351 ? 8.853 7.577 -30.933 1.00 35.81 351 GLY A N 1
ATOM 2670 C CA . GLY A 1 351 ? 9.543 8.629 -30.191 1.00 35.81 351 GLY A CA 1
ATOM 2671 C C . GLY A 1 351 ? 8.701 9.905 -30.014 1.00 35.81 351 GLY A C 1
ATOM 2672 O O . GLY A 1 351 ? 7.753 10.139 -30.761 1.00 35.81 351 GLY A O 1
ATOM 2673 N N . PRO A 1 352 ? 9.065 10.781 -29.060 1.00 41.03 352 PRO A N 1
ATOM 2674 C CA . PRO A 1 352 ? 8.335 12.019 -28.757 1.00 41.03 352 PRO A CA 1
ATOM 2675 C C . PRO A 1 352 ? 8.331 13.076 -29.885 1.00 41.03 352 PRO A C 1
ATOM 2677 O O . PRO A 1 352 ? 7.804 14.167 -29.688 1.00 41.03 352 PRO A O 1
ATOM 2680 N N . ALA A 1 353 ? 8.886 12.779 -31.064 1.00 44.25 353 ALA A N 1
ATOM 2681 C CA . ALA A 1 353 ? 9.005 13.720 -32.178 1.00 44.25 353 ALA A CA 1
ATOM 2682 C C . ALA A 1 353 ? 7.726 13.883 -33.033 1.00 44.25 353 ALA A C 1
ATOM 2684 O O . ALA A 1 353 ? 7.632 14.864 -33.760 1.00 44.25 353 ALA A O 1
ATOM 2685 N N . ASP A 1 354 ? 6.721 13.004 -32.910 1.00 41.31 354 ASP A N 1
ATOM 2686 C CA . ASP A 1 354 ? 5.516 13.027 -33.772 1.00 41.31 354 ASP A CA 1
ATOM 2687 C C . ASP A 1 354 ? 4.259 13.660 -33.133 1.00 41.31 354 ASP A C 1
ATOM 2689 O O . ASP A 1 354 ? 3.154 13.543 -33.661 1.00 41.31 354 ASP A O 1
ATOM 2693 N N . LEU A 1 355 ? 4.382 14.373 -32.007 1.00 44.06 355 LEU A N 1
ATOM 2694 C CA . LEU A 1 355 ? 3.236 15.016 -31.331 1.00 44.06 355 LEU A CA 1
ATOM 2695 C C . LEU A 1 355 ? 3.026 16.498 -31.696 1.00 44.06 355 LEU A C 1
ATOM 2697 O O . LEU A 1 355 ? 2.331 17.228 -30.991 1.00 44.06 355 LEU A O 1
ATOM 2701 N N . GLY A 1 356 ? 3.582 16.941 -32.823 1.00 40.22 356 GLY A N 1
ATOM 2702 C CA . GLY A 1 356 ? 3.442 18.301 -33.342 1.00 40.22 356 GLY A CA 1
ATOM 2703 C C . GLY A 1 356 ? 2.555 18.404 -34.583 1.00 40.22 356 GLY A C 1
ATOM 2704 O O . GLY A 1 356 ? 3.034 18.858 -35.615 1.00 40.22 356 GLY A O 1
ATOM 2705 N N . ALA A 1 357 ? 1.277 18.021 -34.519 1.00 36.91 357 ALA A N 1
ATOM 2706 C CA . ALA A 1 357 ? 0.301 18.457 -35.521 1.00 36.91 357 ALA A CA 1
ATOM 2707 C C . ALA A 1 357 ? -1.107 18.587 -34.928 1.00 36.91 357 ALA A C 1
ATOM 2709 O O . ALA A 1 357 ? -1.674 17.664 -34.348 1.00 36.91 357 ALA A O 1
ATOM 2710 N N . SER A 1 358 ? -1.617 19.802 -35.075 1.00 37.94 358 SER A N 1
ATOM 2711 C CA . SER A 1 358 ? -2.841 20.364 -34.527 1.00 37.94 358 SER A CA 1
ATOM 2712 C C . SER A 1 358 ? -4.121 19.646 -34.959 1.00 37.94 358 SER A C 1
ATOM 2714 O O . SER A 1 358 ? -4.245 19.138 -36.071 1.00 37.94 358 SER A O 1
ATOM 2716 N N . ALA A 1 359 ? -5.107 19.724 -34.068 1.00 40.94 359 ALA A N 1
ATOM 2717 C CA . ALA A 1 359 ? -6.497 19.364 -34.267 1.00 40.94 359 ALA A CA 1
ATOM 2718 C C . ALA A 1 359 ? -7.134 20.069 -35.480 1.00 40.94 359 ALA A C 1
ATOM 2720 O O . ALA A 1 359 ? -7.121 21.295 -35.579 1.00 40.94 359 ALA A O 1
ATOM 2721 N N . ALA A 1 360 ? -7.787 19.279 -36.328 1.00 33.12 360 ALA A N 1
ATOM 2722 C CA . ALA A 1 360 ? -8.954 19.686 -37.099 1.00 33.12 360 ALA A CA 1
ATOM 2723 C C . ALA A 1 360 ? -10.036 18.635 -36.818 1.00 33.12 360 ALA A C 1
ATOM 2725 O O . ALA A 1 360 ? -9.903 17.471 -37.194 1.00 33.12 360 ALA A O 1
ATOM 2726 N N . GLY A 1 361 ? -11.046 19.019 -36.037 1.00 38.25 361 GLY A N 1
ATOM 2727 C CA . GLY A 1 361 ? -12.137 18.127 -35.647 1.00 38.25 361 GLY A CA 1
ATOM 2728 C C . GLY A 1 361 ? -13.091 17.844 -36.812 1.00 38.25 361 GLY A C 1
ATOM 2729 O O . GLY A 1 361 ? -13.238 18.693 -37.694 1.00 38.25 361 GLY A O 1
ATOM 2730 N N . PRO A 1 362 ? -13.784 16.693 -36.826 1.00 31.70 362 PRO A N 1
ATOM 2731 C CA . PRO A 1 362 ? -14.887 16.497 -37.743 1.00 31.70 362 PRO A CA 1
ATOM 2732 C C . PRO A 1 362 ? -16.169 17.111 -37.170 1.00 31.70 362 PRO A C 1
ATOM 2734 O O . PRO A 1 362 ? -16.574 16.868 -36.032 1.00 31.70 362 PRO A O 1
ATOM 2737 N N . VAL A 1 363 ? -16.793 17.919 -38.019 1.00 34.34 363 VAL A N 1
ATOM 2738 C CA . VAL A 1 363 ? -18.147 18.451 -37.904 1.00 34.34 363 VAL A CA 1
ATOM 2739 C C . VAL A 1 363 ? -19.148 17.292 -37.874 1.00 34.34 363 VAL A C 1
ATOM 2741 O O . VAL A 1 363 ? -19.136 16.428 -38.747 1.00 34.34 363 VAL A O 1
ATOM 2744 N N . VAL A 1 364 ? -20.032 17.294 -36.878 1.00 36.28 364 VAL A N 1
ATOM 2745 C CA . VAL A 1 364 ? -21.214 16.424 -36.802 1.00 36.28 364 VAL A CA 1
ATOM 2746 C C . VAL A 1 364 ? -22.347 17.057 -37.614 1.00 36.28 364 VAL A C 1
ATOM 2748 O O . VAL A 1 364 ? -22.667 18.218 -37.352 1.00 36.28 364 VAL A O 1
ATOM 2751 N N . PRO A 1 365 ? -23.029 16.335 -38.521 1.00 33.47 365 PRO A N 1
ATOM 2752 C CA . PRO A 1 365 ? -24.358 16.725 -38.956 1.00 33.47 365 PRO A CA 1
ATOM 2753 C C . PRO A 1 365 ? -25.430 15.988 -38.144 1.00 33.47 365 PRO A C 1
ATOM 2755 O O . PRO A 1 365 ? -25.372 14.778 -37.917 1.00 33.47 365 PRO A O 1
ATOM 2758 N N . ALA A 1 366 ? -26.416 16.762 -37.700 1.00 31.95 366 ALA A N 1
ATOM 2759 C CA . ALA A 1 366 ? -27.588 16.308 -36.975 1.00 31.95 366 ALA A CA 1
ATOM 2760 C C . ALA A 1 366 ? -28.701 15.803 -37.916 1.00 31.95 366 ALA A C 1
ATOM 2762 O O . ALA A 1 366 ? -29.016 16.444 -38.910 1.00 31.95 366 ALA A O 1
ATOM 2763 N N . ALA A 1 367 ? -29.320 14.703 -37.480 1.00 31.55 367 ALA A N 1
ATOM 2764 C CA . ALA A 1 367 ? -30.756 14.396 -37.427 1.00 31.55 367 ALA A CA 1
ATOM 2765 C C . ALA A 1 367 ? -31.661 14.294 -38.686 1.00 31.55 367 ALA A C 1
ATOM 2767 O O . ALA A 1 367 ? -31.760 15.185 -39.519 1.00 31.55 367 ALA A O 1
ATOM 2768 N N . ASN A 1 368 ? -32.511 13.256 -38.578 1.00 30.55 368 ASN A N 1
ATOM 2769 C CA . ASN A 1 368 ? -33.930 13.120 -38.954 1.00 30.55 368 ASN A CA 1
ATOM 2770 C C . ASN A 1 368 ? -34.347 12.563 -40.327 1.00 30.55 368 ASN A C 1
ATOM 2772 O O . ASN A 1 368 ? -34.231 13.210 -41.359 1.00 30.55 368 ASN A O 1
ATOM 2776 N N . THR A 1 369 ? -35.020 11.405 -40.272 1.00 29.94 369 THR A N 1
ATOM 2777 C CA . THR A 1 369 ? -36.401 11.113 -40.750 1.00 29.94 369 THR A CA 1
ATOM 2778 C C . THR A 1 369 ? -36.704 9.652 -40.350 1.00 29.94 369 THR A C 1
ATOM 2780 O O . THR A 1 369 ? -35.931 8.760 -40.661 1.00 29.94 369 THR A O 1
ATOM 2783 N N . ALA A 1 370 ? -37.567 9.360 -39.372 1.00 30.78 370 ALA A N 1
ATOM 2784 C CA . ALA A 1 370 ? -39.035 9.366 -39.352 1.00 30.78 370 ALA A CA 1
ATOM 2785 C C . ALA A 1 370 ? -39.716 8.250 -40.183 1.00 30.78 370 ALA A C 1
ATOM 2787 O O . ALA A 1 370 ? -39.524 8.150 -41.388 1.00 30.78 370 ALA A O 1
ATOM 2788 N N . THR A 1 371 ? -40.641 7.561 -39.495 1.00 30.75 371 THR A N 1
ATOM 2789 C CA . THR A 1 371 ? -41.827 6.789 -39.941 1.00 30.75 371 THR A CA 1
ATOM 2790 C C . THR A 1 371 ? -41.740 5.262 -40.077 1.00 30.75 371 THR A C 1
ATOM 2792 O O . THR A 1 371 ? -40.890 4.707 -40.759 1.00 30.75 371 THR A O 1
ATOM 2795 N N . GLY A 1 372 ? -42.695 4.598 -39.408 1.00 28.03 372 GLY A N 1
ATOM 2796 C CA . GLY A 1 372 ? -42.948 3.157 -39.469 1.00 28.03 372 GLY A CA 1
ATOM 2797 C C . GLY A 1 372 ? -43.731 2.635 -38.259 1.00 28.03 372 GLY A C 1
ATOM 2798 O O . GLY A 1 372 ? -43.195 1.882 -37.457 1.00 28.03 372 GLY A O 1
ATOM 2799 N N . ALA A 1 373 ? -44.981 3.076 -38.094 1.00 31.42 373 ALA A N 1
ATOM 2800 C CA . ALA A 1 373 ? -45.941 2.498 -37.151 1.00 31.42 373 ALA A CA 1
ATOM 2801 C C . ALA A 1 373 ? -46.522 1.174 -37.694 1.00 31.42 373 ALA A C 1
ATOM 2803 O O . ALA A 1 373 ? -46.681 1.052 -38.905 1.00 31.42 373 ALA A O 1
ATOM 2804 N N . VAL A 1 374 ? -46.921 0.245 -36.809 1.00 31.59 374 VAL A N 1
ATOM 2805 C CA . VAL A 1 374 ? -48.313 -0.249 -36.624 1.00 31.59 374 VAL A CA 1
ATOM 2806 C C . VAL A 1 374 ? -48.350 -1.599 -35.873 1.00 31.59 374 VAL A C 1
ATOM 2808 O O . VAL A 1 374 ? -47.704 -2.561 -36.270 1.00 31.59 374 VAL A O 1
ATOM 2811 N N . SER A 1 375 ? -49.243 -1.647 -34.868 1.00 29.22 375 SER A N 1
ATOM 2812 C CA . SER A 1 375 ? -49.927 -2.802 -34.235 1.00 29.22 375 SER A CA 1
ATOM 2813 C C . SER A 1 375 ? -49.074 -3.823 -33.472 1.00 29.22 375 SER A C 1
ATOM 2815 O O . SER A 1 375 ? -48.022 -4.230 -33.926 1.00 29.22 375 SER A O 1
ATOM 2817 N N . GLY A 1 376 ? -49.463 -4.344 -32.313 1.00 28.41 376 GLY A N 1
ATOM 2818 C CA . GLY A 1 376 ? -50.700 -4.293 -31.537 1.00 28.41 376 GLY A CA 1
ATOM 2819 C C . GLY A 1 376 ? -50.577 -5.361 -30.437 1.00 28.41 376 GLY A C 1
ATOM 2820 O O . GLY A 1 376 ? -49.792 -6.294 -30.584 1.00 28.41 376 GLY A O 1
ATOM 2821 N N . GLY A 1 377 ? -51.308 -5.234 -29.328 1.00 28.42 377 GLY A N 1
ATOM 2822 C CA . GLY A 1 377 ? -51.313 -6.282 -28.298 1.00 28.42 377 GLY A CA 1
ATOM 2823 C C . GLY A 1 377 ? -51.582 -5.783 -26.889 1.00 28.42 377 GLY A C 1
ATOM 2824 O O . GLY A 1 377 ? -50.690 -5.741 -26.053 1.00 28.42 377 GLY A O 1
ATOM 2825 N N . VAL A 1 378 ? -52.832 -5.402 -26.642 1.00 31.69 378 VAL A N 1
ATOM 2826 C CA . VAL A 1 378 ? -53.404 -5.157 -25.316 1.00 31.69 378 VAL A CA 1
ATOM 2827 C C . VAL A 1 378 ? -53.420 -6.460 -24.513 1.00 31.69 378 VAL A C 1
ATOM 2829 O O . VAL A 1 378 ? -53.976 -7.454 -24.974 1.00 31.69 378 VAL A O 1
ATOM 2832 N N . THR A 1 379 ? -52.930 -6.447 -23.272 1.00 31.05 379 THR A N 1
ATOM 2833 C CA . THR A 1 379 ? -53.570 -7.210 -22.188 1.00 31.05 379 THR A CA 1
ATOM 2834 C C . THR A 1 379 ? -53.344 -6.503 -20.854 1.00 31.05 379 THR A C 1
ATOM 2836 O O . THR A 1 379 ? -52.220 -6.322 -20.397 1.00 31.05 379 THR A O 1
ATOM 2839 N N . GLN A 1 380 ? -54.452 -6.068 -20.263 1.00 31.56 380 GLN A N 1
ATOM 2840 C CA . GLN A 1 380 ? -54.567 -5.378 -18.987 1.00 31.56 380 GLN A CA 1
ATOM 2841 C C . GLN A 1 380 ? -55.268 -6.326 -18.009 1.00 31.56 380 GLN A C 1
ATOM 2843 O O . GLN A 1 380 ? -56.422 -6.658 -18.244 1.00 31.56 380 GLN A O 1
ATOM 2848 N N . VAL A 1 381 ? -54.600 -6.722 -16.923 1.00 31.52 381 VAL A N 1
ATOM 2849 C CA . VAL A 1 381 ? -55.163 -7.211 -15.643 1.00 31.52 381 VAL A CA 1
ATOM 2850 C C . VAL A 1 381 ? -54.025 -7.041 -14.621 1.00 31.52 381 VAL A C 1
ATOM 2852 O O . VAL A 1 381 ? -52.895 -7.375 -14.940 1.00 31.52 381 VAL A O 1
ATOM 2855 N N . GLY A 1 382 ? -54.152 -6.525 -13.405 1.00 28.12 382 GLY A N 1
ATOM 2856 C CA . GLY A 1 382 ? -55.271 -6.045 -12.619 1.00 28.12 382 GLY A CA 1
ATOM 2857 C C . GLY A 1 382 ? -54.699 -5.373 -11.360 1.00 28.12 382 GLY A C 1
ATOM 2858 O O . GLY A 1 382 ? -53.561 -5.603 -10.961 1.00 28.12 382 GLY A O 1
ATOM 2859 N N . SER A 1 383 ? -55.509 -4.483 -10.808 1.00 27.94 383 SER A N 1
ATOM 2860 C CA . SER A 1 383 ? -55.299 -3.645 -9.626 1.00 27.94 383 SER A CA 1
ATOM 2861 C C . SER A 1 383 ? -55.072 -4.440 -8.323 1.00 27.94 383 SER A C 1
ATOM 2863 O O . SER A 1 383 ? -55.522 -5.579 -8.225 1.00 27.94 383 SER A O 1
ATOM 2865 N N . VAL A 1 384 ? -54.468 -3.806 -7.302 1.00 28.31 384 VAL A N 1
ATOM 2866 C CA . VAL A 1 384 ? -55.120 -3.451 -6.012 1.00 28.31 384 VAL A CA 1
ATOM 2867 C C . VAL A 1 384 ? -54.108 -3.334 -4.838 1.00 28.31 384 VAL A C 1
ATOM 2869 O O . VAL A 1 384 ? -53.306 -4.228 -4.601 1.00 28.31 384 VAL A O 1
ATOM 2872 N N . HIS A 1 385 ? -54.284 -2.248 -4.058 1.00 27.64 385 HIS A N 1
ATOM 2873 C CA . HIS A 1 385 ? -53.763 -1.902 -2.710 1.00 27.64 385 HIS A CA 1
ATOM 2874 C C . HIS A 1 385 ? -52.297 -1.448 -2.611 1.00 27.64 385 HIS A C 1
ATOM 2876 O O . HIS A 1 385 ? -51.396 -2.074 -3.135 1.00 27.64 385 HIS A O 1
ATOM 2882 N N . GLY A 1 386 ? -51.947 -0.367 -1.917 1.00 24.88 386 GLY A N 1
ATOM 2883 C CA . GLY A 1 386 ? -52.655 0.475 -0.952 1.00 24.88 386 GLY A CA 1
ATOM 2884 C C . GLY A 1 386 ? -51.598 1.017 0.020 1.00 24.88 386 GLY A C 1
ATOM 2885 O O . GLY A 1 386 ? -50.673 0.289 0.364 1.00 24.88 386 GLY A O 1
ATOM 2886 N N . GLY A 1 387 ? -51.696 2.277 0.446 1.00 25.84 387 GLY A N 1
ATOM 2887 C CA . GLY A 1 387 ? -50.833 2.787 1.518 1.00 25.84 387 GLY A CA 1
ATOM 2888 C C . GLY A 1 387 ? -50.431 4.245 1.373 1.00 25.84 387 GLY A C 1
ATOM 2889 O O . GLY A 1 387 ? -49.327 4.555 0.938 1.00 25.84 387 GLY A O 1
ATOM 2890 N N . LEU A 1 388 ? -51.325 5.136 1.801 1.00 28.05 388 LEU A N 1
ATOM 2891 C CA . LEU A 1 388 ? -50.945 6.460 2.278 1.00 28.05 388 LEU A CA 1
ATOM 2892 C C . LEU A 1 388 ? -49.937 6.310 3.426 1.00 28.05 388 LEU A C 1
ATOM 2894 O O . LEU A 1 388 ? -50.261 5.679 4.428 1.00 28.05 388 LEU A O 1
ATOM 2898 N N . HIS A 1 389 ? -48.787 6.977 3.343 1.00 29.48 389 HIS A N 1
ATOM 2899 C CA . HIS A 1 389 ? -48.096 7.432 4.543 1.00 29.48 389 HIS A CA 1
ATOM 2900 C C . HIS A 1 389 ? -47.613 8.869 4.380 1.00 29.48 389 HIS A C 1
ATOM 2902 O O . HIS A 1 389 ? -46.967 9.253 3.410 1.00 29.48 389 HIS A O 1
ATOM 2908 N N . GLN A 1 390 ? -48.036 9.654 5.362 1.00 27.70 390 GLN A N 1
ATOM 2909 C CA . GLN A 1 390 ? -47.865 11.083 5.514 1.00 27.70 390 GLN A CA 1
ATOM 2910 C C . GLN A 1 390 ? -46.386 11.462 5.643 1.00 27.70 390 GLN A C 1
ATOM 2912 O O . GLN A 1 390 ? -45.615 10.820 6.357 1.00 27.70 390 GLN A O 1
ATOM 2917 N N . HIS A 1 391 ? -46.015 12.558 4.984 1.00 26.25 391 HIS A N 1
ATOM 2918 C CA . HIS A 1 391 ? -44.744 13.239 5.179 1.00 26.25 391 HIS A CA 1
ATOM 2919 C C . HIS A 1 391 ? -44.702 13.886 6.571 1.00 26.25 391 HIS A C 1
ATOM 2921 O O . HIS A 1 391 ? -45.384 14.878 6.821 1.00 26.25 391 HIS A O 1
ATOM 2927 N N . HIS A 1 392 ? -43.863 13.366 7.468 1.00 26.09 392 HIS A N 1
ATOM 2928 C CA . HIS A 1 392 ? -43.433 14.105 8.653 1.00 26.09 392 HIS A CA 1
ATOM 2929 C C . HIS A 1 392 ? -42.181 14.923 8.327 1.00 26.09 392 HIS A C 1
ATOM 2931 O O . HIS A 1 392 ? -41.075 14.395 8.213 1.00 26.09 392 HIS A O 1
ATOM 2937 N N . HIS A 1 393 ? -42.378 16.234 8.196 1.00 25.78 393 HIS A N 1
ATOM 2938 C CA . HIS A 1 393 ? -41.320 17.233 8.261 1.00 25.78 393 HIS A CA 1
ATOM 2939 C C . HIS A 1 393 ? -40.724 17.258 9.674 1.00 25.78 393 HIS A C 1
ATOM 2941 O O . HIS A 1 393 ? -41.409 17.611 10.631 1.00 25.78 393 HIS A O 1
ATOM 2947 N N . TRP A 1 394 ? -39.440 16.923 9.809 1.00 23.52 394 TRP A N 1
ATOM 2948 C CA . TRP A 1 394 ? -38.660 17.259 11.000 1.00 23.52 394 TRP A CA 1
ATOM 2949 C C . TRP A 1 394 ? -37.929 18.578 10.752 1.00 23.52 394 TRP A C 1
ATOM 2951 O O . TRP A 1 394 ? -36.910 18.621 10.065 1.00 23.52 394 TRP A O 1
ATOM 2961 N N . HIS A 1 395 ? -38.470 19.659 11.314 1.00 27.98 395 HIS A N 1
ATOM 2962 C CA . HIS A 1 395 ? -37.730 20.899 11.521 1.00 27.98 395 HIS A CA 1
ATOM 2963 C C . HIS A 1 395 ? -36.752 20.696 12.685 1.00 27.98 395 HIS A C 1
ATOM 2965 O O . HIS A 1 395 ? -37.159 20.370 13.799 1.00 27.98 395 HIS A O 1
ATOM 2971 N N . ALA A 1 396 ? -35.459 20.879 12.426 1.00 30.38 396 ALA A N 1
ATOM 2972 C CA . ALA A 1 396 ? -34.450 20.977 13.474 1.00 30.38 396 ALA A CA 1
ATOM 2973 C C . ALA A 1 396 ? -34.540 22.360 14.154 1.00 30.38 396 ALA A C 1
ATOM 2975 O O . ALA A 1 396 ? -34.707 23.360 13.450 1.00 30.38 396 ALA A O 1
ATOM 2976 N N . PRO A 1 397 ? -34.420 22.454 15.491 1.00 33.66 397 PRO A N 1
ATOM 2977 C CA . PRO A 1 397 ? -34.417 23.737 16.179 1.00 33.66 397 PRO A CA 1
ATOM 2978 C C . PRO A 1 397 ? -33.101 24.487 15.941 1.00 33.66 397 PRO A C 1
ATOM 2980 O O . PRO A 1 397 ? -32.008 23.942 16.107 1.00 33.66 397 PRO A O 1
ATOM 2983 N N . VAL A 1 398 ? -33.232 25.759 15.568 1.00 37.53 398 VAL A N 1
ATOM 2984 C CA . VAL A 1 398 ? -32.151 26.748 15.511 1.00 37.53 398 VAL A CA 1
ATOM 2985 C C . VAL A 1 398 ? -31.776 27.131 16.948 1.00 37.53 398 VAL A C 1
ATOM 2987 O O . VAL A 1 398 ? -32.662 27.551 17.693 1.00 37.53 398 VAL A O 1
ATOM 2990 N N . PRO A 1 399 ? -30.509 27.008 17.381 1.00 41.81 399 PRO A N 1
ATOM 2991 C CA . PRO A 1 399 ? -30.097 27.546 18.668 1.00 41.81 399 PRO A CA 1
ATOM 2992 C C . PRO A 1 399 ? -29.896 29.064 18.566 1.00 41.81 399 PRO A C 1
ATOM 2994 O O . PRO A 1 399 ? -29.117 29.549 17.743 1.00 41.81 399 PRO A O 1
ATOM 2997 N N . GLU A 1 400 ? -30.601 29.806 19.420 1.00 44.16 400 GLU A N 1
ATOM 2998 C CA . GLU A 1 400 ? -30.415 31.245 19.613 1.00 44.16 400 GLU A CA 1
ATOM 2999 C C . GLU A 1 400 ? -29.013 31.580 20.159 1.00 44.16 400 GLU A C 1
ATOM 3001 O O . GLU A 1 400 ? -28.450 30.828 20.966 1.00 44.16 400 GLU A O 1
ATOM 3006 N N . PRO A 1 401 ? -28.445 32.734 19.769 1.00 47.44 401 PRO A N 1
ATOM 3007 C CA . PRO A 1 401 ? -27.171 33.201 20.286 1.00 47.44 401 PRO A CA 1
ATOM 3008 C C . PRO A 1 401 ? -27.339 33.770 21.699 1.00 47.44 401 PRO A C 1
ATOM 3010 O O . PRO A 1 401 ? -28.080 34.726 21.920 1.00 47.44 401 PRO A O 1
ATOM 3013 N N . ARG A 1 402 ? -26.579 33.240 22.661 1.00 50.78 402 ARG A N 1
ATOM 3014 C CA . ARG A 1 402 ? -26.381 33.919 23.946 1.00 50.78 402 ARG A CA 1
ATOM 3015 C C . ARG A 1 402 ? -25.392 35.070 23.776 1.00 50.78 402 ARG A C 1
ATOM 3017 O O . ARG A 1 402 ? -24.254 34.855 23.359 1.00 50.78 402 ARG A O 1
ATOM 3024 N N . ARG A 1 403 ? -25.834 36.269 24.146 1.00 49.09 403 ARG A N 1
ATOM 3025 C CA . ARG A 1 403 ? -25.019 37.421 24.554 1.00 49.09 403 ARG A CA 1
ATOM 3026 C C . ARG A 1 403 ? -25.785 38.206 25.625 1.00 49.09 403 ARG A C 1
ATOM 3028 O O . ARG A 1 403 ? -27.014 38.112 25.635 1.00 49.09 403 ARG A O 1
ATOM 3035 N N . PRO A 1 404 ? -25.114 39.057 26.415 1.00 55.31 404 PRO A N 1
ATOM 3036 C CA . PRO A 1 404 ? -23.663 39.253 26.545 1.00 55.31 404 PRO A CA 1
ATOM 3037 C C . PRO A 1 404 ? -23.042 38.432 27.678 1.00 55.31 404 PRO A C 1
ATOM 3039 O O . PRO A 1 404 ? -23.699 38.285 28.732 1.00 55.31 404 PRO A O 1
#

Sequence (404 aa):
MGLPSAAGAGPVSGRPLYLHLLDRELAGSVGFRLTPRVFEHVVKCLLLGTTSPLCCGISLVWENGGLGEREHRLLSALAEHDSFQPISYQGTLDEFVSSRQRLYRHDAHRYPLYFGRESARLELVRPTLHKDADTTEALQGSLLAWAGTGDGGGSRGLARRVVLRALLKRRERAITFSLFQATARRVGGGAEVEGEVKRRISTAYTRHYLDFLGGDLPTGVPGLSRFDGDLSADFPLFDVPLLTVLLRGVGLGAVLDSPWHEHERWWLRFLVERGTGAHWALVWNLGAVLGAVAALRPPARGSGEQFTARAAMRAALGGLCEVEGARAGEGSLVAAAADRSMAVLGRVVVGPADLGASAAGPVVPAANTATGAVSGGVTQVGSVHGGLHQHHHWHAPVPEPRRP

Secondary structure (DSSP, 8-state):
-PPPP--S-----S--EE-GGG-HHHHHHHT----HHHHHHHHHHHHHH--PPEEEEHHHHHT-TT--HHHHHHHHHHHHTTSEEEEESSSSHHHHHHHHHHHHGGGGGG-GGGTSGGGGGGGGS---EE--S-HHHHHHHHHHHHHTS----HHHHHHHHHHHHHHTT-TT---SHHHHHHHHHHTT--HHHHHHHHHHHHHHHHHHHHHHHT-B--B--TT-HHHHHHH-SSTTTTBHHHHHHHHHHTTTHHHHHS-GGGGHHHHHHHHHHTTSHHHHHHHHHHHHHHHHHHHTSPPP-SHHHHHHHHHHHHHHHHHHHHHHHHHTTS--HHHHHHHHHHHHHHTT---GGG------PPPPPP----------------------------PPPPPPPP--

Solvent-accessible surface area (backbone atoms only — not comparable to full-atom values): 23945 Å² total; per-residue (Å²): 133,84,81,84,84,88,86,71,99,63,77,89,70,54,54,29,30,39,52,62,82,38,33,60,61,44,25,61,37,61,71,38,76,61,40,59,69,59,52,50,37,50,52,49,38,45,61,70,52,37,63,36,31,33,28,40,53,43,64,32,63,75,70,25,86,41,57,55,73,70,54,47,51,50,52,24,55,32,39,79,49,68,43,29,38,27,32,32,77,46,96,43,70,67,56,40,42,53,50,48,41,64,52,36,58,93,50,42,86,82,45,48,60,62,78,48,90,57,49,73,68,55,70,58,57,65,68,73,38,80,46,94,67,68,64,63,60,59,37,48,51,55,51,48,57,58,37,63,69,62,89,47,73,69,53,64,27,52,25,25,54,26,52,49,60,27,60,79,66,42,86,88,52,56,94,49,66,76,61,32,46,68,43,29,55,74,73,70,46,52,72,66,20,53,32,50,44,31,39,51,54,33,52,42,51,50,47,56,51,29,65,72,59,66,31,37,41,68,24,69,51,87,64,47,46,78,50,36,34,78,64,39,82,59,83,70,77,47,22,43,63,53,41,45,53,53,42,38,58,52,67,46,43,63,70,56,70,46,62,65,77,85,42,42,74,54,50,58,53,46,46,75,46,59,62,38,74,56,48,42,52,50,24,48,52,55,48,50,53,50,51,55,57,49,68,79,46,82,86,59,78,33,38,72,42,41,52,56,50,49,54,53,47,44,53,54,52,49,54,52,37,51,54,42,62,70,38,54,86,66,82,33,71,60,56,53,50,27,49,53,38,42,47,63,61,33,78,67,50,78,66,90,82,77,81,80,75,80,91,78,81,85,84,82,84,82,86,89,84,88,90,84,87,82,88,85,82,89,85,89,85,80,89,85,89,86,79,91,78,80,87,80,85,83,80,78,86,79,83,78,85,89,78,133